Protein AF-A0AAN8A3N4-F1 (afdb_monomer)

Sequence (443 aa):
MPTTPSQTLNTAVANLQECGPILSVIRLQLDDNWSGSNAALARCENKIDDVRVFVSQACDRLRRLGPELKENEDHLVRRGDAYKLDCSTLQDEVKQLTGNLSQAARRGDDLQQRLEHKQDDLRHARIRITEGEQTIDELKAQLRTANNQIEQLTNAAARQAPPPSPTRLDPSSAGDRPSTDSGFDDGSSAIPADRTRQAIALGLLDTANTEFRRGHYLKADAAFVEVHKMVRQLPSSLQQAFDTSDIAYHRAVCRAEAGTNAEAESKLESFLQSHDKSTRRQRAQITHLLARTHVKLGRLDVALEYSCSAVGQWHEIDPSCDQHFDAVALLVRILHLQVKPLKALAVIDKCPENRKDYVRSKYSNLLSTVAIQATGGRMPPTQPDAPQPGVSDGRPPRLQVPSTARPRPGAGSIVSGTTNTSTASKRAERYKQLPLLFRMALT

Foldseek 3Di:
DDQDLVRLLVLLVVLQVVLVVLVVVLVVLCVVPVVDDPVSVVVSVVSVVSNVVSNVSSVVSVVVSVVVVVVVVVVVVVVVVVLVVLVVVVVVVVVVVVVVVVVVVVVVVVVVVVVVVVVVVVVVVVVVVVVVVVVVVVVVVVVVVVVVVVVVVVVVVVVPDDDDDDDDDDDDDDDDDDDDDDDDDPPCDFDVVLVVLLVVLVVLLVVLVVCLVVVVLVSSLVSLVVSVVSLVVHPPVSNVVDDPLVSLLSNLVSCLSPNDLVSNLVSLVVSLVPCPVDDLVSVLVSLLSNLLSCQQQVVLVVSLLSLLLSLLSVVVVPCPDPSNLVSLLSNLVSCVVVVNNQLSVLSLVLDDPVSSVVSPPVCPVRHHNVVCSVPPDDDDDDDDDDDDDDDDDDDDDDDDDDDDDDDDDDDDDDDDDDDPDPPVNVVLVSNVSHDPSSNVSND

InterPro domains:
  IPR011990 Tetratricopeptide-like helical domain superfamily [G3DSA:1.25.40.10] (181-364)
  IPR011990 Tetratricopeptide-like helical domain superfamily [SSF48452] (200-312)

Mean predicted aligned error: 19.17 Å

pLDDT: mean 81.98, std 21.41, range [28.77, 98.0]

Solvent-accessible surface area (backbone atoms only — not comparable to full-atom values): 25645 Å² total; per-residue (Å²): 130,86,77,49,70,67,54,52,49,52,51,28,52,50,40,55,56,57,35,56,62,53,53,51,51,42,49,53,52,52,71,74,42,75,86,71,52,66,72,56,52,55,54,39,50,54,51,50,50,52,41,48,50,33,49,51,53,24,50,54,46,54,62,59,43,52,60,54,51,50,53,51,50,56,49,51,50,53,53,51,52,52,52,51,51,51,52,51,52,53,52,52,51,50,52,50,52,52,52,52,50,54,53,51,50,55,52,51,53,52,54,48,54,54,49,51,53,52,52,51,53,50,52,55,51,50,52,52,49,53,53,51,52,52,54,52,54,52,52,52,54,52,49,53,52,53,51,53,50,52,50,52,53,51,54,56,56,58,72,73,58,86,89,81,84,90,85,88,86,85,90,85,77,89,79,82,86,78,90,80,85,72,89,75,77,89,70,85,71,78,51,74,68,52,57,51,51,48,53,52,34,51,56,39,45,53,50,19,52,52,31,43,77,71,66,40,27,67,61,14,34,56,34,48,51,51,30,54,56,51,48,72,72,43,59,75,85,66,37,72,82,52,64,65,62,58,55,52,47,53,41,28,51,19,32,57,74,63,47,55,63,68,58,16,44,55,41,37,51,51,44,70,74,71,43,80,87,54,52,72,67,58,52,25,50,46,34,35,51,43,14,54,37,27,30,41,72,47,41,54,74,60,14,48,47,32,19,31,45,17,31,22,48,25,45,74,73,39,71,83,41,69,67,23,49,51,28,46,12,49,41,34,41,49,30,44,77,68,75,34,56,71,48,24,49,42,47,44,70,71,43,60,78,95,44,36,64,55,34,63,52,76,40,65,84,68,60,30,53,71,56,50,76,77,69,71,83,77,83,81,86,89,79,82,91,85,84,86,81,89,82,90,85,89,83,85,88,83,92,81,83,85,81,88,83,83,87,80,85,80,91,77,93,73,95,71,89,77,75,87,69,50,74,67,55,58,52,58,56,47,43,66,47,32,53,68,78,52,34,70,40,69,110

Structure (mmCIF, N/CA/C/O backbone):
data_AF-A0AAN8A3N4-F1
#
_entry.id   AF-A0AAN8A3N4-F1
#
loop_
_atom_site.group_PDB
_atom_site.id
_atom_site.type_symbol
_atom_site.label_atom_id
_atom_site.label_alt_id
_atom_site.label_comp_id
_atom_site.label_asym_id
_atom_site.label_entity_id
_atom_site.label_seq_id
_atom_site.pdbx_PDB_ins_code
_atom_site.Cartn_x
_atom_site.Cartn_y
_atom_site.Cartn_z
_atom_site.occupancy
_atom_site.B_iso_or_equiv
_atom_site.auth_seq_id
_atom_site.auth_comp_id
_atom_site.auth_asym_id
_atom_site.auth_atom_id
_atom_site.pdbx_PDB_model_num
ATOM 1 N N . MET A 1 1 ? -22.600 -22.543 27.083 1.00 40.09 1 MET A N 1
ATOM 2 C CA . MET A 1 1 ? -21.630 -21.428 27.037 1.00 40.09 1 MET A CA 1
ATOM 3 C C . MET A 1 1 ? -21.036 -21.296 28.430 1.00 40.09 1 MET A C 1
ATOM 5 O O . MET A 1 1 ? -21.831 -21.144 29.350 1.00 40.09 1 MET A O 1
ATOM 9 N N . PRO A 1 2 ? -19.716 -21.450 28.622 1.00 50.97 2 PRO A N 1
ATOM 10 C CA . PRO A 1 2 ? -19.104 -21.243 29.933 1.00 50.97 2 PRO A CA 1
ATOM 11 C C . PRO A 1 2 ? -19.296 -19.778 30.349 1.00 50.97 2 PRO A C 1
ATOM 13 O O . PRO A 1 2 ? -19.008 -18.867 29.573 1.00 50.97 2 PRO A O 1
ATOM 16 N N . THR A 1 3 ? -19.856 -19.558 31.537 1.00 63.25 3 THR A N 1
ATOM 17 C CA . THR A 1 3 ? -19.999 -18.227 32.139 1.00 63.25 3 THR A CA 1
ATOM 18 C C . THR A 1 3 ? -18.617 -17.651 32.400 1.00 63.25 3 THR A C 1
ATOM 20 O O . THR A 1 3 ? -17.772 -18.327 32.980 1.00 63.25 3 THR A O 1
ATOM 23 N N . THR A 1 4 ? -18.362 -16.418 31.967 1.00 82.44 4 THR A N 1
ATOM 24 C CA . THR A 1 4 ? -17.063 -15.784 32.223 1.00 82.44 4 THR A CA 1
ATOM 25 C C . THR A 1 4 ? -16.915 -15.464 33.716 1.00 82.44 4 THR A C 1
ATOM 27 O O . THR A 1 4 ? -17.920 -15.190 34.379 1.00 82.44 4 THR A O 1
ATOM 30 N N . PRO A 1 5 ? -15.689 -15.426 34.273 1.00 82.06 5 PRO A N 1
ATOM 31 C CA . PRO A 1 5 ? -15.485 -15.103 35.687 1.00 82.06 5 PRO A CA 1
ATOM 32 C C . PRO A 1 5 ? -16.107 -13.748 36.075 1.00 82.06 5 PRO A C 1
ATOM 34 O O . PRO A 1 5 ? -16.672 -13.595 37.156 1.00 82.06 5 PRO A O 1
ATOM 37 N N . SER A 1 6 ? -16.128 -12.780 35.153 1.00 83.75 6 SER A N 1
ATOM 38 C CA . SER A 1 6 ? -16.842 -11.510 35.337 1.00 83.75 6 SER A CA 1
ATOM 39 C C . SER A 1 6 ? -18.362 -11.680 35.459 1.00 83.75 6 SER A C 1
ATOM 41 O O . SER A 1 6 ? -18.984 -11.011 36.278 1.00 83.75 6 SER A O 1
ATOM 43 N N . GLN A 1 7 ? -18.980 -12.579 34.687 1.00 86.38 7 GLN A N 1
ATOM 44 C CA . GLN A 1 7 ? -20.413 -12.869 34.806 1.00 86.38 7 GLN A CA 1
ATOM 45 C C . GLN A 1 7 ? -20.739 -13.554 36.139 1.00 86.38 7 GLN A C 1
ATOM 47 O O . GLN A 1 7 ? -21.722 -13.191 36.791 1.00 86.38 7 GLN A O 1
ATOM 52 N N . THR A 1 8 ? -19.909 -14.501 36.580 1.00 87.50 8 THR A N 1
ATOM 53 C CA . THR A 1 8 ? -20.101 -15.193 37.863 1.00 87.50 8 THR A CA 1
ATOM 54 C C . THR A 1 8 ? -19.972 -14.224 39.044 1.00 87.50 8 THR A C 1
ATOM 56 O O . THR A 1 8 ? -20.791 -14.285 39.964 1.00 87.50 8 THR A O 1
ATOM 59 N N . LEU A 1 9 ? -19.020 -13.282 38.987 1.00 90.00 9 LEU A N 1
ATOM 60 C CA . LEU A 1 9 ? -18.854 -12.224 39.989 1.00 90.00 9 LEU A CA 1
ATOM 61 C C . LEU A 1 9 ? -20.072 -11.292 40.016 1.00 90.00 9 LEU A C 1
ATOM 63 O O . LEU A 1 9 ? -20.653 -11.075 41.076 1.00 90.00 9 LEU A O 1
ATOM 67 N N . ASN A 1 10 ? -20.503 -10.798 38.853 1.00 90.50 10 ASN A N 1
ATOM 68 C CA . ASN A 1 10 ? -21.664 -9.910 38.747 1.00 90.50 10 ASN A CA 1
ATOM 69 C C . ASN A 1 10 ? -22.939 -10.566 39.290 1.00 90.50 10 ASN A C 1
ATOM 71 O O . ASN A 1 10 ? -23.742 -9.910 39.944 1.00 90.50 10 ASN A O 1
ATOM 75 N N . THR A 1 11 ? -23.101 -11.873 39.076 1.00 89.44 11 THR A N 1
ATOM 76 C CA . THR A 1 11 ? -24.248 -12.614 39.618 1.00 89.44 11 THR A CA 1
ATOM 77 C C . THR A 1 11 ? -24.173 -12.749 41.142 1.00 89.44 11 THR A C 1
ATOM 79 O O . THR A 1 11 ? -25.190 -12.633 41.818 1.00 89.44 11 THR A O 1
ATOM 82 N N . ALA A 1 12 ? -22.981 -12.966 41.711 1.00 88.69 12 ALA A N 1
ATOM 83 C CA . ALA A 1 12 ? -22.808 -12.991 43.166 1.00 88.69 12 ALA A CA 1
ATOM 84 C C . ALA A 1 12 ? -23.090 -11.615 43.797 1.00 88.69 12 ALA A C 1
ATOM 86 O O . ALA A 1 12 ? -23.735 -11.542 44.840 1.00 88.69 12 ALA A O 1
ATOM 87 N N . VAL A 1 13 ? -22.666 -10.531 43.139 1.00 91.44 13 VAL A N 1
ATOM 88 C CA . VAL A 1 13 ? -22.968 -9.154 43.557 1.00 91.44 13 VAL A CA 1
ATOM 89 C C . VAL A 1 13 ? -24.472 -8.881 43.511 1.00 91.44 13 VAL A C 1
ATOM 91 O O . VAL A 1 13 ? -25.005 -8.348 44.479 1.00 91.44 13 VAL A O 1
ATOM 94 N N . ALA A 1 14 ? -25.165 -9.297 42.447 1.00 91.12 14 ALA A N 1
ATOM 95 C CA . ALA A 1 14 ? -26.617 -9.149 42.339 1.00 91.12 14 ALA A CA 1
ATOM 96 C C . ALA A 1 14 ? -27.354 -9.875 43.481 1.00 91.12 14 ALA A C 1
ATOM 98 O O . ALA A 1 14 ? -28.184 -9.272 44.153 1.00 91.12 14 ALA A O 1
ATOM 99 N N . ASN A 1 15 ? -26.981 -11.125 43.787 1.00 89.19 15 ASN A N 1
ATOM 100 C CA . ASN A 1 15 ? -27.562 -11.874 44.910 1.00 89.19 15 ASN A CA 1
ATOM 101 C C . ASN A 1 15 ? -27.375 -11.161 46.265 1.00 89.19 15 ASN A C 1
ATOM 103 O O . ASN A 1 15 ? -28.261 -11.191 47.116 1.00 89.19 15 ASN A O 1
ATOM 107 N N . LEU A 1 16 ? -26.227 -10.512 46.479 1.00 89.88 16 LEU A N 1
ATOM 108 C CA . LEU A 1 16 ? -25.971 -9.745 47.702 1.00 89.88 16 LEU A CA 1
ATOM 109 C C . LEU A 1 16 ? -26.743 -8.419 47.735 1.00 89.88 16 LEU A C 1
ATOM 111 O O . LEU A 1 16 ? -27.155 -7.985 48.809 1.00 89.88 16 LEU A O 1
ATOM 115 N N . GLN A 1 17 ? -26.970 -7.786 46.581 1.00 92.81 17 GLN A N 1
ATOM 116 C CA . GLN A 1 17 ? -27.775 -6.565 46.482 1.00 92.81 17 GLN A CA 1
ATOM 117 C C . GLN A 1 17 ? -29.243 -6.813 46.856 1.00 92.81 17 GLN A C 1
ATOM 119 O O . GLN A 1 17 ? -29.830 -5.978 47.544 1.00 92.81 17 GLN A O 1
ATOM 124 N N . GLU A 1 18 ? -29.800 -7.978 46.511 1.00 90.81 18 GLU A N 1
ATOM 125 C CA . GLU A 1 18 ? -31.169 -8.377 46.888 1.00 90.81 18 GLU A CA 1
ATOM 126 C C . GLU A 1 18 ? -31.356 -8.547 48.407 1.00 90.81 18 GLU A C 1
ATOM 128 O O . GLU A 1 18 ? -32.455 -8.373 48.935 1.00 90.81 18 GLU A O 1
ATOM 133 N N . CYS A 1 19 ? -30.281 -8.803 49.161 1.00 91.44 19 CYS A N 1
ATOM 134 C CA . CYS A 1 19 ? -30.364 -8.926 50.618 1.00 91.44 19 CYS A CA 1
ATOM 135 C C . CYS A 1 19 ? -30.708 -7.587 51.304 1.00 91.44 19 CYS A C 1
ATOM 137 O O . CYS A 1 19 ? -31.376 -7.578 52.338 1.00 91.44 19 CYS A O 1
ATOM 139 N N . GLY A 1 20 ? -30.281 -6.448 50.744 1.00 89.75 20 GLY A N 1
ATOM 140 C CA . GLY A 1 20 ? -30.456 -5.119 51.350 1.00 89.75 20 GLY A CA 1
ATOM 141 C C . GLY A 1 20 ? -31.924 -4.690 51.520 1.00 89.75 20 GLY A C 1
ATOM 142 O O . GLY A 1 20 ? -32.327 -4.322 52.631 1.00 89.75 20 GLY A O 1
ATOM 143 N N . PRO A 1 21 ? -32.754 -4.759 50.462 1.00 93.44 21 PRO A N 1
ATOM 144 C CA . PRO A 1 21 ? -34.190 -4.517 50.562 1.00 93.44 21 PRO A CA 1
ATOM 145 C C . PRO A 1 21 ? -34.887 -5.492 51.517 1.00 93.44 21 PRO A C 1
ATOM 147 O O . PRO A 1 21 ? -35.674 -5.056 52.355 1.00 93.44 21 PRO A O 1
ATOM 150 N N . ILE A 1 22 ? -34.564 -6.791 51.461 1.00 89.44 22 ILE A N 1
ATOM 151 C CA . ILE A 1 22 ? -35.200 -7.814 52.310 1.00 89.44 22 ILE A CA 1
ATOM 152 C C . ILE A 1 22 ? -34.938 -7.540 53.798 1.00 89.44 22 ILE A C 1
ATOM 154 O O . ILE A 1 22 ? -35.880 -7.518 54.594 1.00 89.44 22 ILE A O 1
ATOM 158 N N . LEU A 1 23 ? -33.686 -7.251 54.168 1.00 89.81 23 LEU A N 1
ATOM 159 C CA . LEU A 1 23 ? -33.302 -6.893 55.539 1.00 89.81 23 LEU A CA 1
ATOM 160 C C . LEU A 1 23 ? -33.987 -5.609 56.019 1.00 89.81 23 LEU A C 1
ATOM 162 O O . LEU A 1 23 ? -34.391 -5.516 57.178 1.00 89.81 23 LEU A O 1
ATOM 166 N N . SER A 1 24 ? -34.165 -4.638 55.121 1.00 90.88 24 SER A N 1
ATOM 167 C CA . SER A 1 24 ? -34.871 -3.389 55.424 1.00 90.88 24 SER A CA 1
ATOM 168 C C . SER A 1 24 ? -36.348 -3.647 55.738 1.00 90.88 24 SER A C 1
ATOM 170 O O . SER A 1 24 ? -36.873 -3.096 56.703 1.00 90.88 24 SER A O 1
ATOM 172 N N . VAL A 1 25 ? -37.008 -4.535 54.982 1.00 89.38 25 VAL A N 1
ATOM 173 C CA . VAL A 1 25 ? -38.399 -4.924 55.265 1.00 89.38 25 VAL A CA 1
ATOM 174 C C . VAL A 1 25 ? -38.505 -5.730 56.561 1.00 89.38 25 VAL A C 1
ATOM 176 O O . VAL A 1 25 ? -39.451 -5.513 57.311 1.00 89.38 25 VAL A O 1
ATOM 179 N N . ILE A 1 26 ? -37.557 -6.631 56.852 1.00 88.31 26 ILE A N 1
ATOM 180 C CA . ILE A 1 26 ? -37.516 -7.352 58.138 1.00 88.31 26 ILE A CA 1
ATOM 181 C C . ILE A 1 26 ? -37.446 -6.354 59.300 1.00 88.31 26 ILE A C 1
ATOM 183 O O . ILE A 1 26 ? -38.223 -6.464 60.244 1.00 88.31 26 ILE A O 1
ATOM 187 N N . ARG A 1 27 ? -36.558 -5.356 59.214 1.00 88.19 27 ARG A N 1
ATOM 188 C CA . ARG A 1 27 ? -36.404 -4.323 60.245 1.00 88.19 27 ARG A CA 1
ATOM 189 C C . ARG A 1 27 ? -37.698 -3.540 60.477 1.00 88.19 27 ARG A C 1
ATOM 191 O O . ARG A 1 27 ? -38.160 -3.489 61.608 1.00 88.19 27 ARG A O 1
ATOM 198 N N . LEU A 1 28 ? -38.306 -3.006 59.414 1.00 86.81 28 LEU A N 1
ATOM 199 C CA . LEU A 1 28 ? -39.596 -2.302 59.491 1.00 86.81 28 LEU A CA 1
ATOM 200 C C . LEU A 1 28 ? -40.686 -3.178 60.125 1.00 86.81 28 LEU A C 1
ATOM 202 O O . LEU A 1 28 ? -41.409 -2.736 61.008 1.00 86.81 28 LEU A O 1
ATOM 206 N N . GLN A 1 29 ? -40.769 -4.450 59.727 1.00 84.38 29 GLN A N 1
ATOM 207 C CA . GLN A 1 29 ? -41.764 -5.375 60.273 1.00 84.38 29 GLN A CA 1
ATOM 208 C C . GLN A 1 29 ? -41.543 -5.703 61.753 1.00 84.38 29 GLN A C 1
ATOM 210 O O . GLN A 1 29 ? -42.525 -5.973 62.445 1.00 84.38 29 GLN A O 1
ATOM 215 N N . LEU A 1 30 ? -40.298 -5.698 62.234 1.00 83.00 30 LEU A N 1
ATOM 216 C CA . LEU A 1 30 ? -39.973 -5.879 63.650 1.00 83.00 30 LEU A CA 1
ATOM 217 C C . LEU A 1 30 ? -40.254 -4.611 64.468 1.00 83.00 30 LEU A C 1
ATOM 219 O O . LEU A 1 30 ? -40.792 -4.728 65.568 1.00 83.00 30 LEU A O 1
ATOM 223 N N . ASP A 1 31 ? -39.960 -3.430 63.918 1.00 82.19 31 ASP A N 1
ATOM 224 C CA . ASP A 1 31 ? -40.243 -2.135 64.553 1.00 82.19 31 ASP A CA 1
ATOM 225 C C . ASP A 1 31 ? -41.767 -1.907 64.700 1.00 82.19 31 ASP A C 1
ATOM 227 O O . ASP A 1 31 ? -42.230 -1.474 65.756 1.00 82.19 31 ASP A O 1
ATOM 231 N N . ASP A 1 32 ? -42.564 -2.290 63.692 1.00 76.50 32 ASP A N 1
ATOM 232 C CA . ASP A 1 32 ? -44.026 -2.106 63.684 1.00 76.50 32 ASP A CA 1
ATOM 233 C C . ASP A 1 32 ? -44.799 -3.149 64.523 1.00 76.50 32 ASP A C 1
ATOM 235 O O . ASP A 1 32 ? -45.906 -2.877 64.990 1.00 76.50 32 ASP A O 1
ATOM 239 N N . ASN A 1 33 ? -44.257 -4.361 64.715 1.00 67.25 33 ASN A N 1
ATOM 240 C CA . ASN A 1 33 ? -44.965 -5.487 65.357 1.00 67.25 33 ASN A CA 1
ATOM 241 C C . ASN A 1 33 ? -44.437 -5.854 66.751 1.00 67.25 33 ASN A C 1
ATOM 243 O O . ASN A 1 33 ? -44.617 -6.991 67.199 1.00 67.25 33 ASN A O 1
ATOM 247 N N . TRP A 1 34 ? -43.863 -4.895 67.481 1.00 61.09 34 TRP A N 1
ATOM 248 C CA . TRP A 1 34 ? -43.417 -5.082 68.873 1.00 61.09 34 TRP A CA 1
ATOM 249 C C . TRP A 1 34 ? -44.533 -5.571 69.833 1.00 61.09 34 TRP A C 1
ATOM 251 O O . TRP A 1 34 ? -44.271 -5.949 70.971 1.00 61.09 34 TRP A O 1
ATOM 261 N N . SER A 1 35 ? -45.790 -5.624 69.378 1.00 58.00 35 SER A N 1
ATOM 262 C CA . SER A 1 35 ? -46.956 -6.151 70.097 1.00 58.00 35 SER A CA 1
ATOM 263 C C . SER A 1 35 ? -47.092 -7.688 70.129 1.00 58.00 35 SER A C 1
ATOM 265 O O . SER A 1 35 ? -48.073 -8.185 70.679 1.00 58.00 35 SER A O 1
ATOM 267 N N . GLY A 1 36 ? -46.136 -8.462 69.595 1.00 62.16 36 GLY A N 1
ATOM 268 C CA . GLY A 1 36 ? -46.084 -9.925 69.793 1.00 62.16 36 GLY A CA 1
ATOM 269 C C . GLY A 1 36 ? -46.900 -10.768 68.801 1.00 62.16 36 GLY A C 1
ATOM 270 O O . GLY A 1 36 ? -47.342 -11.869 69.129 1.00 62.16 36 GLY A O 1
ATOM 271 N N . SER A 1 37 ? -47.115 -10.284 67.573 1.00 79.44 37 SER A N 1
ATOM 272 C CA . SER A 1 37 ? -47.837 -11.041 66.538 1.00 79.44 37 SER A CA 1
ATOM 273 C C . SER A 1 37 ? -46.984 -12.169 65.934 1.00 79.44 37 SER A C 1
ATOM 275 O O . SER A 1 37 ? -46.100 -11.923 65.109 1.00 79.44 37 SER A O 1
ATOM 277 N N . ASN A 1 38 ? -47.297 -13.427 66.270 1.00 80.12 38 ASN A N 1
ATOM 278 C CA . ASN A 1 38 ? -46.624 -14.626 65.734 1.00 80.12 38 ASN A CA 1
ATOM 279 C C . ASN A 1 38 ? -46.588 -14.682 64.193 1.00 80.12 38 ASN A C 1
ATOM 281 O O . ASN A 1 38 ? -45.632 -15.183 63.607 1.00 80.12 38 ASN A O 1
ATOM 285 N N . ALA A 1 39 ? -47.600 -14.132 63.513 1.00 81.81 39 ALA A N 1
ATOM 286 C CA . ALA A 1 39 ? -47.647 -14.114 62.050 1.00 81.81 39 ALA A CA 1
ATOM 287 C C . ALA A 1 39 ? -46.614 -13.158 61.423 1.00 81.81 39 ALA A C 1
ATOM 289 O O . ALA A 1 39 ? -46.171 -13.384 60.298 1.00 81.81 39 ALA A O 1
ATOM 290 N N . ALA A 1 40 ? -46.240 -12.077 62.116 1.00 79.38 40 ALA A N 1
ATOM 291 C CA . ALA A 1 40 ? -45.185 -11.174 61.658 1.00 79.38 40 ALA A CA 1
ATOM 292 C C . ALA A 1 40 ? -43.802 -11.817 61.819 1.00 79.38 40 ALA A C 1
ATOM 294 O O . ALA A 1 40 ? -42.996 -11.759 60.893 1.00 79.38 40 ALA A O 1
ATOM 295 N N . LEU A 1 41 ? -43.587 -12.508 62.940 1.00 83.12 41 LEU A N 1
ATOM 296 C CA . LEU A 1 41 ? -42.383 -13.293 63.217 1.00 83.12 41 LEU A CA 1
ATOM 297 C C . LEU A 1 41 ? -42.143 -14.366 62.146 1.00 83.12 41 LEU A C 1
ATOM 299 O O . LEU A 1 41 ? -41.081 -14.370 61.531 1.00 83.12 41 LEU A O 1
ATOM 303 N N . ALA A 1 42 ? -43.164 -15.162 61.810 1.00 86.31 42 ALA A N 1
ATOM 304 C CA . ALA A 1 42 ? -43.066 -16.175 60.755 1.00 86.31 42 ALA A CA 1
ATOM 305 C C . ALA A 1 42 ? -42.724 -15.582 59.369 1.00 86.31 42 ALA A C 1
ATOM 307 O O . ALA A 1 42 ? -42.027 -16.198 58.564 1.00 86.31 42 ALA A O 1
ATOM 308 N N . ARG A 1 43 ? -43.191 -14.365 59.052 1.00 86.00 43 ARG A N 1
ATOM 309 C CA . ARG A 1 43 ? -42.812 -13.676 57.801 1.00 86.00 43 ARG A CA 1
ATOM 310 C C . ARG A 1 43 ? -41.365 -13.187 57.822 1.00 86.00 43 ARG A C 1
ATOM 312 O O . ARG A 1 43 ? -40.709 -13.235 56.784 1.00 86.00 43 ARG A O 1
ATOM 319 N N . CYS A 1 44 ? -40.881 -12.714 58.968 1.00 87.56 44 CYS A N 1
ATOM 320 C CA . CYS A 1 44 ? -39.481 -12.335 59.136 1.00 87.56 44 CYS A CA 1
ATOM 321 C C . CYS A 1 44 ? -38.556 -13.554 59.036 1.00 87.56 44 CYS A C 1
ATOM 323 O O . CYS A 1 44 ? -37.535 -13.460 58.365 1.00 87.56 44 CYS A O 1
ATOM 325 N N . GLU A 1 45 ? -38.931 -14.698 59.614 1.00 90.31 45 GLU A N 1
ATOM 326 C CA . GLU A 1 45 ? -38.177 -15.956 59.508 1.00 90.31 45 GLU A CA 1
ATOM 327 C C . GLU A 1 45 ? -38.019 -16.411 58.054 1.00 90.31 45 GLU A C 1
ATOM 329 O O . GLU A 1 45 ? -36.893 -16.601 57.601 1.00 90.31 45 GLU A O 1
ATOM 334 N N . ASN A 1 46 ? -39.111 -16.458 57.281 1.00 91.19 46 ASN A N 1
ATOM 335 C CA . ASN A 1 46 ? -39.042 -16.817 55.857 1.00 91.19 46 ASN A CA 1
ATOM 336 C C . ASN A 1 46 ? -38.100 -15.889 55.064 1.00 91.19 46 ASN A C 1
ATOM 338 O O . ASN A 1 46 ? -37.312 -16.342 54.242 1.00 91.19 46 ASN A O 1
ATOM 342 N N . LYS A 1 47 ? -38.127 -14.582 55.345 1.00 91.50 47 LYS A N 1
ATOM 343 C CA . LYS A 1 47 ? -37.226 -13.616 54.696 1.00 91.50 47 LYS A CA 1
ATOM 344 C C . LYS A 1 47 ? -35.770 -13.763 55.135 1.00 91.50 47 LYS A C 1
ATOM 346 O O . LYS A 1 47 ? -34.863 -13.484 54.354 1.00 91.50 47 LYS A O 1
ATOM 351 N N . ILE A 1 48 ? -35.530 -14.164 56.383 1.00 93.06 48 ILE A N 1
ATOM 352 C CA . ILE A 1 48 ? -34.187 -14.497 56.868 1.00 93.06 48 ILE A CA 1
ATOM 353 C C . ILE A 1 48 ? -33.666 -15.733 56.129 1.00 93.06 48 ILE A C 1
ATOM 355 O O . ILE A 1 48 ? -32.500 -15.745 55.734 1.00 93.06 48 ILE A O 1
ATOM 359 N N . ASP A 1 49 ? -34.517 -16.731 55.889 1.00 94.31 49 ASP A N 1
ATOM 360 C CA . ASP A 1 49 ? -34.159 -17.901 55.086 1.00 94.31 49 ASP A CA 1
ATOM 361 C C . ASP A 1 49 ? -33.840 -17.520 53.633 1.00 94.31 49 ASP A C 1
ATOM 363 O O . ASP A 1 49 ? -32.825 -17.978 53.104 1.00 94.31 49 ASP A O 1
ATOM 367 N N . ASP A 1 50 ? -34.601 -16.607 53.020 1.00 91.88 50 ASP A N 1
ATOM 368 C CA . ASP A 1 50 ? -34.287 -16.075 51.685 1.00 91.88 50 ASP A CA 1
ATOM 369 C C . ASP A 1 50 ? -32.898 -15.412 51.653 1.00 91.88 50 ASP A C 1
ATOM 371 O O . ASP A 1 50 ? -32.060 -15.736 50.805 1.00 91.88 50 ASP A O 1
ATOM 375 N N . VAL A 1 51 ? -32.603 -14.528 52.617 1.00 94.19 51 VAL A N 1
ATOM 376 C CA . VAL A 1 51 ? -31.279 -13.887 52.749 1.00 94.19 51 VAL A CA 1
ATOM 377 C C . VAL A 1 51 ? -30.185 -14.936 52.935 1.00 94.19 51 VAL A C 1
ATOM 379 O O . VAL A 1 51 ? -29.126 -14.850 52.310 1.00 94.19 51 VAL A O 1
ATOM 382 N N . ARG A 1 52 ? -30.430 -15.957 53.760 1.00 95.19 52 ARG A N 1
ATOM 383 C CA . ARG A 1 52 ? -29.480 -17.048 53.991 1.00 95.19 52 ARG A CA 1
ATOM 384 C C . ARG A 1 52 ? -29.169 -17.791 52.697 1.00 95.19 52 ARG A C 1
ATOM 386 O O . ARG A 1 52 ? -27.996 -18.018 52.404 1.00 95.19 52 ARG A O 1
ATOM 393 N N . VAL A 1 53 ? -30.190 -18.116 51.905 1.00 94.75 53 VAL A N 1
ATOM 394 C CA . VAL A 1 53 ? -30.031 -18.774 50.603 1.00 94.75 53 VAL A CA 1
ATOM 395 C C . VAL A 1 53 ? -29.224 -17.896 49.647 1.00 94.75 53 VAL A C 1
ATOM 397 O O . VAL A 1 53 ? -28.266 -18.388 49.045 1.00 94.75 53 VAL A O 1
ATOM 400 N N . PHE A 1 54 ? -29.538 -16.602 49.532 1.00 92.25 54 PHE A N 1
ATOM 401 C CA . PHE A 1 54 ? -28.791 -15.689 48.660 1.00 92.25 54 PHE A CA 1
ATOM 402 C C . PHE A 1 54 ? -27.318 -15.562 49.060 1.00 92.25 54 PHE A C 1
ATOM 404 O O . PHE A 1 54 ? -26.440 -15.646 48.194 1.00 92.25 54 PHE A O 1
ATOM 411 N N . VAL A 1 55 ? -27.031 -15.433 50.359 1.00 93.00 55 VAL A N 1
ATOM 412 C CA . VAL A 1 55 ? -25.660 -15.370 50.886 1.00 93.00 55 VAL A CA 1
ATOM 413 C C . VAL A 1 55 ? -24.915 -16.680 50.635 1.00 93.00 55 VAL A C 1
ATOM 415 O O . VAL A 1 55 ? -23.796 -16.648 50.123 1.00 93.00 55 VAL A O 1
ATOM 418 N N . SER A 1 56 ? -25.524 -17.838 50.911 1.00 94.88 56 SER A N 1
ATOM 419 C CA . SER A 1 56 ? -24.907 -19.143 50.635 1.00 94.88 56 SER A CA 1
ATOM 420 C C . SER A 1 56 ? -24.587 -19.320 49.149 1.00 94.88 56 SER A C 1
ATOM 422 O O . SER A 1 56 ? -23.471 -19.707 48.801 1.00 94.88 56 SER A O 1
ATOM 424 N N . GLN A 1 57 ? -25.515 -18.952 48.260 1.00 93.62 57 GLN A N 1
ATOM 425 C CA . GLN A 1 57 ? -25.285 -18.994 46.816 1.00 93.62 57 GLN A CA 1
ATOM 426 C C . GLN A 1 57 ? -24.160 -18.049 46.374 1.00 93.62 57 GLN A C 1
ATOM 428 O O . GLN A 1 57 ? -23.360 -18.413 45.508 1.00 93.62 57 GLN A O 1
ATOM 433 N N . ALA A 1 58 ? -24.078 -16.844 46.944 1.00 91.31 58 ALA A N 1
ATOM 434 C CA . ALA A 1 58 ? -22.995 -15.906 46.658 1.00 91.31 58 ALA A CA 1
ATOM 435 C C . ALA A 1 58 ? -21.637 -16.460 47.129 1.00 91.31 58 ALA A C 1
ATOM 437 O O . ALA A 1 58 ? -20.670 -16.441 46.365 1.00 91.31 58 ALA A O 1
ATOM 438 N N . CYS A 1 59 ? -21.570 -17.032 48.336 1.00 93.38 59 CYS A N 1
ATOM 439 C CA . CYS A 1 59 ? -20.363 -17.667 48.866 1.00 93.38 59 CYS A CA 1
ATOM 440 C C . CYS A 1 59 ? -19.890 -18.846 48.005 1.00 93.38 59 CYS A C 1
ATOM 442 O O . CYS A 1 59 ? -18.698 -18.947 47.713 1.00 93.38 59 CYS A O 1
ATOM 444 N N . ASP A 1 60 ? -20.796 -19.717 47.558 1.00 92.75 60 ASP A N 1
ATOM 445 C CA . ASP A 1 60 ? -20.436 -20.860 46.714 1.00 92.75 60 ASP A CA 1
ATOM 446 C C . ASP A 1 60 ? -19.931 -20.424 45.334 1.00 92.75 60 ASP A C 1
ATOM 448 O O . ASP A 1 60 ? -18.971 -20.998 44.815 1.00 92.75 60 ASP A O 1
ATOM 452 N N . ARG A 1 61 ? -20.522 -19.373 44.754 1.00 91.56 61 ARG A N 1
ATOM 453 C CA . ARG A 1 61 ? -20.042 -18.776 43.497 1.00 91.56 61 ARG A CA 1
ATOM 454 C C . ARG A 1 61 ? -18.649 -18.171 43.657 1.00 91.56 61 ARG A C 1
ATOM 456 O O . ARG A 1 61 ? -17.783 -18.436 42.829 1.00 91.56 61 ARG A O 1
ATOM 463 N N . LEU A 1 62 ? -18.408 -17.420 44.733 1.00 90.50 62 LEU A N 1
ATOM 464 C CA . LEU A 1 62 ? -17.085 -16.862 45.037 1.00 90.50 62 LEU A CA 1
ATOM 465 C C . LEU A 1 62 ? -16.040 -17.962 45.270 1.00 90.50 62 LEU A C 1
ATOM 467 O O . LEU A 1 62 ? -14.912 -17.849 44.795 1.00 90.50 62 LEU A O 1
ATOM 471 N N . ARG A 1 63 ? -16.418 -19.066 45.929 1.00 94.81 63 ARG A N 1
ATOM 472 C CA . ARG A 1 63 ? -15.529 -20.219 46.130 1.00 94.81 63 ARG A CA 1
ATOM 473 C C . ARG A 1 63 ? -15.142 -20.885 44.806 1.00 94.81 63 ARG A C 1
ATOM 475 O O . ARG A 1 63 ? -13.994 -21.290 44.657 1.00 94.81 63 ARG A O 1
ATOM 482 N N . ARG A 1 64 ? -16.070 -20.981 43.846 1.00 90.69 64 ARG A N 1
ATOM 483 C CA . ARG A 1 64 ? -15.805 -21.529 42.499 1.00 90.69 64 ARG A CA 1
ATOM 484 C C . ARG A 1 64 ? -14.963 -20.594 41.629 1.00 90.69 64 ARG A C 1
ATOM 486 O O . ARG A 1 64 ? -14.147 -21.071 40.853 1.00 90.69 64 ARG A O 1
ATOM 493 N N . LEU A 1 65 ? -15.110 -19.282 41.806 1.00 91.94 65 LEU A N 1
ATOM 494 C CA . LEU A 1 65 ? -14.331 -18.274 41.083 1.00 91.94 65 LEU A CA 1
ATOM 495 C C . LEU A 1 65 ? -12.835 -18.288 41.412 1.00 91.94 65 LEU A C 1
ATOM 497 O O . LEU A 1 65 ? -12.025 -17.979 40.545 1.00 91.94 65 LEU A O 1
ATOM 501 N N . GLY A 1 66 ? -12.454 -18.630 42.647 1.00 92.00 66 GLY A N 1
ATOM 502 C CA . GLY A 1 66 ? -11.048 -18.633 43.071 1.00 92.00 66 GLY A CA 1
ATOM 503 C C . GLY A 1 66 ? -10.140 -19.511 42.191 1.00 92.00 66 GLY A C 1
ATOM 504 O O . GLY A 1 66 ? -9.162 -19.000 41.645 1.00 92.00 66 GLY A O 1
ATOM 505 N N . PRO A 1 67 ? -10.457 -20.807 42.010 1.00 93.00 67 PRO A N 1
ATOM 506 C CA . PRO A 1 67 ? -9.717 -21.693 41.112 1.00 93.00 67 PRO A CA 1
ATOM 507 C C . PRO A 1 67 ? -9.697 -21.224 39.651 1.00 93.00 67 PRO A C 1
ATOM 509 O O . PRO A 1 67 ? -8.640 -21.265 39.030 1.00 93.00 67 PRO A O 1
ATOM 512 N N . GLU A 1 68 ? -10.824 -20.736 39.120 1.00 91.00 68 GLU A N 1
ATOM 513 C CA . GLU A 1 68 ? -10.913 -20.246 37.733 1.00 91.00 68 GLU A CA 1
ATOM 514 C C . GLU A 1 68 ? -10.012 -19.026 37.496 1.00 91.00 68 GLU A C 1
ATOM 516 O O . GLU A 1 68 ? -9.335 -18.925 36.473 1.00 91.00 68 GLU A O 1
ATOM 521 N N . LEU A 1 69 ? -9.972 -18.093 38.454 1.00 90.56 69 LEU A N 1
ATOM 522 C CA . LEU A 1 69 ? -9.085 -16.933 38.387 1.00 90.56 69 LEU A CA 1
ATOM 523 C C . LEU A 1 69 ? -7.617 -17.346 38.456 1.00 90.56 69 LEU A C 1
ATOM 525 O O . LEU A 1 69 ? -6.817 -16.819 37.687 1.00 90.56 69 LEU A O 1
ATOM 529 N N . LYS A 1 70 ? -7.282 -18.310 39.320 1.00 93.88 70 LYS A N 1
ATOM 530 C CA . LYS A 1 70 ? -5.922 -18.843 39.428 1.00 93.88 70 LYS A CA 1
ATOM 531 C C . LYS A 1 70 ? -5.476 -19.534 38.137 1.00 93.88 70 LYS A C 1
ATOM 533 O O . LYS A 1 70 ? -4.376 -19.285 37.662 1.00 93.88 70 LYS A O 1
ATOM 538 N N . GLU A 1 71 ? -6.338 -20.341 37.523 1.00 93.56 71 GLU A N 1
ATOM 539 C CA . GLU A 1 71 ? -6.033 -20.981 36.239 1.00 93.56 71 GLU A CA 1
ATOM 540 C C . GLU A 1 71 ? -5.832 -19.945 35.121 1.00 93.56 71 GLU A C 1
ATOM 542 O O . GLU A 1 71 ? -4.914 -20.070 34.305 1.00 93.56 71 GLU A O 1
ATOM 547 N N . ASN A 1 72 ? -6.658 -18.894 35.097 1.00 89.69 72 ASN A N 1
ATOM 548 C CA . ASN A 1 72 ? -6.515 -17.805 34.135 1.00 89.69 72 ASN A CA 1
ATOM 549 C C . ASN A 1 72 ? -5.219 -17.002 34.359 1.00 89.69 72 ASN A C 1
ATOM 551 O O . ASN A 1 72 ? -4.543 -16.651 33.392 1.00 89.69 72 ASN A O 1
ATOM 555 N N . GLU A 1 73 ? -4.843 -16.746 35.613 1.00 94.81 73 GLU A N 1
ATOM 556 C CA . GLU A 1 73 ? -3.558 -16.140 35.976 1.00 94.81 73 GLU A CA 1
ATOM 557 C C . GLU A 1 73 ? -2.387 -17.006 35.491 1.00 94.81 73 GLU A C 1
ATOM 559 O O . GLU A 1 73 ? -1.541 -16.522 34.738 1.00 94.81 73 GLU A O 1
ATOM 564 N N . ASP A 1 74 ? -2.392 -18.305 35.800 1.00 96.12 74 ASP A N 1
ATOM 565 C CA . ASP A 1 74 ? -1.361 -19.257 35.369 1.00 96.12 74 ASP A CA 1
ATOM 566 C C . ASP A 1 74 ? -1.261 -19.352 33.836 1.00 96.12 74 ASP A C 1
ATOM 568 O O . ASP A 1 74 ? -0.177 -19.531 33.272 1.00 96.12 74 ASP A O 1
ATOM 572 N N . HIS A 1 75 ? -2.391 -19.257 33.130 1.00 94.44 75 HIS A N 1
ATOM 573 C CA . HIS A 1 75 ? -2.421 -19.213 31.670 1.00 94.44 75 HIS A CA 1
ATOM 574 C C . HIS A 1 75 ? -1.797 -17.917 31.128 1.00 94.44 75 HIS A C 1
ATOM 576 O O . HIS A 1 75 ? -1.003 -17.962 30.184 1.00 94.44 75 HIS A O 1
ATOM 582 N N . LEU A 1 76 ? -2.110 -16.763 31.725 1.00 93.44 76 LEU A N 1
ATOM 583 C CA . LEU A 1 76 ? -1.519 -15.481 31.338 1.00 93.44 76 LEU A CA 1
ATOM 584 C C . LEU A 1 76 ? -0.011 -15.441 31.605 1.00 93.44 76 LEU A C 1
ATOM 586 O O . LEU A 1 76 ? 0.726 -14.948 30.749 1.00 93.44 76 LEU A O 1
ATOM 590 N N . VAL A 1 77 ? 0.450 -16.002 32.726 1.00 96.75 77 VAL A N 1
ATOM 591 C CA . VAL A 1 77 ? 1.879 -16.146 33.050 1.00 96.75 77 VAL A CA 1
ATOM 592 C C . VAL A 1 77 ? 2.584 -16.998 31.993 1.00 96.75 77 VAL A C 1
ATOM 594 O O . VAL A 1 77 ? 3.535 -16.524 31.371 1.00 96.75 77 VAL A O 1
ATOM 597 N N . ARG A 1 78 ? 2.060 -18.195 31.685 1.00 97.56 78 ARG A N 1
ATOM 598 C CA . ARG A 1 78 ? 2.608 -19.075 30.632 1.00 97.56 78 ARG A CA 1
ATOM 599 C C . ARG A 1 78 ? 2.688 -18.383 29.274 1.00 97.56 78 ARG A C 1
ATOM 601 O O . ARG A 1 78 ? 3.690 -18.503 28.571 1.00 97.56 78 ARG A O 1
ATOM 608 N N . ARG A 1 79 ? 1.648 -17.634 28.902 1.00 94.81 79 ARG A N 1
ATOM 609 C CA . ARG A 1 79 ? 1.627 -16.881 27.642 1.00 94.81 79 ARG A CA 1
ATOM 610 C C . ARG A 1 79 ? 2.656 -15.747 27.644 1.00 94.81 79 ARG A C 1
ATOM 612 O O . ARG A 1 79 ? 3.293 -15.502 26.626 1.00 94.81 79 ARG A O 1
ATOM 619 N N . GLY A 1 80 ? 2.840 -15.078 28.782 1.00 94.88 80 GLY A N 1
ATOM 620 C CA . GLY A 1 80 ? 3.881 -14.070 28.973 1.00 94.88 80 GLY A CA 1
ATOM 621 C C . GLY A 1 80 ? 5.289 -14.638 28.800 1.00 94.88 80 GLY A C 1
ATOM 622 O O . GLY A 1 80 ? 6.110 -14.028 28.119 1.00 94.88 80 GLY A O 1
ATOM 623 N N . ASP A 1 81 ? 5.561 -15.816 29.358 1.00 96.44 81 ASP A N 1
ATOM 624 C CA . ASP A 1 81 ? 6.867 -16.467 29.226 1.00 96.44 81 ASP A CA 1
ATOM 625 C C . ASP A 1 81 ? 7.131 -16.969 27.801 1.00 96.44 81 ASP A C 1
ATOM 627 O O . ASP A 1 81 ? 8.243 -16.802 27.298 1.00 96.44 81 ASP A O 1
ATOM 631 N N . ALA A 1 82 ? 6.104 -17.466 27.103 1.00 93.31 82 ALA A N 1
ATOM 632 C CA . ALA A 1 82 ? 6.200 -17.779 25.676 1.00 93.31 82 ALA A CA 1
ATOM 633 C C . ALA A 1 82 ? 6.583 -16.538 24.847 1.00 93.31 82 ALA A C 1
ATOM 635 O O . ALA A 1 82 ? 7.522 -16.589 24.057 1.00 93.31 82 ALA A O 1
ATOM 636 N N . TYR A 1 83 ? 5.943 -15.388 25.093 1.00 93.69 83 TYR A N 1
ATOM 637 C CA . TYR A 1 83 ? 6.301 -14.146 24.400 1.00 93.69 83 TYR A CA 1
ATOM 638 C C . TYR A 1 83 ? 7.718 -13.659 24.713 1.00 93.69 83 TYR A C 1
ATOM 640 O O . TYR A 1 83 ? 8.370 -13.096 23.834 1.00 93.69 83 TYR A O 1
ATOM 648 N N . LYS A 1 84 ? 8.220 -13.859 25.940 1.00 96.31 84 LYS A N 1
ATOM 649 C CA . LYS A 1 84 ? 9.617 -13.530 26.273 1.00 96.31 84 LYS A CA 1
ATOM 650 C C . LYS A 1 84 ? 10.592 -14.398 25.481 1.00 96.31 84 LYS A C 1
ATOM 652 O O . LYS A 1 84 ? 11.595 -13.874 24.997 1.00 96.31 84 LYS A O 1
ATOM 657 N N . LEU A 1 85 ? 10.296 -15.691 25.343 1.00 96.62 85 LEU A N 1
ATOM 658 C CA . LEU A 1 85 ? 11.113 -16.616 24.561 1.00 96.62 85 LEU A CA 1
ATOM 659 C C . LEU A 1 85 ? 11.146 -16.203 23.085 1.00 96.62 85 LEU A C 1
ATOM 661 O O . LEU A 1 85 ? 12.232 -16.015 22.543 1.00 96.62 85 LEU A O 1
ATOM 665 N N . ASP A 1 86 ? 9.982 -15.951 22.482 1.00 93.38 86 ASP A N 1
ATOM 666 C CA . ASP A 1 86 ? 9.878 -15.504 21.086 1.00 93.38 86 ASP A CA 1
ATOM 667 C C . ASP A 1 86 ? 10.642 -14.193 20.848 1.00 93.38 86 ASP A C 1
ATOM 669 O O . ASP A 1 86 ? 11.377 -14.060 19.868 1.00 93.38 86 ASP A O 1
ATOM 673 N N . CYS A 1 87 ? 10.530 -13.228 21.771 1.00 91.56 87 CYS A N 1
ATOM 674 C CA . CYS A 1 87 ? 11.302 -11.985 21.707 1.00 91.56 87 CYS A CA 1
ATOM 675 C C . CYS A 1 87 ? 12.814 -12.247 21.720 1.00 91.56 87 CYS A C 1
ATOM 677 O O . CYS A 1 87 ? 13.546 -11.613 20.959 1.00 91.56 87 CYS A O 1
ATOM 679 N N . SER A 1 88 ? 13.284 -13.170 22.564 1.00 96.62 88 SER A N 1
ATOM 680 C CA . SER A 1 88 ? 14.701 -13.542 22.627 1.00 96.62 88 SER A CA 1
ATOM 681 C C . SER A 1 88 ? 15.169 -14.181 21.320 1.00 96.62 88 SER A C 1
ATOM 683 O O . SER A 1 88 ? 16.216 -13.803 20.797 1.00 96.62 88 SER A O 1
ATOM 685 N N . THR A 1 89 ? 14.385 -15.103 20.756 1.00 96.81 89 THR A N 1
ATOM 686 C CA . THR A 1 89 ? 14.700 -15.760 19.481 1.00 96.81 89 THR A CA 1
ATOM 687 C C . THR A 1 89 ? 14.771 -14.752 18.337 1.00 96.81 89 THR A C 1
ATOM 689 O O . THR A 1 89 ? 15.766 -14.713 17.613 1.00 96.81 89 THR A O 1
ATOM 692 N N . LEU A 1 90 ? 13.775 -13.869 18.219 1.00 92.94 90 LEU A N 1
ATOM 693 C CA . LEU A 1 90 ? 13.771 -12.809 17.207 1.00 92.94 90 LEU A CA 1
ATOM 694 C C . LEU A 1 90 ? 14.957 -11.851 17.375 1.00 92.94 90 LEU A C 1
ATOM 696 O O . LEU A 1 90 ? 15.538 -11.397 16.389 1.00 92.94 90 LEU A O 1
ATOM 700 N N . GLN A 1 91 ? 15.352 -11.547 18.612 1.00 96.88 91 GLN A N 1
ATOM 701 C CA . GLN A 1 91 ? 16.520 -10.712 18.873 1.00 96.88 91 GLN A CA 1
ATOM 702 C C . GLN A 1 91 ? 17.814 -11.370 18.372 1.00 96.88 91 GLN A C 1
ATOM 704 O O . GLN A 1 91 ? 18.674 -10.680 17.815 1.00 96.88 91 GLN A O 1
ATOM 709 N N . ASP A 1 92 ? 17.961 -12.683 18.535 1.00 97.31 92 ASP A N 1
ATOM 710 C CA . ASP A 1 92 ? 19.130 -13.418 18.051 1.00 97.31 92 ASP A CA 1
ATOM 711 C C . ASP A 1 92 ? 19.139 -13.560 16.522 1.00 97.31 92 ASP A C 1
ATOM 713 O O . ASP A 1 92 ? 20.187 -13.360 15.900 1.00 97.31 92 ASP A O 1
ATOM 717 N N . GLU A 1 93 ? 17.980 -13.762 15.890 1.00 97.12 93 GLU A N 1
ATOM 718 C CA . GLU A 1 93 ? 17.846 -13.717 14.427 1.00 97.12 93 GLU A CA 1
ATOM 719 C C . GLU A 1 93 ? 18.245 -12.347 13.860 1.00 97.12 93 GLU A C 1
ATOM 721 O O . GLU A 1 93 ? 19.000 -12.261 12.887 1.00 97.12 93 GLU A O 1
ATOM 726 N N . VAL A 1 94 ? 17.809 -11.252 14.492 1.00 96.38 94 VAL A N 1
ATOM 727 C CA . VAL A 1 94 ? 18.194 -9.890 14.087 1.00 96.38 94 VAL A CA 1
ATOM 728 C C . VAL A 1 94 ? 19.705 -9.686 14.209 1.00 96.38 94 VAL A C 1
ATOM 730 O O . VAL A 1 94 ? 20.316 -9.116 13.297 1.00 96.38 94 VAL A O 1
ATOM 733 N N . LYS A 1 95 ? 20.342 -10.169 15.286 1.00 96.88 95 LYS A N 1
ATOM 734 C CA . LYS A 1 95 ? 21.810 -10.118 15.423 1.00 96.88 95 LYS A CA 1
ATOM 735 C C . LYS A 1 95 ? 22.492 -10.897 14.299 1.00 96.88 95 LYS A C 1
ATOM 737 O O . LYS A 1 95 ? 23.438 -10.387 13.696 1.00 96.88 95 LYS A O 1
ATOM 742 N N . GLN A 1 96 ? 21.995 -12.091 13.979 1.00 97.81 96 GLN A N 1
ATOM 743 C CA . GLN A 1 96 ? 22.540 -12.925 12.910 1.00 97.81 96 GLN A CA 1
ATOM 744 C C . GLN A 1 96 ? 22.414 -12.244 11.539 1.00 97.81 96 GLN A C 1
ATOM 746 O O . GLN A 1 96 ? 23.396 -12.152 10.798 1.00 97.81 96 GLN A O 1
ATOM 751 N N . LEU A 1 97 ? 21.238 -11.701 11.214 1.00 95.81 97 LEU A N 1
ATOM 752 C CA . LEU A 1 97 ? 21.002 -10.973 9.965 1.00 95.81 97 LEU A CA 1
ATOM 753 C C . LEU A 1 97 ? 21.871 -9.715 9.862 1.00 95.81 97 LEU A C 1
ATOM 755 O O . LEU A 1 97 ? 22.426 -9.440 8.799 1.00 95.81 97 LEU A O 1
ATOM 759 N N . THR A 1 98 ? 22.053 -8.989 10.965 1.00 95.88 98 THR A N 1
ATOM 760 C CA . THR A 1 98 ? 22.934 -7.811 11.025 1.00 95.88 98 THR A CA 1
ATOM 761 C C . THR A 1 98 ? 24.397 -8.191 10.766 1.00 95.88 98 THR A C 1
ATOM 763 O O . THR A 1 98 ? 25.103 -7.499 10.024 1.00 95.88 98 THR A O 1
ATOM 766 N N . GLY A 1 99 ? 24.850 -9.321 11.319 1.00 96.94 99 GLY A N 1
ATOM 767 C CA . GLY A 1 99 ? 26.176 -9.880 11.049 1.00 96.94 99 GLY A CA 1
ATOM 768 C C . GLY A 1 99 ? 26.364 -10.256 9.577 1.00 96.94 99 GLY A C 1
ATOM 769 O O . GLY A 1 99 ? 27.340 -9.840 8.949 1.00 96.94 99 GLY A O 1
ATOM 770 N N . ASN A 1 100 ? 25.391 -10.959 8.992 1.00 96.50 100 ASN A N 1
ATOM 771 C CA . ASN A 1 100 ? 25.411 -11.342 7.578 1.00 96.50 100 ASN A CA 1
ATOM 772 C C . ASN A 1 100 ? 25.411 -10.120 6.648 1.00 96.50 100 ASN A C 1
ATOM 774 O O . ASN A 1 100 ? 26.164 -10.084 5.674 1.00 96.50 100 ASN A O 1
ATOM 778 N N . LEU A 1 101 ? 24.611 -9.096 6.962 1.00 96.06 101 LEU A N 1
ATOM 779 C CA . LEU A 1 101 ? 24.572 -7.849 6.200 1.00 96.06 101 LEU A CA 1
ATOM 780 C C . LEU A 1 101 ? 25.918 -7.118 6.256 1.00 96.06 101 LEU A C 1
ATOM 782 O O . LEU A 1 101 ? 26.411 -6.662 5.227 1.00 96.06 101 LEU A O 1
ATOM 786 N N . SER A 1 102 ? 26.549 -7.069 7.431 1.00 95.81 102 SER A N 1
ATOM 787 C CA . SER A 1 102 ? 27.885 -6.486 7.603 1.00 95.81 102 SER A CA 1
ATOM 788 C C . SER A 1 102 ? 28.942 -7.235 6.784 1.00 95.81 102 SER A C 1
ATOM 790 O O . SER A 1 102 ? 29.817 -6.619 6.177 1.00 95.81 102 SER A O 1
ATOM 792 N N . GLN A 1 103 ? 28.851 -8.566 6.714 1.00 96.81 103 GLN A N 1
ATOM 793 C CA . GLN A 1 103 ? 29.733 -9.375 5.873 1.00 96.81 103 GLN A CA 1
ATOM 794 C C . GLN A 1 103 ? 29.486 -9.128 4.377 1.00 96.81 103 GLN A C 1
ATOM 796 O O . GLN A 1 103 ? 30.442 -9.028 3.607 1.00 96.81 103 GLN A O 1
ATOM 801 N N . ALA A 1 104 ? 28.224 -9.020 3.959 1.00 93.50 104 ALA A N 1
ATOM 802 C CA . ALA A 1 104 ? 27.866 -8.714 2.579 1.00 93.50 104 ALA A CA 1
ATOM 803 C C . ALA A 1 104 ? 28.358 -7.321 2.159 1.00 93.50 104 ALA A C 1
ATOM 805 O O . ALA A 1 104 ? 28.895 -7.186 1.062 1.00 93.50 104 ALA A O 1
ATOM 806 N N . ALA A 1 105 ? 28.254 -6.322 3.042 1.00 93.81 105 ALA A N 1
ATOM 807 C CA . ALA A 1 105 ? 28.781 -4.979 2.810 1.00 93.81 105 ALA A CA 1
ATOM 808 C C . ALA A 1 105 ? 30.297 -5.007 2.556 1.00 93.81 105 ALA A C 1
ATOM 810 O O . ALA A 1 105 ? 30.740 -4.546 1.510 1.00 93.81 105 ALA A O 1
ATOM 811 N N . ARG A 1 106 ? 31.071 -5.684 3.420 1.00 96.44 106 ARG A N 1
ATOM 812 C CA . ARG A 1 106 ? 32.527 -5.848 3.228 1.00 96.44 106 ARG A CA 1
ATOM 813 C C . ARG A 1 106 ? 32.885 -6.527 1.903 1.00 96.44 106 ARG A C 1
ATOM 815 O O . ARG A 1 106 ? 33.863 -6.156 1.267 1.00 96.44 106 ARG A O 1
ATOM 822 N N . ARG A 1 107 ? 32.108 -7.532 1.477 1.00 96.69 107 ARG A N 1
ATOM 823 C CA . ARG A 1 107 ? 32.300 -8.175 0.162 1.00 96.69 107 ARG A CA 1
ATOM 824 C C . ARG A 1 107 ? 31.989 -7.221 -0.990 1.00 96.69 107 ARG A C 1
ATOM 826 O O . ARG A 1 107 ? 32.652 -7.289 -2.018 1.00 96.69 107 ARG A O 1
ATOM 833 N N . GLY A 1 108 ? 30.983 -6.364 -0.832 1.00 96.75 108 GLY A N 1
ATOM 834 C CA . GLY A 1 108 ? 30.677 -5.300 -1.785 1.00 96.75 108 GLY A CA 1
ATOM 835 C C . GLY A 1 108 ? 31.846 -4.329 -1.946 1.00 96.75 108 GLY A C 1
ATOM 836 O O . GLY A 1 108 ? 32.245 -4.061 -3.076 1.00 96.75 108 GLY A O 1
ATOM 837 N N . ASP A 1 109 ? 32.434 -3.890 -0.831 1.00 96.50 109 ASP A N 1
ATOM 838 C CA . ASP A 1 109 ? 33.588 -2.983 -0.822 1.00 96.50 109 ASP A CA 1
ATOM 839 C C . ASP A 1 109 ? 34.816 -3.613 -1.510 1.00 96.50 109 ASP A C 1
ATOM 841 O O . ASP A 1 109 ? 35.438 -2.979 -2.362 1.00 96.50 109 ASP A O 1
ATOM 845 N N . ASP A 1 110 ? 35.120 -4.888 -1.228 1.00 97.25 110 ASP A N 1
ATOM 846 C CA . ASP A 1 110 ? 36.208 -5.629 -1.896 1.00 97.25 110 ASP A CA 1
ATOM 847 C C . ASP A 1 110 ? 35.991 -5.734 -3.416 1.00 97.25 110 ASP A C 1
ATOM 849 O O . ASP A 1 110 ? 36.896 -5.484 -4.217 1.00 97.25 110 ASP A O 1
ATOM 853 N N . LEU A 1 111 ? 34.765 -6.055 -3.842 1.00 96.56 111 LEU A N 1
ATOM 854 C CA . LEU A 1 111 ? 34.426 -6.118 -5.264 1.00 96.56 111 LEU A CA 1
ATOM 855 C C . LEU A 1 111 ? 34.546 -4.752 -5.943 1.00 96.56 111 LEU A C 1
ATOM 857 O O . LEU A 1 111 ? 35.009 -4.688 -7.084 1.00 96.56 111 LEU A O 1
ATOM 861 N N . GLN A 1 112 ? 34.158 -3.674 -5.260 1.00 96.31 112 GLN A N 1
ATOM 862 C CA . GLN A 1 112 ? 34.312 -2.319 -5.777 1.00 96.31 112 GLN A CA 1
ATOM 863 C C . GLN A 1 112 ? 35.792 -1.966 -5.960 1.00 96.31 112 GLN A C 1
ATOM 865 O O . GLN A 1 112 ? 36.177 -1.536 -7.046 1.00 96.31 112 GLN A O 1
ATOM 870 N N . GLN A 1 113 ? 36.632 -2.236 -4.959 1.00 97.19 113 GLN A N 1
ATOM 871 C CA . GLN A 1 113 ? 38.070 -1.979 -5.038 1.00 97.19 113 GLN A CA 1
ATOM 872 C C . GLN A 1 113 ? 38.730 -2.757 -6.189 1.00 97.19 113 GLN A C 1
ATOM 874 O O . GLN A 1 113 ? 39.554 -2.226 -6.936 1.00 97.19 113 GLN A O 1
ATOM 879 N N . ARG A 1 114 ? 38.335 -4.020 -6.394 1.00 96.94 114 ARG A N 1
ATOM 880 C CA . ARG A 1 114 ? 38.819 -4.831 -7.523 1.00 96.94 114 ARG A CA 1
ATOM 881 C C . ARG A 1 114 ? 38.378 -4.277 -8.875 1.00 96.94 114 ARG A C 1
ATOM 883 O O . ARG A 1 114 ? 39.132 -4.373 -9.844 1.00 96.94 114 ARG A O 1
ATOM 890 N N . LEU A 1 115 ? 37.166 -3.733 -8.959 1.00 96.62 115 LEU A N 1
ATOM 891 C CA . LEU A 1 115 ? 36.644 -3.128 -10.180 1.00 96.62 115 LEU A CA 1
ATOM 892 C C . LEU A 1 115 ? 37.384 -1.829 -10.514 1.00 96.62 115 LEU A C 1
ATOM 894 O O . LEU A 1 115 ? 37.749 -1.639 -11.672 1.00 96.62 115 LEU A O 1
ATOM 898 N N . GLU A 1 116 ? 37.664 -0.991 -9.516 1.00 96.69 116 GLU A N 1
ATOM 899 C CA . GLU A 1 116 ? 38.485 0.219 -9.662 1.00 96.69 116 GLU A CA 1
ATOM 900 C C . GLU A 1 116 ? 39.886 -0.132 -10.181 1.00 96.69 116 GLU A C 1
ATOM 902 O O . GLU A 1 116 ? 40.314 0.394 -11.208 1.00 96.69 116 GLU A O 1
ATOM 907 N N . HIS A 1 117 ? 40.542 -1.130 -9.582 1.00 97.12 117 HIS A N 1
ATOM 908 C CA . HIS A 1 117 ? 41.848 -1.592 -10.054 1.00 97.12 117 HIS A CA 1
ATOM 909 C C . HIS A 1 117 ? 41.813 -2.072 -11.517 1.00 97.12 117 HIS A C 1
ATOM 911 O O . HIS A 1 117 ? 42.691 -1.743 -12.313 1.00 97.12 117 HIS A O 1
ATOM 917 N N . LYS A 1 118 ? 40.761 -2.802 -11.917 1.00 96.38 118 LYS A N 1
ATOM 918 C CA . LYS A 1 118 ? 40.590 -3.247 -13.311 1.00 96.38 118 LYS A CA 1
ATOM 919 C C . LYS A 1 118 ? 40.288 -2.103 -14.277 1.00 96.38 118 LYS A C 1
ATOM 921 O O . LYS A 1 118 ? 40.689 -2.174 -15.438 1.00 96.38 118 LYS A O 1
ATOM 926 N N . GLN A 1 119 ? 39.588 -1.061 -13.837 1.00 96.94 119 GLN A N 1
ATOM 927 C CA . GLN A 1 119 ? 39.385 0.140 -14.648 1.00 96.94 119 GLN A CA 1
ATOM 928 C C . GLN A 1 119 ? 40.704 0.870 -14.896 1.00 96.94 119 GLN A C 1
ATOM 930 O O . GLN A 1 119 ? 40.949 1.303 -16.023 1.00 96.94 119 GLN A O 1
ATOM 935 N N . ASP A 1 120 ? 41.565 0.956 -13.886 1.00 96.69 120 ASP A N 1
ATOM 936 C CA . ASP A 1 120 ? 42.894 1.539 -14.044 1.00 96.69 120 ASP A CA 1
ATOM 937 C C . ASP A 1 120 ? 43.773 0.690 -14.968 1.00 96.69 120 ASP A C 1
ATOM 939 O O . ASP A 1 120 ? 44.386 1.246 -15.881 1.00 96.69 120 ASP A O 1
ATOM 943 N N . ASP A 1 121 ? 43.766 -0.642 -14.840 1.00 97.38 121 ASP A N 1
ATOM 944 C CA . ASP A 1 121 ? 44.448 -1.547 -15.783 1.00 97.38 121 ASP A CA 1
ATOM 945 C C . ASP A 1 121 ? 44.019 -1.276 -17.237 1.00 97.38 121 ASP A C 1
ATOM 947 O O . ASP A 1 121 ? 44.853 -1.187 -18.144 1.00 97.38 121 ASP A O 1
ATOM 951 N N . LEU A 1 122 ? 42.711 -1.110 -17.471 1.00 9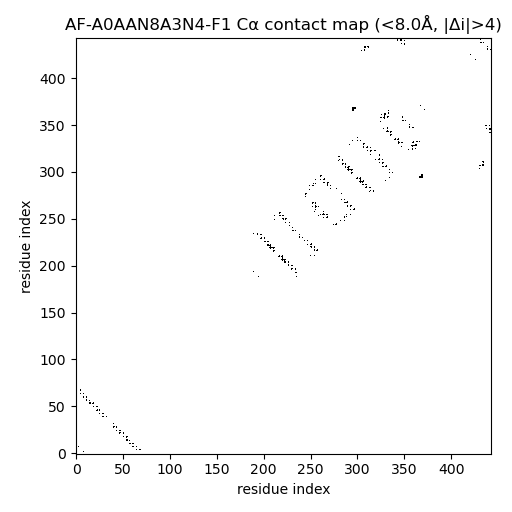6.69 122 LEU A N 1
ATOM 952 C CA . LEU A 1 122 ? 42.163 -0.817 -18.798 1.00 96.69 122 LEU A CA 1
ATOM 953 C C . LEU A 1 122 ? 42.573 0.566 -19.309 1.00 96.69 122 LEU A C 1
ATOM 955 O O . LEU A 1 122 ? 42.856 0.709 -20.500 1.00 96.69 122 LEU A O 1
ATOM 959 N N . ARG A 1 123 ? 42.642 1.582 -18.441 1.00 97.06 123 ARG A N 1
ATOM 960 C CA . ARG A 1 123 ? 43.161 2.908 -18.813 1.00 97.06 123 ARG A CA 1
ATOM 961 C C . ARG A 1 123 ? 44.619 2.821 -19.252 1.00 97.06 123 ARG A C 1
ATOM 963 O O . ARG A 1 123 ? 44.950 3.339 -20.315 1.00 97.06 123 ARG A O 1
ATOM 970 N N . HIS A 1 124 ? 45.459 2.108 -18.502 1.00 96.75 124 HIS A N 1
ATOM 971 C CA . HIS A 1 124 ? 46.860 1.890 -18.871 1.00 96.75 124 HIS A CA 1
ATOM 972 C C . HIS A 1 124 ? 46.993 1.111 -20.184 1.00 96.75 124 HIS A C 1
ATOM 974 O O . HIS A 1 124 ? 47.811 1.456 -21.035 1.00 96.75 124 HIS A O 1
ATOM 980 N N . ALA A 1 125 ? 46.177 0.072 -20.389 1.00 96.25 125 ALA A N 1
ATOM 981 C CA . ALA A 1 125 ? 46.159 -0.669 -21.647 1.00 96.25 125 ALA A CA 1
ATOM 982 C C . ALA A 1 125 ? 45.761 0.224 -22.831 1.00 96.25 125 ALA A C 1
ATOM 984 O O . ALA A 1 125 ? 46.394 0.160 -23.882 1.00 96.25 125 ALA A O 1
ATOM 985 N N . ARG A 1 126 ? 44.763 1.097 -22.651 1.00 97.31 126 ARG A N 1
ATOM 986 C CA . ARG A 1 126 ? 44.333 2.049 -23.679 1.00 97.31 126 ARG A CA 1
ATOM 987 C C . ARG A 1 126 ? 45.437 3.038 -24.049 1.00 97.31 126 ARG A C 1
ATOM 989 O O . ARG A 1 126 ? 45.644 3.253 -25.236 1.00 97.31 126 ARG A O 1
ATOM 996 N N . ILE A 1 127 ? 46.148 3.589 -23.063 1.00 96.44 127 ILE A N 1
ATOM 997 C CA . ILE A 1 127 ? 47.291 4.488 -23.304 1.00 96.44 127 ILE A CA 1
ATOM 998 C C . ILE A 1 127 ? 48.362 3.771 -24.139 1.00 96.44 127 ILE A C 1
ATOM 1000 O O . ILE A 1 127 ? 48.784 4.288 -25.170 1.00 96.44 127 ILE A O 1
ATOM 1004 N N . ARG A 1 128 ? 48.716 2.531 -23.778 1.00 96.00 128 ARG A N 1
ATOM 1005 C CA . ARG A 1 128 ? 49.685 1.737 -24.552 1.00 96.00 128 ARG A CA 1
ATOM 1006 C C . ARG A 1 128 ? 49.237 1.460 -25.986 1.00 96.00 128 ARG A C 1
ATOM 1008 O O . ARG A 1 128 ? 50.066 1.463 -26.888 1.00 96.00 128 ARG A O 1
ATOM 1015 N N . ILE A 1 129 ? 47.943 1.222 -26.213 1.00 96.44 129 ILE A N 1
ATOM 1016 C CA . ILE A 1 129 ? 47.405 1.063 -27.573 1.00 96.44 129 ILE A CA 1
ATOM 1017 C C . ILE A 1 129 ? 47.580 2.362 -28.360 1.00 96.44 129 ILE A C 1
ATOM 1019 O O . ILE A 1 129 ? 48.081 2.310 -29.476 1.00 96.44 129 ILE A O 1
ATOM 1023 N N . THR A 1 130 ? 47.239 3.515 -27.776 1.00 96.44 130 THR A N 1
ATOM 1024 C CA . THR A 1 130 ? 47.384 4.808 -28.464 1.00 96.44 130 THR A CA 1
ATOM 1025 C C . THR A 1 130 ? 48.840 5.159 -28.767 1.00 96.44 130 THR A C 1
ATOM 1027 O O . THR A 1 130 ? 49.129 5.673 -29.843 1.00 96.44 130 THR A O 1
ATOM 1030 N N . GLU A 1 131 ? 49.772 4.837 -27.867 1.00 95.94 131 GLU A N 1
ATOM 1031 C CA . GLU A 1 131 ? 51.212 4.972 -28.125 1.00 95.94 131 GLU A CA 1
ATOM 1032 C C . GLU A 1 131 ? 51.644 4.048 -29.275 1.00 95.94 131 GLU A C 1
ATOM 1034 O O . GLU A 1 131 ? 52.335 4.474 -30.199 1.00 95.94 131 GLU A O 1
ATOM 1039 N N . GLY A 1 132 ? 51.172 2.797 -29.278 1.00 95.75 132 GLY A N 1
ATOM 1040 C CA . GLY A 1 132 ? 51.396 1.859 -30.378 1.00 95.75 132 GLY A CA 1
ATOM 1041 C C . GLY A 1 132 ? 50.867 2.379 -31.720 1.00 95.75 132 GLY A C 1
ATOM 1042 O O . GLY A 1 132 ? 51.584 2.338 -32.718 1.00 95.75 132 GLY A O 1
ATOM 1043 N N . GLU A 1 133 ? 49.651 2.924 -31.756 1.00 96.00 133 GLU A N 1
ATOM 1044 C CA . GLU A 1 133 ? 49.061 3.539 -32.953 1.00 96.00 133 GLU A CA 1
ATOM 1045 C C . GLU A 1 133 ? 49.919 4.701 -33.479 1.00 96.00 133 GLU A C 1
ATOM 1047 O O . GLU A 1 133 ? 50.208 4.749 -34.676 1.00 96.00 133 GLU A O 1
ATOM 1052 N N . GLN A 1 134 ? 50.409 5.574 -32.592 1.00 95.31 134 GLN A N 1
ATOM 1053 C CA . GLN A 1 134 ? 51.314 6.668 -32.961 1.00 95.31 134 GLN A CA 1
ATOM 1054 C C . GLN A 1 134 ? 52.617 6.150 -33.582 1.00 95.31 134 GLN A C 1
ATOM 1056 O O . GLN A 1 134 ? 53.008 6.614 -34.653 1.00 95.31 134 GLN A O 1
ATOM 1061 N N . THR A 1 135 ? 53.251 5.137 -32.978 1.00 96.88 135 THR A N 1
ATOM 1062 C CA . THR A 1 135 ? 54.481 4.547 -33.543 1.00 96.88 135 THR A CA 1
ATOM 1063 C C . THR A 1 135 ? 54.253 3.919 -34.922 1.00 96.88 135 THR A C 1
ATOM 1065 O O . THR A 1 135 ? 55.103 4.028 -35.806 1.00 96.88 135 THR A O 1
ATOM 1068 N N . ILE A 1 136 ? 53.091 3.296 -35.153 1.00 96.19 136 ILE A N 1
ATOM 1069 C CA . ILE A 1 136 ? 52.730 2.737 -36.462 1.00 96.19 136 ILE A CA 1
ATOM 1070 C C . ILE A 1 136 ? 52.600 3.848 -37.507 1.00 96.19 136 ILE A C 1
ATOM 1072 O O . ILE A 1 136 ? 53.060 3.685 -38.641 1.00 96.19 136 ILE A O 1
ATOM 1076 N N . ASP A 1 137 ? 51.971 4.967 -37.158 1.00 96.38 137 ASP A N 1
ATOM 1077 C CA . ASP A 1 137 ? 51.792 6.078 -38.089 1.00 96.38 137 ASP A CA 1
ATOM 1078 C C . ASP A 1 137 ? 53.115 6.790 -38.410 1.00 96.38 137 ASP A C 1
ATOM 1080 O O . ASP A 1 137 ? 53.353 7.130 -39.575 1.00 96.38 137 ASP A O 1
ATOM 1084 N N . GLU A 1 138 ? 54.026 6.909 -37.440 1.00 96.06 138 GLU A N 1
ATOM 1085 C CA . GLU A 1 138 ? 55.405 7.356 -37.675 1.00 96.06 138 GLU A CA 1
ATOM 1086 C C . GLU A 1 138 ? 56.152 6.422 -38.638 1.00 96.06 138 GLU A C 1
ATOM 1088 O O . GLU A 1 138 ? 56.736 6.882 -39.624 1.00 96.06 138 GLU A O 1
ATOM 1093 N N . LEU A 1 139 ? 56.078 5.103 -38.422 1.00 96.06 139 LEU A N 1
ATOM 1094 C CA . LEU A 1 139 ? 56.699 4.111 -39.307 1.00 96.06 139 LEU A CA 1
ATOM 1095 C C . LEU A 1 139 ? 56.130 4.169 -40.733 1.00 96.06 139 LEU A C 1
ATOM 1097 O O . LEU A 1 139 ? 56.885 4.097 -41.705 1.00 96.06 139 LEU A O 1
ATOM 1101 N N . LYS A 1 140 ? 54.814 4.359 -40.899 1.00 96.19 140 LYS A N 1
ATOM 1102 C CA . LYS A 1 140 ? 54.203 4.561 -42.227 1.00 96.19 140 LYS A CA 1
ATOM 1103 C C . LYS A 1 140 ? 54.727 5.826 -42.908 1.00 96.19 140 LYS A C 1
ATOM 1105 O O . LYS A 1 140 ? 54.948 5.811 -44.120 1.00 96.19 140 LYS A O 1
ATOM 1110 N N . ALA A 1 141 ? 54.908 6.922 -42.170 1.00 95.12 141 ALA A N 1
ATOM 1111 C CA . ALA A 1 141 ? 55.451 8.165 -42.716 1.00 95.12 141 ALA A CA 1
ATOM 1112 C C . ALA A 1 141 ? 56.915 7.997 -43.163 1.00 95.12 141 ALA A C 1
ATOM 1114 O O . ALA A 1 141 ? 57.280 8.432 -44.262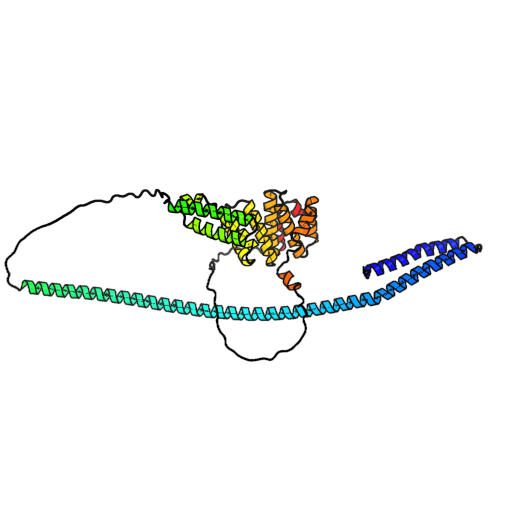 1.00 95.12 141 ALA A O 1
ATOM 1115 N N . GLN A 1 142 ? 57.728 7.299 -42.365 1.00 95.81 142 GLN A N 1
ATOM 1116 C CA . GLN A 1 142 ? 59.095 6.927 -42.738 1.00 95.81 142 GLN A CA 1
ATOM 1117 C C . GLN A 1 142 ? 59.112 6.068 -44.010 1.00 95.81 142 GLN A C 1
ATOM 1119 O O . GLN A 1 142 ? 59.856 6.372 -44.943 1.00 95.81 142 GLN A O 1
ATOM 1124 N N . LEU A 1 143 ? 58.233 5.063 -44.104 1.00 95.56 143 LEU A N 1
ATOM 1125 C CA . LEU A 1 143 ? 58.131 4.193 -45.278 1.00 95.56 143 LEU A CA 1
ATOM 1126 C C . LEU A 1 143 ? 57.744 4.962 -46.550 1.00 95.56 143 LEU A C 1
ATOM 1128 O O . LEU A 1 143 ? 58.345 4.749 -47.600 1.00 95.56 143 LEU A O 1
ATOM 1132 N N . ARG A 1 144 ? 56.780 5.890 -46.472 1.00 94.31 144 ARG A N 1
ATOM 1133 C CA . ARG A 1 144 ? 56.427 6.766 -47.608 1.00 94.31 144 ARG A CA 1
ATOM 1134 C C . ARG A 1 144 ? 57.623 7.593 -48.070 1.00 94.31 144 ARG A C 1
ATOM 1136 O O . ARG A 1 144 ? 57.858 7.715 -49.267 1.00 94.31 144 ARG A O 1
ATOM 1143 N N . THR A 1 145 ? 58.386 8.134 -47.125 1.00 95.19 145 THR A N 1
ATOM 1144 C CA . THR A 1 145 ? 59.578 8.936 -47.427 1.00 95.19 145 THR A CA 1
ATOM 1145 C C . THR A 1 145 ? 60.639 8.097 -48.138 1.00 95.19 145 THR A C 1
ATOM 1147 O O . THR A 1 145 ? 61.160 8.521 -49.167 1.00 95.19 145 THR A O 1
ATOM 1150 N N . ALA A 1 146 ? 60.906 6.886 -47.644 1.00 93.88 146 ALA A N 1
ATOM 1151 C CA . ALA A 1 146 ? 61.834 5.951 -48.274 1.00 93.88 146 ALA A CA 1
ATOM 1152 C C . ALA A 1 146 ? 61.368 5.528 -49.681 1.00 93.88 146 ALA A C 1
ATOM 1154 O O . ALA A 1 146 ? 62.163 5.537 -50.618 1.00 93.88 146 ALA A O 1
ATOM 1155 N N . ASN A 1 147 ? 60.077 5.232 -49.865 1.00 94.31 147 ASN A N 1
ATOM 1156 C CA . ASN A 1 147 ? 59.521 4.902 -51.181 1.00 94.31 147 ASN A CA 1
ATOM 1157 C C . ASN A 1 147 ? 59.690 6.053 -52.181 1.00 94.31 147 ASN A C 1
ATOM 1159 O O . ASN A 1 147 ? 60.130 5.819 -53.304 1.00 94.31 147 A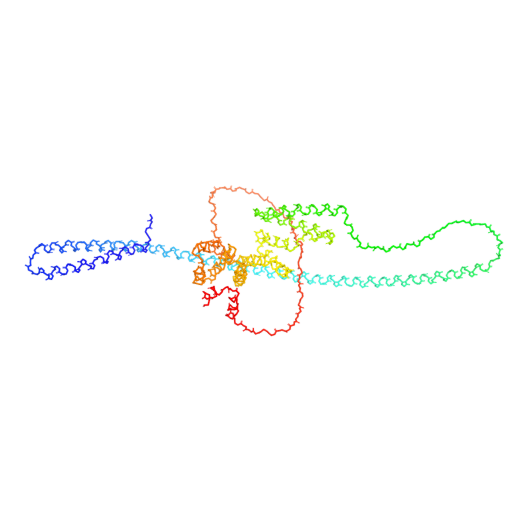SN A O 1
ATOM 1163 N N . ASN A 1 148 ? 59.422 7.294 -51.765 1.00 93.00 148 ASN A N 1
ATOM 1164 C CA . ASN A 1 148 ? 59.633 8.467 -52.615 1.00 93.00 148 ASN A CA 1
ATOM 1165 C C . ASN A 1 148 ? 61.111 8.620 -53.016 1.00 93.00 148 ASN A C 1
ATOM 1167 O O . ASN A 1 148 ? 61.406 8.985 -54.152 1.00 93.00 148 ASN A O 1
ATOM 1171 N N . GLN A 1 149 ? 62.053 8.329 -52.110 1.00 93.25 149 GLN A N 1
ATOM 1172 C CA . GLN A 1 149 ? 63.486 8.338 -52.430 1.00 93.25 149 GLN A CA 1
ATOM 1173 C C . GLN A 1 149 ? 63.844 7.263 -53.462 1.00 93.25 149 GLN A C 1
ATOM 1175 O O . GLN A 1 149 ? 64.562 7.551 -54.419 1.00 93.25 149 GLN A O 1
ATOM 1180 N N . ILE A 1 150 ? 63.323 6.041 -53.307 1.00 92.00 150 ILE A N 1
ATOM 1181 C CA . ILE A 1 150 ? 63.522 4.956 -54.280 1.00 92.00 150 ILE A CA 1
ATOM 1182 C C . ILE A 1 150 ? 62.977 5.363 -55.651 1.00 92.00 150 ILE A C 1
ATOM 1184 O O . ILE A 1 150 ? 63.653 5.171 -56.661 1.00 92.00 150 ILE A O 1
ATOM 1188 N N . GLU A 1 151 ? 61.788 5.958 -55.705 1.00 91.31 151 GLU A N 1
ATOM 1189 C CA . GLU A 1 151 ? 61.174 6.413 -56.952 1.00 91.31 151 GLU A CA 1
ATOM 1190 C C . GLU A 1 151 ? 61.999 7.524 -57.621 1.00 91.31 151 GLU A C 1
ATOM 1192 O O . GLU A 1 151 ? 62.243 7.481 -58.828 1.00 91.31 151 GLU A O 1
ATOM 1197 N N . GLN A 1 152 ? 62.519 8.478 -56.843 1.00 88.69 152 GLN A N 1
ATOM 1198 C CA . GLN A 1 152 ? 63.433 9.510 -57.343 1.00 88.69 152 GLN A CA 1
ATOM 1199 C C . GLN A 1 152 ? 64.720 8.911 -57.922 1.00 88.69 152 GLN A C 1
ATOM 1201 O O . GLN A 1 152 ? 65.129 9.299 -59.018 1.00 88.69 152 GLN A O 1
ATOM 1206 N N . LEU A 1 153 ? 65.334 7.947 -57.230 1.00 89.06 153 LEU A N 1
ATOM 1207 C CA . LEU A 1 153 ? 66.526 7.244 -57.716 1.00 89.06 153 LEU A CA 1
ATOM 1208 C C . LEU A 1 153 ? 66.227 6.425 -58.979 1.00 89.06 153 LEU A C 1
ATOM 1210 O O . LEU A 1 153 ? 67.013 6.440 -59.924 1.00 89.06 153 LEU A O 1
ATOM 1214 N N . THR A 1 154 ? 65.069 5.767 -59.032 1.00 86.75 154 THR A N 1
ATOM 1215 C CA . THR A 1 154 ? 64.618 4.983 -60.192 1.00 86.75 154 THR A CA 1
ATOM 1216 C C . THR A 1 154 ? 64.394 5.882 -61.409 1.00 86.75 154 THR A C 1
ATOM 1218 O O . THR A 1 154 ? 64.867 5.580 -62.502 1.00 86.75 154 THR A O 1
ATOM 1221 N N . ASN A 1 155 ? 63.749 7.034 -61.221 1.00 80.31 155 ASN A N 1
ATOM 1222 C CA . ASN A 1 155 ? 63.544 8.027 -62.276 1.00 80.31 155 ASN A CA 1
ATOM 1223 C C . ASN A 1 155 ? 64.862 8.668 -62.740 1.00 80.31 155 ASN A C 1
ATOM 1225 O O . ASN A 1 155 ? 65.030 8.943 -63.929 1.00 80.31 155 ASN A O 1
ATOM 1229 N N . ALA A 1 156 ? 65.812 8.891 -61.827 1.00 77.12 156 ALA A N 1
ATOM 1230 C CA . ALA A 1 156 ? 67.150 9.363 -62.176 1.00 77.12 156 ALA A CA 1
ATOM 1231 C C . ALA A 1 156 ? 67.915 8.328 -63.019 1.00 77.12 156 ALA A C 1
ATOM 1233 O O . ALA A 1 156 ? 68.527 8.697 -64.021 1.00 77.12 156 ALA A O 1
ATOM 1234 N N . ALA A 1 157 ? 67.816 7.039 -62.676 1.00 74.44 157 ALA A N 1
ATOM 1235 C CA . ALA A 1 157 ? 68.389 5.947 -63.462 1.00 74.44 157 ALA A CA 1
ATOM 1236 C C . ALA A 1 157 ? 67.711 5.797 -64.839 1.00 74.44 157 ALA A C 1
ATOM 1238 O O . ALA A 1 157 ? 68.390 5.597 -65.845 1.00 74.44 157 ALA A O 1
ATOM 1239 N N . ALA A 1 158 ? 66.388 5.973 -64.922 1.00 68.56 158 ALA A N 1
ATOM 1240 C CA . ALA A 1 158 ? 65.647 5.928 -66.185 1.00 68.56 158 ALA A CA 1
ATOM 1241 C C . ALA A 1 158 ? 66.037 7.061 -67.157 1.00 68.56 158 ALA A C 1
ATOM 1243 O O . ALA A 1 158 ? 66.035 6.860 -68.369 1.00 68.56 158 ALA A O 1
ATOM 1244 N N . ARG A 1 159 ? 66.439 8.238 -66.651 1.00 59.22 159 ARG A N 1
ATOM 1245 C CA . ARG A 1 159 ? 66.952 9.355 -67.473 1.00 59.22 159 ARG A CA 1
ATOM 1246 C C . ARG A 1 159 ? 68.352 9.112 -68.062 1.00 59.22 159 ARG A C 1
ATOM 1248 O O . ARG A 1 159 ? 68.797 9.918 -68.873 1.00 59.22 159 ARG A O 1
ATOM 1255 N N . GLN A 1 160 ? 69.035 8.029 -67.684 1.00 55.47 160 GLN A N 1
ATOM 1256 C CA . GLN A 1 160 ? 70.348 7.636 -68.216 1.00 55.47 160 GLN A CA 1
ATOM 1257 C C . GLN A 1 160 ? 70.289 6.595 -69.354 1.00 55.47 160 GLN A C 1
ATOM 1259 O O . GLN A 1 160 ? 71.336 6.244 -69.895 1.00 55.47 160 GLN A O 1
ATOM 1264 N N . ALA A 1 161 ? 69.107 6.116 -69.759 1.00 45.06 161 ALA A N 1
ATOM 1265 C CA . ALA A 1 161 ? 68.956 5.149 -70.854 1.00 45.06 161 ALA A CA 1
ATOM 1266 C C . ALA A 1 161 ? 68.577 5.831 -72.197 1.00 45.06 161 ALA A C 1
ATOM 1268 O O . ALA A 1 161 ? 67.768 6.762 -72.188 1.00 45.06 161 ALA A O 1
ATOM 1269 N N . PRO A 1 162 ? 69.127 5.403 -73.360 1.00 45.03 162 PRO A N 1
ATOM 1270 C CA . PRO A 1 162 ? 68.800 5.979 -74.670 1.00 45.03 162 PRO A CA 1
ATOM 1271 C C . PRO A 1 162 ? 67.399 5.541 -75.154 1.00 45.03 162 PRO A C 1
ATOM 1273 O O . PRO A 1 162 ? 66.876 4.529 -74.683 1.00 45.03 162 PRO A O 1
ATOM 1276 N N . PRO A 1 163 ? 66.765 6.286 -76.083 1.00 50.88 163 PRO A N 1
ATOM 1277 C CA . PRO A 1 163 ? 65.329 6.186 -76.326 1.00 50.88 163 PRO A CA 1
ATOM 1278 C C . PRO A 1 163 ? 64.976 5.024 -77.263 1.00 50.88 163 PRO A C 1
ATOM 1280 O O . PRO A 1 163 ? 65.738 4.719 -78.183 1.00 50.88 163 PRO A O 1
ATOM 1283 N N . PRO A 1 164 ? 63.757 4.477 -77.136 1.00 43.47 164 PRO A N 1
ATOM 1284 C CA . PRO A 1 164 ? 63.037 3.992 -78.301 1.00 43.47 164 PRO A CA 1
ATOM 1285 C C . PRO A 1 164 ? 61.732 4.766 -78.551 1.00 43.47 164 PRO A C 1
ATOM 1287 O O . PRO A 1 164 ? 61.052 5.255 -77.651 1.00 43.47 164 PRO A O 1
ATOM 1290 N N . SER A 1 165 ? 61.453 4.873 -79.844 1.00 36.72 165 SER A N 1
ATOM 1291 C CA . SER A 1 165 ? 60.416 5.623 -80.552 1.00 36.72 165 SER A CA 1
ATOM 1292 C C . SER A 1 165 ? 58.969 5.150 -80.279 1.00 36.72 165 SER A C 1
ATOM 1294 O O . SER A 1 165 ? 58.759 4.090 -79.690 1.00 36.72 165 SER A O 1
ATOM 1296 N N . PRO A 1 166 ? 57.950 5.929 -80.707 1.00 52.78 166 PRO A N 1
ATOM 1297 C CA . PRO A 1 166 ? 56.596 5.891 -80.167 1.00 52.78 166 PRO A CA 1
ATOM 1298 C C . PRO A 1 166 ? 55.699 4.886 -80.895 1.00 52.78 166 PRO A C 1
ATOM 1300 O O . PRO A 1 166 ? 55.817 4.692 -82.102 1.00 52.78 166 PRO A O 1
ATOM 1303 N N . THR A 1 167 ? 54.728 4.314 -80.182 1.00 37.44 167 THR A N 1
ATOM 1304 C CA . THR A 1 167 ? 53.568 3.658 -80.802 1.00 37.44 167 THR A CA 1
ATOM 1305 C C . THR A 1 167 ? 52.289 4.209 -80.183 1.00 37.44 167 THR A C 1
ATOM 1307 O O . THR A 1 167 ? 52.103 4.206 -78.969 1.00 37.44 167 THR A O 1
ATOM 1310 N N . ARG A 1 168 ? 51.455 4.751 -81.068 1.00 35.41 168 ARG A N 1
ATOM 1311 C CA . ARG A 1 168 ? 50.120 5.320 -80.867 1.00 35.41 168 ARG A CA 1
ATOM 1312 C C . ARG A 1 168 ? 49.073 4.223 -81.114 1.00 35.41 168 ARG A C 1
ATOM 1314 O O . ARG A 1 168 ? 49.376 3.331 -81.897 1.00 35.41 168 ARG A O 1
ATOM 1321 N N . LEU A 1 169 ? 47.895 4.353 -80.488 1.00 34.50 169 LEU A N 1
ATOM 1322 C CA . LEU A 1 169 ? 46.538 3.808 -80.772 1.00 34.50 169 LEU A CA 1
ATOM 1323 C C . LEU A 1 169 ? 45.855 3.586 -79.402 1.00 34.50 169 LEU A C 1
ATOM 1325 O O . LEU A 1 169 ? 46.498 3.055 -78.507 1.00 34.50 169 LEU A O 1
ATOM 1329 N N . ASP A 1 170 ? 44.590 3.867 -79.107 1.00 36.34 170 ASP A N 1
ATOM 1330 C CA . ASP A 1 170 ? 43.507 4.719 -79.617 1.00 36.34 170 ASP A CA 1
ATOM 1331 C C . ASP A 1 170 ? 42.396 4.682 -78.513 1.00 36.34 170 ASP A C 1
ATOM 1333 O O . ASP A 1 170 ? 42.528 3.917 -77.552 1.00 36.34 170 ASP A O 1
ATOM 1337 N N . PRO A 1 171 ? 41.329 5.505 -78.579 1.00 59.09 171 PRO A N 1
ATOM 1338 C CA . PRO A 1 171 ? 40.428 5.813 -77.461 1.00 59.09 171 PRO A CA 1
ATOM 1339 C C . PRO A 1 171 ? 39.110 5.011 -77.446 1.00 59.09 171 PRO A C 1
ATOM 1341 O O . PRO A 1 171 ? 38.608 4.583 -78.482 1.00 59.09 171 PRO A O 1
ATOM 1344 N N . SER A 1 172 ? 38.506 4.875 -76.259 1.00 36.22 172 SER A N 1
ATOM 1345 C CA . SER A 1 172 ? 37.095 4.510 -75.982 1.00 36.22 172 SER A CA 1
ATOM 1346 C C . SER A 1 172 ? 36.934 4.433 -74.453 1.00 36.22 172 SER A C 1
ATOM 1348 O O . SER A 1 172 ? 37.864 4.000 -73.789 1.00 36.22 172 SER A O 1
ATOM 1350 N N . SER A 1 173 ? 35.850 4.795 -73.768 1.00 38.53 173 SER A N 1
ATOM 1351 C CA . SER A 1 173 ? 34.467 5.129 -74.110 1.00 38.53 173 SER A CA 1
ATOM 1352 C C . SER A 1 173 ? 33.777 5.611 -72.813 1.00 38.53 173 SER A C 1
ATOM 1354 O O . SER A 1 173 ? 34.184 5.154 -71.749 1.00 38.53 173 SER A O 1
ATOM 1356 N N . ALA A 1 174 ? 32.720 6.431 -72.938 1.00 38.75 174 ALA A N 1
ATOM 1357 C CA . ALA A 1 174 ? 31.594 6.630 -71.996 1.00 38.75 174 ALA A CA 1
ATOM 1358 C C . ALA A 1 174 ? 31.901 7.115 -70.551 1.00 38.75 174 ALA A C 1
ATOM 1360 O O . ALA A 1 174 ? 32.888 6.753 -69.936 1.00 38.75 174 ALA A O 1
ATOM 1361 N N . GLY A 1 175 ? 31.094 7.929 -69.878 1.00 37.59 175 GLY A N 1
ATOM 1362 C CA . GLY A 1 175 ? 29.755 8.440 -70.122 1.00 37.59 175 GLY A CA 1
ATOM 1363 C C . GLY A 1 175 ? 29.302 9.230 -68.880 1.00 37.59 175 GLY A C 1
ATOM 1364 O O . GLY A 1 175 ? 29.830 9.040 -67.788 1.00 37.59 175 GLY A O 1
ATOM 1365 N N . ASP A 1 176 ? 28.360 10.139 -69.108 1.00 36.12 176 ASP A N 1
ATOM 1366 C CA . ASP A 1 176 ? 27.284 10.586 -68.216 1.00 36.12 176 ASP A CA 1
ATOM 1367 C C . ASP A 1 176 ? 27.564 11.117 -66.791 1.00 36.12 176 ASP A C 1
ATOM 1369 O O . ASP A 1 176 ? 27.845 10.405 -65.831 1.00 36.12 176 ASP A O 1
ATOM 1373 N N . ARG A 1 177 ? 27.285 12.424 -66.647 1.00 53.66 177 ARG A N 1
ATOM 1374 C CA . ARG A 1 177 ? 26.675 13.036 -65.448 1.00 53.66 177 ARG A CA 1
ATOM 1375 C C . ARG A 1 177 ? 25.243 12.488 -65.279 1.00 53.66 177 ARG A C 1
ATOM 1377 O O . ARG A 1 177 ? 24.591 12.262 -66.297 1.00 53.66 177 ARG A O 1
ATOM 1384 N N . PRO A 1 178 ? 24.699 12.367 -64.051 1.00 51.19 178 PRO A N 1
ATOM 1385 C CA . PRO A 1 178 ? 24.002 13.513 -63.429 1.00 51.19 178 PRO A CA 1
ATOM 1386 C C . PRO A 1 178 ? 24.203 13.592 -61.896 1.00 51.19 178 PRO A C 1
ATOM 1388 O O . PRO A 1 178 ? 24.332 12.591 -61.209 1.00 51.19 178 PRO A O 1
ATOM 1391 N N . SER A 1 179 ? 24.424 14.776 -61.313 1.00 58.34 179 SER A N 1
ATOM 1392 C CA . SER A 1 179 ? 23.394 15.541 -60.576 1.00 58.34 179 SER A CA 1
ATOM 1393 C C . SER A 1 179 ? 22.230 14.710 -60.028 1.00 58.34 179 SER A C 1
ATOM 1395 O O . SER A 1 179 ? 21.233 14.508 -60.712 1.00 58.34 179 SER A O 1
ATOM 1397 N N . THR A 1 180 ? 22.331 14.319 -58.760 1.00 49.47 180 THR A N 1
ATOM 1398 C CA . THR A 1 180 ? 21.173 14.010 -57.916 1.00 49.47 180 THR A CA 1
ATOM 1399 C C . THR A 1 180 ? 21.012 15.129 -56.898 1.00 49.47 180 THR A C 1
ATOM 1401 O O . THR A 1 180 ? 21.586 15.109 -55.809 1.00 49.47 180 THR A O 1
ATOM 1404 N N . ASP A 1 181 ? 20.262 16.134 -57.334 1.00 54.84 181 ASP A N 1
ATOM 1405 C CA . ASP A 1 181 ? 19.309 16.851 -56.503 1.00 54.84 181 ASP A CA 1
ATOM 1406 C C . ASP A 1 181 ? 18.255 15.845 -56.018 1.00 54.84 181 ASP A C 1
ATOM 1408 O O . ASP A 1 181 ? 17.654 15.126 -56.818 1.00 54.84 181 ASP A O 1
ATOM 1412 N N . SER A 1 182 ? 18.079 15.755 -54.707 1.00 43.16 182 SER A N 1
ATOM 1413 C CA . SER A 1 182 ? 16.884 15.174 -54.108 1.00 43.16 182 SER A CA 1
ATOM 1414 C C . SER A 1 182 ? 16.757 15.716 -52.693 1.00 43.16 182 SER A C 1
ATOM 1416 O O . SER A 1 182 ? 17.252 15.124 -51.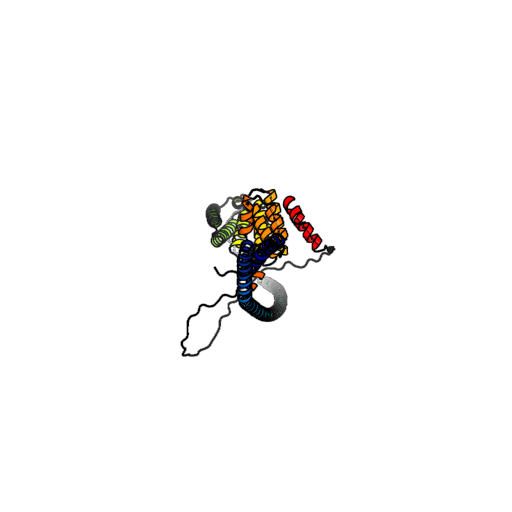729 1.00 43.16 182 SER A O 1
ATOM 1418 N N . GLY A 1 183 ? 16.088 16.865 -52.593 1.00 49.66 183 GLY A N 1
ATOM 1419 C CA . GLY A 1 183 ? 15.353 17.247 -51.398 1.00 49.66 183 GLY A CA 1
ATOM 1420 C C . GLY A 1 183 ? 14.429 16.102 -50.994 1.00 49.66 183 GLY A C 1
ATOM 1421 O O . GLY A 1 183 ? 13.468 15.779 -51.689 1.00 49.66 183 GLY A O 1
ATOM 1422 N N . PHE A 1 184 ? 14.770 15.444 -49.891 1.00 38.47 184 PHE A N 1
ATOM 1423 C CA . PHE A 1 184 ? 13.905 14.468 -49.253 1.00 38.47 184 PHE A CA 1
ATOM 1424 C C . PHE A 1 184 ? 12.946 15.255 -48.362 1.00 38.47 184 PHE A C 1
ATOM 1426 O O . PHE A 1 184 ? 13.300 15.664 -47.257 1.00 38.47 184 PHE A O 1
ATOM 1433 N N . ASP A 1 185 ? 11.754 15.523 -48.889 1.00 45.22 185 ASP A N 1
ATOM 1434 C CA . ASP A 1 185 ? 10.616 15.942 -48.082 1.00 45.22 185 ASP A CA 1
ATOM 1435 C C . ASP A 1 185 ? 10.343 14.852 -47.039 1.00 45.22 185 ASP A C 1
ATOM 1437 O O . ASP A 1 185 ? 10.019 13.706 -47.361 1.00 45.22 185 ASP A O 1
ATOM 1441 N N . ASP A 1 186 ? 10.497 15.229 -45.772 1.00 40.31 186 ASP A N 1
ATOM 1442 C CA . ASP A 1 186 ? 10.350 14.405 -44.572 1.00 40.31 186 ASP A CA 1
ATOM 1443 C C . ASP A 1 186 ? 8.858 14.141 -44.267 1.00 40.31 186 ASP A C 1
ATOM 1445 O O . ASP A 1 186 ? 8.332 14.365 -43.177 1.00 40.31 186 ASP A O 1
ATOM 1449 N N . GLY A 1 187 ? 8.122 13.702 -45.287 1.00 49.22 187 GLY A N 1
ATOM 1450 C CA . GLY A 1 187 ? 6.745 13.247 -45.196 1.00 49.22 187 GLY A CA 1
ATOM 1451 C C . GLY A 1 187 ? 6.726 11.768 -44.848 1.00 49.22 187 GLY A C 1
ATOM 1452 O O . GLY A 1 187 ? 6.502 10.939 -45.731 1.00 49.22 187 GLY A O 1
ATOM 1453 N N . SER A 1 188 ? 6.982 11.441 -43.574 1.00 55.22 188 SER A N 1
ATOM 1454 C CA . SER A 1 188 ? 6.942 10.085 -42.998 1.00 55.22 188 SER A CA 1
ATOM 1455 C C . SER A 1 188 ? 5.611 9.378 -43.303 1.00 55.22 188 SER A C 1
ATOM 1457 O O . SER A 1 188 ? 4.653 9.383 -42.526 1.00 55.22 188 SER A O 1
ATOM 1459 N N . SER A 1 189 ? 5.537 8.784 -44.490 1.00 58.88 189 SER A N 1
ATOM 1460 C CA . SER A 1 189 ? 4.397 8.021 -44.969 1.00 58.88 189 SER A CA 1
ATOM 1461 C C . SER A 1 189 ? 4.493 6.645 -44.334 1.00 58.88 189 SER A C 1
ATOM 1463 O O . SER A 1 189 ? 5.309 5.820 -44.739 1.00 58.88 189 SER A O 1
ATOM 1465 N N . ALA A 1 190 ? 3.700 6.429 -43.283 1.00 63.12 190 ALA A N 1
ATOM 1466 C CA . ALA A 1 190 ? 3.653 5.174 -42.542 1.00 63.12 190 ALA A CA 1
ATOM 1467 C C . ALA A 1 190 ? 3.591 3.965 -43.491 1.00 63.12 190 ALA A C 1
ATOM 1469 O O . ALA A 1 190 ? 2.640 3.818 -44.265 1.00 63.12 190 ALA A O 1
ATOM 1470 N N . ILE A 1 191 ? 4.595 3.090 -43.406 1.00 78.69 191 ILE A N 1
ATOM 1471 C CA . ILE A 1 191 ? 4.683 1.875 -44.221 1.00 78.69 191 ILE A CA 1
ATOM 1472 C C . ILE A 1 191 ? 3.503 0.960 -43.826 1.00 78.69 191 ILE A C 1
ATOM 1474 O O . ILE A 1 191 ? 3.155 0.899 -42.643 1.00 78.69 191 ILE A O 1
ATOM 1478 N N . PRO A 1 192 ? 2.866 0.212 -44.751 1.00 82.62 192 PRO A N 1
ATOM 1479 C CA . PRO A 1 192 ? 1.740 -0.681 -44.429 1.00 82.62 192 PRO A CA 1
ATOM 1480 C C . PRO A 1 192 ? 1.995 -1.648 -43.253 1.00 82.62 192 PRO A C 1
ATOM 1482 O O . PRO A 1 192 ? 1.082 -1.980 -42.491 1.00 82.62 192 PRO A O 1
ATOM 1485 N N . ALA A 1 193 ? 3.254 -2.049 -43.054 1.00 86.31 193 ALA A N 1
ATOM 1486 C CA . ALA A 1 193 ? 3.691 -2.845 -41.910 1.00 86.31 193 ALA A CA 1
ATOM 1487 C C . ALA A 1 193 ? 3.491 -2.127 -40.558 1.00 86.31 193 ALA A C 1
ATOM 1489 O O . ALA A 1 193 ? 3.113 -2.766 -39.577 1.00 86.31 193 ALA A O 1
ATOM 1490 N N . ASP A 1 194 ? 3.679 -0.807 -40.495 1.00 88.00 194 ASP A N 1
ATOM 1491 C CA . ASP A 1 194 ? 3.516 -0.020 -39.267 1.00 88.00 194 ASP A CA 1
ATOM 1492 C C . ASP A 1 194 ? 2.045 0.179 -38.911 1.00 88.00 194 ASP A C 1
ATOM 1494 O O . ASP A 1 194 ? 1.681 0.089 -37.740 1.00 88.00 194 ASP A O 1
ATOM 1498 N N . ARG A 1 195 ? 1.171 0.329 -39.915 1.00 88.06 195 ARG A N 1
ATOM 1499 C CA . ARG A 1 195 ? -0.287 0.311 -39.700 1.00 88.06 195 ARG A CA 1
ATOM 1500 C C . ARG A 1 195 ? -0.769 -1.046 -39.186 1.00 88.06 195 ARG A C 1
ATOM 1502 O O . ARG A 1 195 ? -1.612 -1.103 -38.296 1.00 88.06 195 ARG A O 1
ATOM 1509 N N . THR A 1 196 ? -0.190 -2.138 -39.684 1.00 92.25 196 THR A N 1
ATOM 1510 C CA . THR A 1 196 ? -0.491 -3.490 -39.184 1.00 92.25 196 THR A CA 1
ATOM 1511 C C . THR A 1 196 ? -0.023 -3.658 -37.736 1.00 92.25 196 THR A C 1
ATOM 1513 O O . THR A 1 196 ? -0.784 -4.124 -36.890 1.00 92.25 196 THR A O 1
ATOM 1516 N N . ARG A 1 197 ? 1.199 -3.209 -37.407 1.00 92.12 197 ARG A N 1
ATOM 1517 C CA . ARG A 1 197 ? 1.705 -3.193 -36.022 1.00 92.12 197 ARG A CA 1
ATOM 1518 C C . ARG A 1 197 ? 0.829 -2.352 -35.095 1.00 92.12 197 ARG A C 1
ATOM 1520 O O . ARG A 1 197 ? 0.561 -2.781 -33.976 1.00 92.12 197 ARG A O 1
ATOM 1527 N N . GLN A 1 198 ? 0.355 -1.198 -35.559 1.00 93.94 198 GLN A N 1
ATOM 1528 C CA . GLN A 1 198 ? -0.569 -0.347 -34.812 1.00 93.94 198 GLN A CA 1
ATOM 1529 C C . GLN A 1 198 ? -1.895 -1.067 -34.526 1.00 93.94 198 GLN A C 1
ATOM 1531 O O . GLN A 1 198 ? -2.343 -1.067 -33.383 1.00 93.94 198 GLN A O 1
ATOM 1536 N N . ALA A 1 199 ? -2.490 -1.727 -35.525 1.00 93.00 199 ALA A N 1
ATOM 1537 C CA . ALA A 1 199 ? -3.726 -2.491 -35.347 1.00 93.00 199 ALA A CA 1
ATOM 1538 C C . ALA A 1 199 ? -3.562 -3.632 -34.327 1.00 93.00 199 ALA A C 1
ATOM 1540 O O . ALA A 1 199 ? -4.410 -3.810 -33.453 1.00 93.00 199 ALA A O 1
ATOM 1541 N N . ILE A 1 200 ? -2.438 -4.357 -34.378 1.00 95.06 200 ILE A N 1
ATOM 1542 C CA . ILE A 1 200 ? -2.120 -5.406 -33.397 1.00 95.06 200 ILE A CA 1
ATOM 1543 C C . ILE A 1 200 ? -1.952 -4.805 -31.993 1.00 95.06 200 ILE A C 1
ATOM 1545 O O . ILE A 1 200 ? -2.501 -5.338 -31.030 1.00 95.06 200 ILE A O 1
ATOM 1549 N N . ALA A 1 201 ? -1.237 -3.683 -31.864 1.00 94.75 201 ALA A N 1
ATOM 1550 C CA . ALA A 1 201 ? -1.044 -3.011 -30.580 1.00 94.75 201 ALA A CA 1
ATOM 1551 C C . ALA A 1 201 ? -2.371 -2.520 -29.971 1.00 94.75 201 ALA A C 1
ATOM 1553 O O . ALA A 1 201 ? -2.551 -2.623 -28.759 1.00 94.75 201 ALA A O 1
ATOM 1554 N N . LEU A 1 202 ? -3.321 -2.050 -30.789 1.00 95.06 202 LEU A N 1
ATOM 1555 C CA . LEU A 1 202 ? -4.669 -1.687 -30.335 1.00 95.06 202 LEU A CA 1
ATOM 1556 C C . LEU A 1 202 ? -5.468 -2.909 -29.858 1.00 95.06 202 LEU A C 1
ATOM 1558 O O . LEU A 1 202 ? -6.082 -2.852 -28.794 1.00 95.06 202 LEU A O 1
ATOM 1562 N N . GLY A 1 203 ? -5.415 -4.031 -30.584 1.00 96.00 203 GLY A N 1
ATOM 1563 C CA . GLY A 1 203 ? -6.063 -5.277 -30.154 1.00 96.00 203 GLY A CA 1
ATOM 1564 C C . GLY A 1 203 ? -5.486 -5.828 -28.842 1.00 96.00 203 GLY A C 1
ATOM 1565 O O . GLY A 1 203 ? -6.224 -6.271 -27.957 1.00 96.00 203 GLY A O 1
ATOM 1566 N N . LEU A 1 204 ? -4.163 -5.740 -28.669 1.00 96.56 204 LEU A N 1
ATOM 1567 C CA . LEU A 1 204 ? -3.500 -6.095 -27.412 1.00 96.56 204 LEU A CA 1
ATOM 1568 C C . LEU A 1 204 ? -3.868 -5.140 -26.274 1.00 96.56 204 LEU A C 1
ATOM 1570 O O . LEU A 1 204 ? -4.043 -5.598 -25.147 1.00 96.56 204 LEU A O 1
ATOM 1574 N N . LEU A 1 205 ? -4.015 -3.842 -26.549 1.00 97.19 205 LEU A N 1
ATOM 1575 C CA . LEU A 1 205 ? -4.443 -2.861 -25.554 1.00 97.19 205 LEU A CA 1
ATOM 1576 C C . LEU A 1 205 ? -5.868 -3.144 -25.060 1.00 97.19 205 LEU A C 1
ATOM 1578 O O . LEU A 1 205 ? -6.109 -3.114 -23.855 1.00 97.19 205 LEU A O 1
ATOM 1582 N N . ASP A 1 206 ? -6.797 -3.479 -25.956 1.00 97.19 206 ASP A N 1
ATOM 1583 C CA . ASP A 1 206 ? -8.163 -3.855 -25.568 1.00 97.19 206 ASP A CA 1
ATOM 1584 C C . ASP A 1 206 ? -8.191 -5.150 -24.738 1.00 97.19 206 ASP A C 1
ATOM 1586 O O . ASP A 1 206 ? -8.862 -5.240 -23.703 1.00 97.19 206 ASP A O 1
ATOM 1590 N N . THR A 1 207 ? -7.360 -6.125 -25.118 1.00 96.88 207 THR A N 1
ATOM 1591 C CA . THR A 1 207 ? -7.168 -7.358 -24.342 1.00 96.88 207 THR A CA 1
ATOM 1592 C C . THR A 1 207 ? -6.604 -7.055 -22.950 1.00 96.88 207 THR A C 1
ATOM 1594 O O . THR A 1 207 ? -7.127 -7.550 -21.950 1.00 96.88 207 THR A O 1
ATOM 1597 N N . ALA A 1 208 ? -5.578 -6.202 -22.858 1.00 97.50 208 ALA A N 1
ATOM 1598 C CA . ALA A 1 208 ? -4.971 -5.789 -21.594 1.00 97.50 208 ALA A CA 1
ATOM 1599 C C . ALA A 1 208 ? -5.988 -5.088 -20.682 1.00 97.50 208 ALA A C 1
ATOM 1601 O O . ALA A 1 208 ? -6.090 -5.417 -19.500 1.00 97.50 208 ALA A O 1
ATOM 1602 N N . ASN A 1 209 ? -6.798 -4.187 -21.242 1.00 97.12 209 ASN A N 1
ATOM 1603 C CA . ASN A 1 209 ? -7.875 -3.502 -20.531 1.00 97.12 209 ASN A CA 1
ATOM 1604 C C . ASN A 1 209 ? -8.964 -4.467 -20.052 1.00 97.12 209 ASN A C 1
ATOM 1606 O O . ASN A 1 209 ? -9.476 -4.329 -18.939 1.00 97.12 209 ASN A O 1
ATOM 1610 N N . THR A 1 210 ? -9.305 -5.469 -20.859 1.00 97.88 210 THR A N 1
ATOM 1611 C CA . THR A 1 210 ? -10.273 -6.504 -20.483 1.00 97.88 210 THR A CA 1
ATOM 1612 C C . THR A 1 210 ? -9.761 -7.343 -19.314 1.00 97.88 210 THR A C 1
ATOM 1614 O O . THR A 1 210 ? -10.473 -7.520 -18.324 1.00 97.88 210 THR A O 1
ATOM 1617 N N . GLU A 1 211 ? -8.512 -7.806 -19.373 1.00 97.31 211 GLU A N 1
ATOM 1618 C CA . GLU A 1 211 ? -7.895 -8.559 -18.275 1.00 97.31 211 GLU A CA 1
ATOM 1619 C C . GLU A 1 211 ? -7.712 -7.697 -17.016 1.00 97.31 211 GLU A C 1
ATOM 1621 O O . GLU A 1 211 ? -7.922 -8.181 -15.902 1.00 97.31 211 GLU A O 1
ATOM 1626 N N . PHE A 1 212 ? -7.412 -6.405 -17.176 1.00 97.62 212 PHE A N 1
ATOM 1627 C CA . PHE A 1 212 ? -7.343 -5.446 -16.074 1.00 97.62 212 PHE A CA 1
ATOM 1628 C C . PHE A 1 212 ? -8.688 -5.313 -15.351 1.00 97.62 212 PHE A C 1
ATOM 1630 O O . PHE A 1 212 ? -8.745 -5.439 -14.129 1.00 97.62 212 PHE A O 1
ATOM 1637 N N . ARG A 1 213 ? -9.790 -5.128 -16.092 1.00 97.00 213 ARG A N 1
ATOM 1638 C CA . ARG A 1 213 ? -11.147 -5.026 -15.518 1.00 97.00 213 ARG A CA 1
ATOM 1639 C C . ARG A 1 213 ? -11.598 -6.317 -14.832 1.00 97.00 213 ARG A C 1
ATOM 1641 O O . ARG A 1 213 ? -12.368 -6.254 -13.880 1.00 97.00 213 ARG A O 1
ATOM 1648 N N . ARG A 1 214 ? -11.105 -7.475 -15.284 1.00 96.62 214 ARG A N 1
ATOM 1649 C CA . ARG A 1 214 ? -11.330 -8.784 -14.643 1.00 96.62 214 ARG A CA 1
ATOM 1650 C C . ARG A 1 214 ? -10.499 -8.997 -13.372 1.00 96.62 214 ARG A C 1
ATOM 1652 O O . ARG A 1 214 ? -10.705 -9.988 -12.682 1.00 96.62 214 ARG A O 1
ATOM 1659 N N . GLY A 1 215 ? -9.560 -8.101 -13.059 1.00 95.88 215 GLY A N 1
ATOM 1660 C CA . GLY A 1 215 ? -8.657 -8.234 -11.913 1.00 95.88 215 GLY A CA 1
ATOM 1661 C C . GLY A 1 215 ? -7.481 -9.187 -12.150 1.00 95.88 215 GLY A C 1
ATOM 1662 O O . GLY A 1 215 ? -6.775 -9.545 -11.208 1.00 95.88 215 GLY A O 1
ATOM 1663 N N . HIS A 1 216 ? -7.222 -9.600 -13.394 1.00 97.25 216 HIS A N 1
ATOM 1664 C CA . HIS A 1 216 ? -6.086 -10.456 -13.744 1.00 97.25 216 HIS A CA 1
ATOM 1665 C C . HIS A 1 216 ? -4.808 -9.631 -13.952 1.00 97.25 216 HIS A C 1
ATOM 1667 O O . HIS A 1 216 ? -4.218 -9.607 -15.034 1.00 97.25 216 HIS A O 1
ATOM 1673 N N . TYR A 1 217 ? -4.355 -8.957 -12.895 1.00 96.94 217 TYR A N 1
ATOM 1674 C CA . TYR A 1 217 ? -3.298 -7.942 -12.966 1.00 96.94 217 TYR A CA 1
ATOM 1675 C C . TYR A 1 217 ? -1.954 -8.445 -13.517 1.00 96.94 217 TYR A C 1
ATOM 1677 O O . TYR A 1 217 ? -1.280 -7.702 -14.223 1.00 96.94 217 TYR A O 1
ATOM 1685 N N . LEU A 1 218 ? -1.571 -9.704 -13.266 1.00 96.00 218 LEU A N 1
ATOM 1686 C CA . LEU A 1 218 ? -0.343 -10.285 -13.835 1.00 96.00 218 LEU A CA 1
ATOM 1687 C C . LEU A 1 218 ? -0.411 -10.414 -15.362 1.00 96.00 218 LEU A C 1
ATOM 1689 O O . LEU A 1 218 ? 0.540 -10.061 -16.058 1.00 96.00 218 LEU A O 1
ATOM 1693 N N . LYS A 1 219 ? -1.543 -10.904 -15.886 1.00 96.31 219 LYS A N 1
ATOM 1694 C CA . LYS A 1 219 ? -1.761 -11.049 -17.333 1.00 96.31 219 LYS A CA 1
ATOM 1695 C C . LYS A 1 219 ? -1.891 -9.683 -17.999 1.00 96.31 219 LYS A C 1
ATOM 1697 O O . LYS A 1 219 ? -1.287 -9.453 -19.043 1.00 96.31 219 LYS A O 1
ATOM 1702 N N . ALA A 1 220 ? -2.632 -8.778 -17.360 1.00 97.38 220 ALA A N 1
ATOM 1703 C CA . ALA A 1 220 ? -2.794 -7.409 -17.823 1.00 97.38 220 ALA A CA 1
ATOM 1704 C C . ALA A 1 220 ? -1.442 -6.681 -17.907 1.00 97.38 220 ALA A C 1
ATOM 1706 O O . ALA A 1 220 ? -1.141 -6.101 -18.946 1.00 97.38 220 ALA A O 1
ATOM 1707 N N . ASP A 1 221 ? -0.585 -6.763 -16.879 1.00 96.50 221 ASP A N 1
ATOM 1708 C CA . ASP A 1 221 ? 0.740 -6.123 -16.910 1.00 96.50 221 ASP A CA 1
ATOM 1709 C C . ASP A 1 221 ? 1.619 -6.661 -18.042 1.00 96.50 221 ASP A C 1
ATOM 1711 O O . ASP A 1 221 ? 2.239 -5.872 -18.753 1.00 96.50 221 ASP A O 1
ATOM 1715 N N . ALA A 1 222 ? 1.644 -7.982 -18.252 1.00 95.62 222 ALA A N 1
ATOM 1716 C CA . ALA A 1 222 ? 2.390 -8.583 -19.356 1.00 95.62 222 ALA A CA 1
ATOM 1717 C C . ALA A 1 222 ? 1.912 -8.050 -20.719 1.00 95.62 222 ALA A C 1
ATOM 1719 O O . ALA A 1 222 ? 2.730 -7.658 -21.551 1.00 95.62 222 ALA A O 1
ATOM 1720 N N . ALA A 1 223 ? 0.595 -7.946 -20.917 1.00 96.94 223 ALA A N 1
ATOM 1721 C CA . ALA A 1 223 ? 0.025 -7.382 -22.136 1.00 96.94 223 ALA A CA 1
ATOM 1722 C C . ALA A 1 223 ? 0.366 -5.888 -22.297 1.00 96.94 223 ALA A C 1
ATOM 1724 O O . ALA A 1 223 ? 0.810 -5.474 -23.367 1.00 96.94 223 ALA A O 1
ATOM 1725 N N . PHE A 1 224 ? 0.260 -5.077 -21.238 1.00 97.31 224 PHE A N 1
ATOM 1726 C CA . PHE A 1 224 ? 0.640 -3.660 -21.289 1.00 97.31 224 PHE A CA 1
ATOM 1727 C C . PHE A 1 224 ? 2.141 -3.445 -21.547 1.00 97.31 224 PHE A C 1
ATOM 1729 O O . PHE A 1 224 ? 2.517 -2.453 -22.175 1.00 97.31 224 PHE A O 1
ATOM 1736 N N . VAL A 1 225 ? 3.014 -4.344 -21.077 1.00 95.56 225 VAL A N 1
ATOM 1737 C CA . VAL A 1 225 ? 4.453 -4.317 -21.392 1.00 95.56 225 VAL A CA 1
ATOM 1738 C C . VAL A 1 225 ? 4.677 -4.494 -22.892 1.00 95.56 225 VAL A C 1
ATOM 1740 O O . VAL A 1 225 ? 5.422 -3.706 -23.479 1.00 95.56 225 VAL A O 1
ATOM 1743 N N . GLU A 1 226 ? 4.014 -5.473 -23.508 1.00 96.06 226 GLU A N 1
ATOM 1744 C CA . GLU A 1 226 ? 4.118 -5.714 -24.950 1.00 96.06 226 GLU A CA 1
ATOM 1745 C C . GLU A 1 226 ? 3.519 -4.563 -25.763 1.00 96.06 226 GLU A C 1
ATOM 1747 O O . GLU A 1 226 ? 4.179 -4.069 -26.676 1.00 96.06 226 GLU A O 1
ATOM 1752 N N . VAL A 1 227 ? 2.350 -4.035 -25.378 1.00 96.88 227 VAL A N 1
ATOM 1753 C CA . VAL A 1 227 ? 1.767 -2.839 -26.017 1.00 96.88 227 VAL A CA 1
ATOM 1754 C C . VAL A 1 227 ? 2.759 -1.681 -25.974 1.00 96.88 227 VAL A C 1
ATOM 1756 O O . VAL A 1 227 ? 3.080 -1.096 -27.003 1.00 96.88 227 VAL A O 1
ATOM 1759 N N . HIS A 1 228 ? 3.316 -1.371 -24.804 1.00 94.81 228 HIS A N 1
ATOM 1760 C CA . HIS A 1 228 ? 4.269 -0.275 -24.661 1.00 94.81 228 HIS A CA 1
ATOM 1761 C C . HIS A 1 228 ? 5.561 -0.498 -25.472 1.00 94.81 228 HIS A C 1
ATOM 1763 O O . HIS A 1 228 ? 6.124 0.455 -26.013 1.00 94.81 228 HIS A O 1
ATOM 1769 N N . LYS A 1 229 ? 6.030 -1.747 -25.598 1.00 95.06 229 LYS A N 1
ATOM 1770 C CA . LYS A 1 229 ? 7.169 -2.109 -26.455 1.00 95.06 229 LYS A CA 1
ATOM 1771 C C . LYS A 1 229 ? 6.850 -1.884 -27.935 1.00 95.06 229 LYS A C 1
ATOM 1773 O O . LYS A 1 229 ? 7.674 -1.300 -28.633 1.00 95.06 229 LYS A O 1
ATOM 1778 N N . MET A 1 230 ? 5.666 -2.294 -28.391 1.00 94.62 230 MET A N 1
ATOM 1779 C CA . MET A 1 230 ? 5.214 -2.091 -29.770 1.00 94.62 230 MET A CA 1
ATOM 1780 C C . MET A 1 230 ? 5.018 -0.608 -30.090 1.00 94.62 230 MET A C 1
ATOM 1782 O O . MET A 1 230 ? 5.497 -0.145 -31.120 1.00 94.62 230 MET A O 1
ATOM 1786 N N . VAL A 1 231 ? 4.399 0.160 -29.188 1.00 94.44 231 VAL A N 1
ATOM 1787 C CA . VAL A 1 231 ? 4.178 1.605 -29.364 1.00 94.44 231 VAL A CA 1
ATOM 1788 C C . VAL A 1 231 ? 5.500 2.356 -29.524 1.00 94.44 231 VAL A C 1
ATOM 1790 O O . VAL A 1 231 ? 5.610 3.204 -30.402 1.00 94.44 231 VAL A O 1
ATOM 1793 N N . ARG A 1 232 ? 6.542 2.001 -28.759 1.00 93.94 232 ARG A N 1
ATOM 1794 C CA . ARG A 1 232 ? 7.880 2.609 -28.902 1.00 93.94 232 ARG A CA 1
ATOM 1795 C C . ARG A 1 232 ? 8.548 2.354 -30.252 1.00 93.94 232 ARG A C 1
ATOM 1797 O O . ARG A 1 232 ? 9.456 3.094 -30.611 1.00 93.94 232 ARG A O 1
ATOM 1804 N N . GLN A 1 233 ? 8.146 1.301 -30.959 1.00 92.94 233 GLN A N 1
ATOM 1805 C CA . GLN A 1 233 ? 8.677 0.957 -32.279 1.00 92.94 233 GLN A CA 1
ATOM 1806 C C . GLN A 1 233 ? 7.883 1.610 -33.421 1.00 92.94 233 GLN A C 1
ATOM 1808 O O . GLN A 1 233 ? 8.324 1.545 -34.565 1.00 92.94 233 GLN A O 1
ATOM 1813 N N . LEU A 1 234 ? 6.725 2.219 -33.140 1.00 92.00 234 LEU A N 1
ATOM 1814 C CA . LEU A 1 234 ? 5.922 2.908 -34.150 1.00 92.00 234 LEU A CA 1
ATOM 1815 C C . LEU A 1 234 ? 6.475 4.314 -34.438 1.00 92.00 234 LEU A C 1
ATOM 1817 O O . LEU A 1 234 ? 7.003 4.955 -33.529 1.00 92.00 234 LEU A O 1
ATOM 1821 N N . PRO A 1 235 ? 6.300 4.848 -35.658 1.00 91.69 235 PRO A N 1
ATOM 1822 C CA . PRO A 1 235 ? 6.562 6.256 -35.955 1.00 91.69 235 PRO A CA 1
ATOM 1823 C C . PRO A 1 235 ? 5.735 7.201 -35.069 1.00 91.69 235 PRO A C 1
ATOM 1825 O O . PRO A 1 235 ? 4.585 6.901 -34.739 1.00 91.69 235 PRO A O 1
ATOM 1828 N N . SER A 1 236 ? 6.280 8.376 -34.732 1.00 90.44 236 SER A N 1
ATOM 1829 C CA . SER A 1 236 ? 5.643 9.360 -33.836 1.00 90.44 236 SER A CA 1
ATOM 1830 C C . SER A 1 236 ? 4.230 9.773 -34.268 1.00 90.44 236 SER A C 1
ATOM 1832 O O . SER A 1 236 ? 3.385 10.040 -33.417 1.00 90.44 236 SER A O 1
ATOM 1834 N N . SER A 1 237 ? 3.948 9.781 -35.575 1.00 90.62 237 SER A N 1
ATOM 1835 C CA . SER A 1 237 ? 2.619 10.069 -36.134 1.00 90.62 237 SER A CA 1
ATOM 1836 C C . SER A 1 237 ? 1.562 9.036 -35.727 1.00 90.62 237 SER A C 1
ATOM 1838 O O . SER A 1 237 ? 0.415 9.395 -35.481 1.00 90.62 237 SER A O 1
ATOM 1840 N N . LEU A 1 238 ? 1.943 7.761 -35.594 1.00 88.94 238 LEU A N 1
ATOM 1841 C CA . LEU A 1 238 ? 1.045 6.673 -35.192 1.00 88.94 238 LEU A CA 1
ATOM 1842 C C . LEU A 1 238 ? 0.992 6.472 -33.673 1.00 88.94 238 LEU A C 1
ATOM 1844 O O . LEU A 1 238 ? 0.017 5.917 -33.161 1.00 88.94 238 LEU A O 1
ATOM 1848 N N . GLN A 1 239 ? 2.013 6.933 -32.943 1.00 90.00 239 GLN A N 1
ATOM 1849 C CA . GLN A 1 239 ? 2.043 6.872 -31.478 1.00 90.00 239 GLN A CA 1
ATOM 1850 C C . GLN A 1 239 ? 0.953 7.731 -30.827 1.00 90.00 239 GLN A C 1
ATOM 1852 O O . GLN A 1 239 ? 0.500 7.395 -29.738 1.00 90.00 239 GLN A O 1
ATOM 1857 N N . GLN A 1 240 ? 0.494 8.796 -31.496 1.00 88.38 240 GLN A N 1
ATOM 1858 C CA . GLN A 1 240 ? -0.543 9.701 -30.978 1.00 88.38 240 GLN A CA 1
ATOM 1859 C C . GLN A 1 240 ? -1.872 8.997 -30.664 1.00 88.38 240 GLN A C 1
ATOM 1861 O O . GLN A 1 240 ? -2.638 9.483 -29.838 1.00 88.38 240 GLN A O 1
ATOM 1866 N N . ALA A 1 241 ? -2.133 7.842 -31.284 1.00 87.44 241 ALA A N 1
ATOM 1867 C CA . ALA A 1 241 ? -3.313 7.028 -31.002 1.00 87.44 241 ALA A CA 1
ATOM 1868 C C . ALA A 1 241 ? -3.271 6.338 -29.622 1.00 87.44 241 ALA A C 1
ATOM 1870 O O . ALA A 1 241 ? -4.279 5.786 -29.188 1.00 87.44 241 ALA A O 1
ATOM 1871 N N . PHE A 1 242 ? -2.121 6.342 -28.940 1.00 92.56 242 PHE A N 1
ATOM 1872 C CA . PHE A 1 242 ? -1.932 5.688 -27.651 1.00 92.56 242 PHE A CA 1
ATOM 1873 C C . PHE A 1 242 ? -1.705 6.716 -26.549 1.00 92.56 242 PHE A C 1
ATOM 1875 O O . PHE A 1 242 ? -0.739 7.482 -26.571 1.00 92.56 242 PHE A O 1
ATOM 1882 N N . ASP A 1 243 ? -2.542 6.661 -25.517 1.00 92.19 243 ASP A N 1
ATOM 1883 C CA . ASP A 1 243 ? -2.282 7.404 -24.294 1.00 92.19 243 ASP A CA 1
ATOM 1884 C C . ASP A 1 243 ? -1.210 6.681 -23.466 1.00 92.19 243 ASP A C 1
ATOM 1886 O O . ASP A 1 243 ? -1.468 5.761 -22.686 1.00 92.19 243 ASP A O 1
ATOM 1890 N N . THR A 1 244 ? 0.041 7.101 -23.656 1.00 90.94 244 THR A N 1
ATOM 1891 C CA . THR A 1 244 ? 1.185 6.561 -22.907 1.00 90.94 244 THR A CA 1
ATOM 1892 C C . THR A 1 244 ? 1.056 6.763 -21.397 1.00 90.94 244 THR A C 1
ATOM 1894 O O . THR A 1 244 ? 1.594 5.954 -20.638 1.00 90.94 244 THR A O 1
ATOM 1897 N N . SER A 1 245 ? 0.333 7.797 -20.951 1.00 91.44 245 SER A N 1
ATOM 1898 C CA . SER A 1 245 ? 0.108 8.055 -19.530 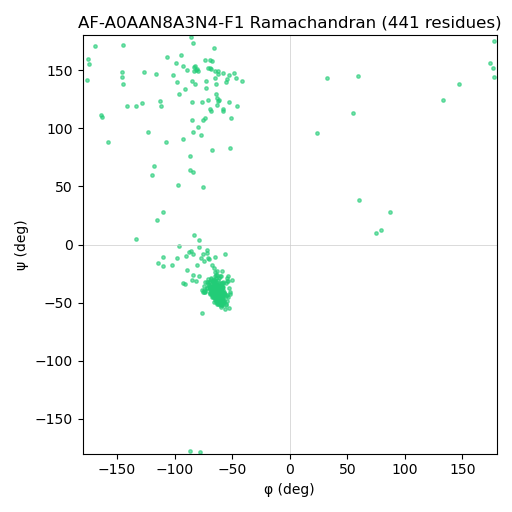1.00 91.44 245 SER A CA 1
ATOM 1899 C C . SER A 1 245 ? -0.903 7.076 -18.939 1.00 91.44 245 SER A C 1
ATOM 1901 O O . SER A 1 245 ? -0.670 6.552 -17.851 1.00 91.44 245 SER A O 1
ATOM 1903 N N . ASP A 1 246 ? -1.953 6.735 -19.686 1.00 93.69 246 ASP A N 1
ATOM 1904 C CA . ASP A 1 246 ? -2.944 5.742 -19.272 1.00 93.69 246 ASP A CA 1
ATOM 1905 C C . ASP A 1 246 ? -2.346 4.327 -19.221 1.00 93.69 246 ASP A C 1
ATOM 1907 O O . ASP A 1 246 ? -2.508 3.599 -18.239 1.00 93.69 246 ASP A O 1
ATOM 1911 N N . ILE A 1 247 ? -1.518 3.968 -20.209 1.00 94.69 247 ILE A N 1
ATOM 1912 C CA . ILE A 1 247 ? -0.769 2.701 -20.191 1.00 94.69 247 ILE A CA 1
ATOM 1913 C C . ILE A 1 247 ? 0.178 2.648 -18.981 1.00 94.69 247 ILE A C 1
ATOM 1915 O O . ILE A 1 247 ? 0.257 1.629 -18.289 1.00 94.69 247 ILE A O 1
ATOM 1919 N N . ALA A 1 248 ? 0.910 3.731 -18.698 1.00 94.56 248 ALA A N 1
ATOM 1920 C CA . ALA A 1 248 ? 1.802 3.796 -17.540 1.00 94.56 248 ALA A CA 1
ATOM 1921 C C . ALA A 1 248 ? 1.033 3.681 -16.215 1.00 94.56 248 ALA A C 1
ATOM 1923 O O . ALA A 1 248 ? 1.475 2.971 -15.307 1.00 94.56 248 ALA A O 1
ATOM 1924 N N . TYR A 1 249 ? -0.135 4.319 -16.134 1.00 96.69 249 TYR A N 1
ATOM 1925 C CA . TYR A 1 249 ? -1.047 4.240 -15.001 1.00 96.69 249 TYR A CA 1
ATOM 1926 C C . TYR A 1 249 ? -1.507 2.798 -14.756 1.00 96.69 249 TYR A C 1
ATOM 1928 O O . TYR A 1 249 ? -1.304 2.262 -13.663 1.00 96.69 249 TYR A O 1
ATOM 1936 N N . HIS A 1 250 ? -2.045 2.127 -15.777 1.00 96.88 250 HIS A N 1
ATOM 1937 C CA . HIS A 1 250 ? -2.519 0.749 -15.655 1.00 96.88 250 HIS A CA 1
ATOM 1938 C C . HIS A 1 250 ? -1.411 -0.213 -15.227 1.00 96.88 250 HIS A C 1
ATOM 1940 O O . HIS A 1 250 ? -1.631 -1.067 -14.364 1.00 96.88 250 HIS A O 1
ATOM 1946 N N . ARG A 1 251 ? -0.194 -0.042 -15.751 1.00 95.75 251 ARG A N 1
ATOM 1947 C CA . ARG A 1 251 ? 0.973 -0.830 -15.327 1.00 95.75 251 ARG A CA 1
ATOM 1948 C C . ARG A 1 251 ? 1.354 -0.580 -13.873 1.00 95.75 251 ARG A C 1
ATOM 1950 O O . ARG A 1 251 ? 1.648 -1.531 -13.150 1.00 95.75 251 ARG A O 1
ATOM 1957 N N . ALA A 1 252 ? 1.337 0.676 -13.426 1.00 96.50 252 ALA A N 1
ATOM 1958 C CA . ALA A 1 252 ? 1.612 1.012 -12.031 1.00 96.50 252 ALA A CA 1
ATOM 1959 C C . ALA A 1 252 ? 0.585 0.359 -11.090 1.00 96.50 252 ALA A C 1
ATOM 1961 O O . ALA A 1 252 ? 0.973 -0.249 -10.092 1.00 96.50 252 ALA A O 1
ATOM 1962 N N . VAL A 1 253 ? -0.703 0.390 -11.452 1.00 97.12 253 VAL A N 1
ATOM 1963 C CA . VAL A 1 253 ? -1.765 -0.296 -10.700 1.00 97.12 253 VAL A CA 1
ATOM 1964 C C . VAL A 1 253 ? -1.560 -1.813 -10.701 1.00 97.12 253 VAL A C 1
ATOM 1966 O O . VAL A 1 253 ? -1.599 -2.427 -9.638 1.00 97.12 253 VAL A O 1
ATOM 1969 N N . CYS A 1 254 ? -1.270 -2.430 -11.852 1.00 96.94 254 CYS A N 1
ATOM 1970 C CA . CYS A 1 254 ? -1.039 -3.876 -11.913 1.00 96.94 254 CYS A CA 1
ATOM 1971 C C . CYS A 1 254 ? 0.131 -4.308 -11.022 1.00 96.94 254 CYS A C 1
ATOM 1973 O O . CYS A 1 254 ? 0.038 -5.307 -10.308 1.00 96.94 254 CYS A O 1
ATOM 1975 N N . ARG A 1 255 ? 1.224 -3.535 -11.017 1.00 94.75 255 ARG A N 1
ATOM 1976 C CA . ARG A 1 255 ? 2.383 -3.790 -10.152 1.00 94.75 255 ARG A CA 1
ATOM 1977 C C . ARG A 1 255 ? 2.058 -3.602 -8.675 1.00 94.75 255 ARG A C 1
ATOM 1979 O O . ARG A 1 255 ? 2.567 -4.362 -7.860 1.00 94.75 255 ARG A O 1
ATOM 1986 N N . ALA A 1 256 ? 1.188 -2.655 -8.334 1.00 95.06 256 ALA A N 1
ATOM 1987 C CA . ALA A 1 256 ? 0.723 -2.463 -6.964 1.00 95.06 256 ALA A CA 1
ATOM 1988 C C . ALA A 1 256 ? -0.164 -3.603 -6.442 1.00 95.06 256 ALA A C 1
ATOM 1990 O O . ALA A 1 256 ? -0.196 -3.852 -5.233 1.00 95.06 256 ALA A O 1
ATOM 1991 N N . GLU A 1 257 ? -0.892 -4.280 -7.331 1.00 94.81 257 GLU A N 1
ATOM 1992 C CA . GLU A 1 257 ? -1.782 -5.383 -6.962 1.00 94.81 257 GLU A CA 1
ATOM 1993 C C . GLU A 1 257 ? -1.103 -6.758 -7.009 1.00 94.81 257 GLU A C 1
ATOM 1995 O O . GLU A 1 257 ? -1.405 -7.607 -6.174 1.00 94.81 257 GLU A O 1
ATOM 2000 N N . ALA A 1 258 ? -0.170 -6.981 -7.938 1.00 93.44 258 ALA A N 1
ATOM 2001 C CA . ALA A 1 258 ? 0.443 -8.294 -8.154 1.00 93.44 258 ALA A CA 1
ATOM 2002 C C . ALA A 1 258 ? 1.945 -8.387 -7.837 1.00 93.44 258 ALA A C 1
ATOM 2004 O O . ALA A 1 258 ? 2.484 -9.490 -7.757 1.00 93.44 258 ALA A O 1
ATOM 2005 N N . GLY A 1 259 ? 2.639 -7.255 -7.710 1.00 89.88 259 GLY A N 1
ATOM 2006 C CA . GLY A 1 259 ? 4.082 -7.211 -7.481 1.00 89.88 259 GLY A CA 1
ATOM 2007 C C . GLY A 1 259 ? 4.478 -7.324 -6.010 1.00 89.88 259 GLY A C 1
ATOM 2008 O O . GLY A 1 259 ? 3.647 -7.370 -5.100 1.00 89.88 259 GLY A O 1
ATOM 2009 N N . THR A 1 260 ? 5.789 -7.320 -5.766 1.00 93.31 260 THR A N 1
ATOM 2010 C CA . THR A 1 260 ? 6.321 -7.135 -4.411 1.00 93.31 260 THR A CA 1
ATOM 2011 C C . THR A 1 260 ? 6.046 -5.705 -3.934 1.00 93.31 260 THR A C 1
ATOM 2013 O O . THR A 1 260 ? 6.007 -4.767 -4.733 1.00 93.31 260 THR A O 1
ATOM 2016 N N . ASN A 1 261 ? 5.891 -5.504 -2.621 1.00 93.75 261 ASN A N 1
ATOM 2017 C CA . ASN A 1 261 ? 5.584 -4.175 -2.073 1.00 93.75 261 ASN A CA 1
ATOM 2018 C C . ASN A 1 261 ? 6.650 -3.116 -2.441 1.00 93.75 261 ASN A C 1
ATOM 2020 O O . ASN A 1 261 ? 6.311 -1.953 -2.636 1.00 93.75 261 ASN A O 1
ATOM 2024 N N . ALA A 1 262 ? 7.921 -3.510 -2.570 1.00 92.56 262 ALA A N 1
ATOM 2025 C CA . ALA A 1 262 ? 9.010 -2.606 -2.951 1.00 92.56 262 ALA A CA 1
ATOM 2026 C C . ALA A 1 262 ? 8.967 -2.217 -4.443 1.00 92.56 262 ALA A C 1
ATOM 2028 O O . ALA A 1 262 ? 9.193 -1.060 -4.796 1.00 92.56 262 ALA A O 1
ATOM 2029 N N . GLU A 1 263 ? 8.645 -3.163 -5.333 1.00 93.50 263 GLU A N 1
ATOM 2030 C CA . GLU A 1 263 ? 8.442 -2.855 -6.754 1.00 93.50 263 GLU A CA 1
ATOM 2031 C C . GLU A 1 263 ? 7.232 -1.946 -6.963 1.00 93.50 263 GLU A C 1
ATOM 2033 O O . GLU A 1 263 ? 7.307 -0.994 -7.743 1.00 93.50 263 GLU A O 1
ATOM 2038 N N . ALA A 1 264 ? 6.138 -2.233 -6.253 1.00 94.31 264 ALA A N 1
ATOM 2039 C CA . ALA A 1 264 ? 4.932 -1.420 -6.250 1.00 94.31 264 ALA A CA 1
ATOM 2040 C C . ALA A 1 264 ? 5.246 0.031 -5.865 1.00 94.31 264 ALA A C 1
ATOM 2042 O O . ALA A 1 264 ? 4.927 0.940 -6.626 1.00 94.31 264 ALA A O 1
ATOM 2043 N N . GLU A 1 265 ? 5.935 0.238 -4.738 1.00 96.06 265 GLU A N 1
ATOM 2044 C CA . GLU A 1 265 ? 6.372 1.558 -4.267 1.00 96.06 265 GLU A CA 1
ATOM 2045 C C . GLU A 1 265 ? 7.153 2.308 -5.356 1.00 96.06 265 GLU A C 1
ATOM 2047 O O . GLU A 1 265 ? 6.729 3.378 -5.793 1.00 96.06 265 GLU A O 1
ATOM 2052 N N . SER A 1 266 ? 8.217 1.700 -5.899 1.00 95.44 266 SER A N 1
ATOM 2053 C CA . SER A 1 266 ? 9.051 2.354 -6.918 1.00 95.44 266 SER A CA 1
ATOM 2054 C C . SER A 1 266 ? 8.274 2.724 -8.186 1.00 95.44 266 SER A C 1
ATOM 2056 O O . SER A 1 266 ? 8.544 3.759 -8.801 1.00 95.44 266 SER A O 1
ATOM 2058 N N . LYS A 1 267 ? 7.320 1.889 -8.616 1.00 95.19 267 LYS A N 1
ATOM 2059 C CA . LYS A 1 267 ? 6.520 2.153 -9.822 1.00 95.19 267 LYS A CA 1
ATOM 2060 C C . LYS A 1 267 ? 5.477 3.242 -9.606 1.00 95.19 267 LYS A C 1
ATOM 2062 O O . LYS A 1 267 ? 5.318 4.083 -10.489 1.00 95.19 267 LYS A O 1
ATOM 2067 N N . LEU A 1 268 ? 4.808 3.249 -8.457 1.00 96.81 268 LEU A N 1
ATOM 2068 C CA . LEU A 1 268 ? 3.821 4.269 -8.104 1.00 96.81 268 LEU A CA 1
ATOM 2069 C C . LEU A 1 268 ? 4.486 5.646 -7.932 1.00 96.81 268 LEU A C 1
ATOM 2071 O O . LEU A 1 268 ? 3.996 6.630 -8.482 1.00 96.81 268 LEU A O 1
ATOM 2075 N N . GLU A 1 269 ? 5.639 5.713 -7.259 1.00 95.75 269 GLU A N 1
ATOM 2076 C CA . GLU A 1 269 ? 6.411 6.957 -7.119 1.00 95.75 269 GLU A CA 1
ATOM 2077 C C . GLU A 1 269 ? 6.915 7.470 -8.469 1.00 95.75 269 GLU A C 1
ATOM 2079 O O . GLU A 1 269 ? 6.738 8.643 -8.800 1.00 95.75 269 GLU A O 1
ATOM 2084 N N . SER A 1 270 ? 7.483 6.578 -9.289 1.00 95.06 270 SER A N 1
ATOM 2085 C CA . SER A 1 270 ? 7.934 6.931 -10.636 1.00 95.06 270 SER A CA 1
ATOM 2086 C C . SER A 1 270 ? 6.790 7.488 -11.481 1.00 95.06 270 SER A C 1
ATOM 2088 O O . SER A 1 270 ? 7.029 8.395 -12.275 1.00 95.06 270 SER A O 1
ATOM 2090 N N . PHE A 1 271 ? 5.566 6.972 -11.330 1.00 95.75 271 PHE A N 1
ATOM 2091 C CA . PHE A 1 271 ? 4.405 7.487 -12.050 1.00 95.75 271 PHE A CA 1
ATOM 2092 C C . PHE A 1 271 ? 4.068 8.920 -11.619 1.00 95.75 271 PHE A C 1
ATOM 2094 O O . PHE A 1 271 ? 3.952 9.798 -12.472 1.00 95.75 271 PHE A O 1
ATOM 2101 N N . LEU A 1 272 ? 3.981 9.177 -10.308 1.00 94.00 272 LEU A N 1
ATOM 2102 C CA . LEU A 1 272 ? 3.664 10.509 -9.776 1.00 94.00 272 LEU A CA 1
ATOM 2103 C C . LEU A 1 272 ? 4.712 11.571 -10.139 1.00 94.00 272 LEU A C 1
ATOM 2105 O O . LEU A 1 272 ? 4.351 12.733 -10.280 1.00 94.00 272 LEU A O 1
ATOM 2109 N N . GLN A 1 273 ? 5.981 11.179 -10.297 1.00 93.94 273 GLN A N 1
ATOM 2110 C CA . GLN A 1 273 ? 7.076 12.085 -10.670 1.00 93.94 273 GLN A CA 1
ATOM 2111 C C . GLN A 1 273 ? 7.155 12.380 -12.173 1.00 93.94 273 GLN A C 1
ATOM 2113 O O . GLN A 1 273 ? 7.629 13.441 -12.559 1.00 93.94 273 GLN A O 1
ATOM 2118 N N . SER A 1 274 ? 6.768 11.427 -13.026 1.00 91.75 274 SER A N 1
ATOM 2119 C CA . SER A 1 274 ? 6.994 11.529 -14.478 1.00 91.75 274 SER A CA 1
ATOM 2120 C C . SER A 1 274 ? 5.754 11.921 -15.279 1.00 91.75 274 SER A C 1
ATOM 2122 O O . SER A 1 274 ? 5.882 12.365 -16.420 1.00 91.75 274 SER A O 1
ATOM 2124 N N . HIS A 1 275 ? 4.558 11.781 -14.703 1.00 89.50 275 HIS A N 1
ATOM 2125 C CA . HIS A 1 275 ? 3.297 11.999 -15.408 1.00 89.50 275 HIS A CA 1
ATOM 2126 C C . HIS A 1 275 ? 2.481 13.148 -14.810 1.00 89.50 275 HIS A C 1
ATOM 2128 O O . HIS A 1 275 ? 1.369 12.955 -14.314 1.00 89.50 275 HIS A O 1
ATOM 2134 N N . ASP A 1 276 ? 2.990 14.375 -14.937 1.00 81.06 276 ASP A N 1
ATOM 2135 C CA . ASP A 1 276 ? 2.290 15.584 -14.477 1.00 81.06 276 ASP A CA 1
ATOM 2136 C C . ASP A 1 276 ? 0.947 15.820 -15.175 1.00 81.06 276 ASP A C 1
ATOM 2138 O O . ASP A 1 276 ? 0.021 16.355 -14.570 1.00 81.06 276 ASP A O 1
ATOM 2142 N N . LYS A 1 277 ? 0.817 15.353 -16.422 1.00 83.12 277 LYS A N 1
ATOM 2143 C CA . LYS A 1 277 ? -0.409 15.452 -17.232 1.00 83.12 277 LYS A CA 1
ATOM 2144 C C . LYS A 1 277 ? -1.484 14.417 -16.876 1.00 83.12 277 LYS A C 1
ATOM 2146 O O . LYS A 1 277 ? -2.544 14.426 -17.493 1.00 83.12 277 LYS A O 1
ATOM 2151 N N . SER A 1 278 ? -1.219 13.515 -15.929 1.00 89.88 278 SER A N 1
ATOM 2152 C CA . SER A 1 278 ? -2.195 12.501 -15.522 1.00 89.88 278 SER A CA 1
ATOM 2153 C C . SER A 1 278 ? -3.456 13.137 -14.938 1.00 89.88 278 SER A C 1
ATOM 2155 O O . SER A 1 278 ? -3.423 14.192 -14.297 1.00 89.88 278 SER A O 1
ATOM 2157 N N . THR A 1 279 ? -4.597 12.486 -15.161 1.00 93.62 279 THR A N 1
ATOM 2158 C CA . THR A 1 279 ? -5.877 12.987 -14.653 1.00 93.62 279 THR A CA 1
ATOM 2159 C C . THR A 1 279 ? -5.868 13.027 -13.123 1.00 93.62 279 THR A C 1
ATOM 2161 O O . THR A 1 279 ? -5.260 12.176 -12.466 1.00 93.62 279 THR A O 1
ATOM 2164 N N . ARG A 1 280 ? -6.598 13.979 -12.521 1.00 93.50 280 ARG A N 1
ATOM 2165 C CA . ARG A 1 280 ? -6.722 14.064 -11.051 1.00 93.50 280 ARG A CA 1
ATOM 2166 C C . ARG A 1 280 ? -7.170 12.735 -10.435 1.00 93.50 280 ARG A C 1
ATOM 2168 O O . ARG A 1 280 ? -6.657 12.339 -9.395 1.00 93.50 280 ARG A O 1
ATOM 2175 N N . ARG A 1 281 ? -8.062 12.012 -11.122 1.00 95.12 281 ARG A N 1
ATOM 2176 C CA . ARG A 1 281 ? -8.555 10.693 -10.708 1.00 95.12 281 ARG A CA 1
ATOM 2177 C C . ARG A 1 281 ? -7.451 9.634 -10.666 1.00 95.12 281 ARG A C 1
ATOM 2179 O O . ARG A 1 281 ? -7.335 8.928 -9.668 1.00 95.12 281 ARG A O 1
ATOM 2186 N N . GLN A 1 282 ? -6.620 9.545 -11.707 1.00 95.56 282 GLN A N 1
ATOM 2187 C CA . GLN A 1 282 ? -5.476 8.625 -11.727 1.00 95.56 282 GLN A CA 1
ATOM 2188 C C . GLN A 1 282 ? -4.486 8.962 -10.604 1.00 95.56 282 GLN A C 1
ATOM 2190 O O . GLN A 1 282 ? -4.060 8.065 -9.878 1.00 95.56 282 GLN A O 1
ATOM 2195 N N . ARG A 1 283 ? -4.173 10.249 -10.393 1.00 95.25 283 ARG A N 1
ATOM 2196 C CA . ARG A 1 283 ? -3.284 10.689 -9.300 1.00 95.25 283 ARG A CA 1
ATOM 2197 C C . ARG A 1 283 ? -3.834 10.317 -7.924 1.00 95.25 283 ARG A C 1
ATOM 2199 O O . ARG A 1 283 ? -3.091 9.756 -7.118 1.00 95.25 283 ARG A O 1
ATOM 2206 N N . ALA A 1 284 ? -5.125 10.538 -7.682 1.00 96.12 284 ALA A N 1
ATOM 2207 C CA . ALA A 1 284 ? -5.78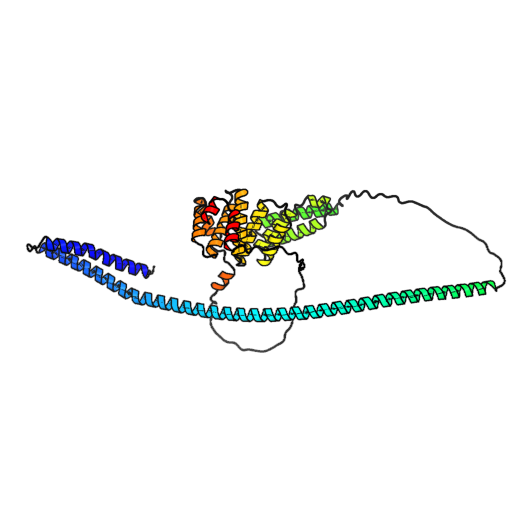3 10.179 -6.425 1.00 96.12 284 ALA A CA 1
ATOM 2208 C C . ALA A 1 284 ? -5.743 8.667 -6.169 1.00 96.12 284 ALA A C 1
ATOM 2210 O O . ALA A 1 284 ? -5.427 8.223 -5.062 1.00 96.12 284 ALA A O 1
ATOM 2211 N N . GLN A 1 285 ? -5.983 7.858 -7.205 1.00 97.06 285 GLN A N 1
ATOM 2212 C CA . GLN A 1 285 ? -5.909 6.403 -7.105 1.00 97.06 285 GLN A CA 1
ATOM 2213 C C . GLN A 1 285 ? -4.482 5.899 -6.845 1.00 97.06 285 GLN A C 1
ATOM 2215 O O . GLN A 1 285 ? -4.283 5.051 -5.976 1.00 97.06 285 GLN A O 1
ATOM 2220 N N . ILE A 1 286 ? -3.481 6.431 -7.550 1.00 97.44 286 ILE A N 1
ATOM 2221 C CA . ILE A 1 286 ? -2.071 6.066 -7.344 1.00 97.44 286 ILE A CA 1
ATOM 2222 C C . ILE A 1 286 ? -1.607 6.467 -5.941 1.00 97.44 286 ILE A C 1
ATOM 2224 O O . ILE A 1 286 ? -0.966 5.670 -5.259 1.00 97.44 286 ILE A O 1
ATOM 2228 N N . THR A 1 287 ? -1.997 7.654 -5.470 1.00 97.38 287 THR A N 1
ATOM 2229 C CA . THR A 1 287 ? -1.699 8.136 -4.111 1.00 97.38 287 THR A CA 1
ATOM 2230 C C . THR A 1 287 ? -2.310 7.212 -3.049 1.00 97.38 287 THR A C 1
ATOM 2232 O O . THR A 1 287 ? -1.637 6.832 -2.090 1.00 97.38 287 THR A O 1
ATOM 2235 N N . HIS A 1 288 ? -3.559 6.772 -3.246 1.00 97.69 288 HIS A N 1
ATOM 2236 C CA . HIS A 1 288 ? -4.223 5.789 -2.379 1.00 97.69 288 HIS A CA 1
ATOM 2237 C C . HIS A 1 288 ? -3.497 4.436 -2.355 1.00 97.69 288 HIS A C 1
ATOM 2239 O O . HIS A 1 288 ? -3.239 3.872 -1.288 1.00 97.69 288 HIS A O 1
ATOM 2245 N N . LEU A 1 289 ? -3.113 3.917 -3.525 1.00 97.75 289 LEU A N 1
ATOM 2246 C CA . LEU A 1 289 ? -2.363 2.662 -3.630 1.00 97.75 289 LEU A CA 1
ATOM 2247 C C . LEU A 1 289 ? -0.975 2.760 -2.990 1.00 97.75 289 LEU A C 1
ATOM 2249 O O . LEU A 1 289 ? -0.521 1.796 -2.366 1.00 97.75 289 LEU A O 1
ATOM 2253 N N . LEU A 1 290 ? -0.318 3.914 -3.096 1.00 97.19 290 LEU A N 1
ATOM 2254 C CA . LEU A 1 290 ? 0.981 4.165 -2.480 1.00 97.19 290 LEU A CA 1
ATOM 2255 C C . LEU A 1 290 ? 0.861 4.190 -0.952 1.00 97.19 290 LEU A C 1
ATOM 2257 O O . LEU A 1 290 ? 1.608 3.486 -0.272 1.00 97.19 290 LEU A O 1
ATOM 2261 N N . ALA A 1 291 ? -0.154 4.874 -0.410 1.00 97.75 291 ALA A N 1
ATOM 2262 C CA . ALA A 1 291 ? -0.473 4.828 1.017 1.00 97.75 291 ALA A CA 1
ATOM 2263 C C . ALA A 1 291 ? -0.670 3.381 1.499 1.00 97.75 291 ALA A C 1
ATOM 2265 O O . ALA A 1 291 ? -0.035 2.952 2.465 1.00 97.75 291 ALA A O 1
ATOM 2266 N N . ARG A 1 292 ? -1.479 2.588 0.781 1.00 97.50 292 ARG A N 1
ATOM 2267 C CA . ARG A 1 292 ? -1.724 1.169 1.091 1.00 97.50 292 ARG A CA 1
ATOM 2268 C C . ARG A 1 292 ? -0.435 0.343 1.059 1.00 97.50 292 ARG A C 1
ATOM 2270 O O . ARG A 1 292 ? -0.231 -0.515 1.916 1.00 97.50 292 ARG A O 1
ATOM 2277 N N . THR A 1 293 ? 0.440 0.605 0.092 1.00 96.88 293 THR A N 1
ATOM 2278 C CA . THR A 1 293 ? 1.737 -0.072 -0.049 1.00 96.88 293 THR A CA 1
ATOM 2279 C C . THR A 1 293 ? 2.667 0.261 1.119 1.00 96.88 293 THR A C 1
ATOM 2281 O O . THR A 1 293 ? 3.253 -0.647 1.706 1.00 96.88 293 THR A O 1
ATOM 2284 N N . HIS A 1 294 ? 2.727 1.521 1.557 1.00 96.50 294 HIS A N 1
ATOM 2285 C CA . HIS A 1 294 ? 3.497 1.900 2.744 1.00 96.50 294 HIS A CA 1
ATOM 2286 C C . HIS A 1 294 ? 2.951 1.288 4.039 1.00 96.50 294 HIS A C 1
ATOM 2288 O O . HIS A 1 294 ? 3.747 0.938 4.911 1.00 96.50 294 HIS A O 1
ATOM 2294 N N . VAL A 1 295 ? 1.627 1.098 4.167 1.00 96.31 295 VAL A N 1
ATOM 2295 C CA . VAL A 1 295 ? 1.058 0.329 5.291 1.00 96.31 295 VAL A CA 1
ATOM 2296 C C . VAL A 1 295 ? 1.605 -1.090 5.287 1.00 96.31 295 VAL A C 1
ATOM 2298 O O . VAL A 1 295 ? 2.102 -1.543 6.316 1.00 96.31 295 VAL A O 1
ATOM 2301 N N . LYS A 1 296 ? 1.578 -1.770 4.131 1.00 94.88 296 LYS A N 1
ATOM 2302 C CA . LYS A 1 296 ? 2.146 -3.118 4.002 1.00 94.88 296 LYS A CA 1
ATOM 2303 C C . LYS A 1 296 ? 3.629 -3.119 4.373 1.00 94.88 296 LYS A C 1
ATOM 2305 O O . LYS A 1 296 ? 4.043 -3.985 5.127 1.00 94.88 296 LYS A O 1
ATOM 2310 N N . LEU A 1 297 ? 4.409 -2.124 3.955 1.00 94.44 297 LEU A N 1
ATOM 2311 C CA . LEU A 1 297 ? 5.829 -1.975 4.318 1.00 94.44 297 LEU A CA 1
ATOM 2312 C C . LEU A 1 297 ? 6.078 -1.559 5.783 1.00 94.44 297 LEU A C 1
ATOM 2314 O O . LEU A 1 297 ? 7.229 -1.454 6.196 1.00 94.44 297 LEU A O 1
ATOM 2318 N N . GLY A 1 298 ? 5.033 -1.285 6.568 1.00 94.25 298 GLY A N 1
ATOM 2319 C CA . GLY A 1 298 ? 5.137 -0.843 7.960 1.00 94.25 298 GLY A CA 1
ATOM 2320 C C . GLY A 1 298 ? 5.561 0.613 8.158 1.00 94.25 298 GLY A C 1
ATOM 2321 O O . GLY A 1 298 ? 5.800 1.040 9.286 1.00 94.25 298 GLY A O 1
ATOM 2322 N N . ARG A 1 299 ? 5.597 1.416 7.090 1.00 95.31 299 ARG A N 1
ATOM 2323 C CA . ARG A 1 299 ? 5.961 2.842 7.116 1.00 95.31 299 ARG A CA 1
ATOM 2324 C C . ARG A 1 299 ? 4.731 3.708 7.414 1.00 95.31 299 ARG A C 1
ATOM 2326 O O . ARG A 1 299 ? 4.294 4.495 6.576 1.00 95.31 299 ARG A O 1
ATOM 2333 N N . LEU A 1 300 ? 4.146 3.552 8.607 1.00 95.31 300 LEU A N 1
ATOM 2334 C CA . LEU A 1 300 ? 2.839 4.142 8.951 1.00 95.31 300 LEU A CA 1
ATOM 2335 C C . LEU A 1 300 ? 2.803 5.677 8.891 1.00 95.31 300 LEU A C 1
ATOM 2337 O O . LEU A 1 300 ? 1.768 6.241 8.550 1.00 95.31 300 LEU A O 1
ATOM 2341 N N . ASP A 1 301 ? 3.903 6.364 9.204 1.00 93.38 301 ASP A N 1
ATOM 2342 C CA . ASP A 1 301 ? 3.945 7.832 9.150 1.00 93.38 301 ASP A CA 1
ATOM 2343 C C . ASP A 1 301 ? 3.871 8.380 7.722 1.00 93.38 301 ASP A C 1
ATOM 2345 O O . ASP A 1 301 ? 3.221 9.399 7.495 1.00 93.38 301 ASP A O 1
ATOM 2349 N N . VAL A 1 302 ? 4.519 7.696 6.776 1.00 95.00 302 VAL A N 1
ATOM 2350 C CA . VAL A 1 302 ? 4.492 8.038 5.346 1.00 95.00 302 VAL A CA 1
ATOM 2351 C C . VAL A 1 302 ? 3.150 7.627 4.743 1.00 95.00 302 VAL A C 1
ATOM 2353 O O . VAL A 1 302 ? 2.533 8.394 4.008 1.00 95.00 302 VAL A O 1
ATOM 2356 N N . ALA A 1 303 ? 2.636 6.455 5.130 1.00 96.50 303 ALA A N 1
ATOM 2357 C CA . ALA A 1 303 ? 1.307 6.004 4.734 1.00 96.50 303 ALA A CA 1
ATOM 2358 C C . ALA A 1 303 ? 0.212 7.003 5.139 1.00 96.50 303 ALA A C 1
ATOM 2360 O O . ALA A 1 303 ? -0.683 7.278 4.344 1.00 96.50 303 ALA A O 1
ATOM 2361 N N . LEU A 1 304 ? 0.292 7.565 6.352 1.00 95.56 304 LEU A N 1
ATOM 2362 C CA . LEU A 1 304 ? -0.658 8.567 6.837 1.00 95.56 304 LEU A CA 1
ATOM 2363 C C . LEU A 1 304 ? -0.655 9.827 5.964 1.00 95.56 304 LEU A C 1
ATOM 2365 O O . LEU A 1 304 ? -1.715 10.360 5.657 1.00 95.56 304 LEU A O 1
ATOM 2369 N N . GLU A 1 305 ? 0.524 10.294 5.555 1.00 94.62 305 GLU A N 1
ATOM 2370 C CA . GLU A 1 305 ? 0.675 11.481 4.711 1.00 94.62 305 GLU A CA 1
ATOM 2371 C C . GLU A 1 305 ? 0.015 11.290 3.342 1.00 94.62 305 GLU A C 1
ATOM 2373 O O . GLU A 1 305 ? -0.859 12.072 2.961 1.00 94.62 305 GLU A O 1
ATOM 2378 N N . TYR A 1 306 ? 0.340 10.192 2.655 1.00 96.44 306 TYR A N 1
ATOM 2379 C CA . TYR A 1 306 ? -0.293 9.864 1.380 1.00 96.44 306 TYR A CA 1
ATOM 2380 C C . TYR A 1 306 ? -1.790 9.586 1.525 1.00 96.44 306 TYR A C 1
ATOM 2382 O O . TYR A 1 306 ? -2.570 9.978 0.662 1.00 96.44 306 TYR A O 1
ATOM 2390 N N . SER A 1 307 ? -2.223 8.967 2.625 1.00 97.06 307 SER A N 1
ATOM 2391 C CA . SER A 1 307 ? -3.644 8.714 2.869 1.00 97.06 307 SER A CA 1
ATOM 2392 C C . SER A 1 307 ? -4.432 10.011 3.054 1.00 97.06 307 SER A C 1
ATOM 2394 O O . SER A 1 307 ? -5.511 10.136 2.481 1.00 97.06 307 SER A O 1
ATOM 2396 N N . CYS A 1 308 ? -3.902 10.990 3.794 1.00 95.38 308 CYS A N 1
ATOM 2397 C CA . CYS A 1 308 ? -4.525 12.308 3.918 1.00 95.38 308 CYS A CA 1
ATOM 2398 C C . CYS A 1 308 ? -4.626 13.011 2.559 1.00 95.38 308 CYS A C 1
ATOM 2400 O O . CYS A 1 308 ? -5.681 13.551 2.227 1.00 95.38 308 CYS A O 1
ATOM 2402 N N . SER A 1 309 ? -3.556 12.952 1.760 1.00 95.06 309 SER A N 1
ATOM 2403 C CA . SER A 1 309 ? -3.541 13.523 0.411 1.00 95.06 309 SER A CA 1
ATOM 2404 C C . SER A 1 309 ? -4.576 12.864 -0.502 1.00 95.06 309 SER A C 1
ATOM 2406 O O . SER A 1 309 ? -5.339 13.556 -1.171 1.00 95.06 309 SER A O 1
ATOM 2408 N N . ALA A 1 310 ? -4.670 11.531 -0.479 1.00 96.44 310 ALA A N 1
ATOM 2409 C CA . ALA A 1 310 ? -5.648 10.783 -1.260 1.00 96.44 310 ALA A CA 1
ATOM 2410 C C . ALA A 1 310 ? -7.091 11.141 -0.868 1.00 96.44 310 ALA A C 1
ATOM 2412 O O . ALA A 1 310 ? -7.918 11.363 -1.748 1.00 96.44 310 ALA A O 1
ATOM 2413 N N . VAL A 1 311 ? -7.395 11.250 0.432 1.00 96.69 311 VAL A N 1
ATOM 2414 C CA . VAL A 1 311 ? -8.726 11.668 0.910 1.00 96.69 311 VAL A CA 1
ATOM 2415 C C . VAL A 1 311 ? -9.069 13.078 0.428 1.00 96.69 311 VAL A C 1
ATOM 2417 O O . VAL A 1 311 ? -10.185 13.290 -0.045 1.00 96.69 311 VAL A O 1
ATOM 2420 N N . GLY A 1 312 ? -8.120 14.017 0.512 1.00 94.62 312 GLY A N 1
ATOM 2421 C CA . GLY A 1 312 ? -8.281 15.378 -0.006 1.00 94.62 312 GLY A CA 1
ATOM 2422 C C . GLY A 1 312 ? -8.583 15.397 -1.503 1.00 94.62 312 GLY A C 1
ATOM 2423 O O . GLY A 1 312 ? -9.607 15.932 -1.919 1.00 94.62 312 GLY A O 1
ATOM 2424 N N . GLN A 1 313 ? -7.756 14.718 -2.300 1.00 95.44 313 GLN A N 1
ATOM 2425 C CA . GLN A 1 313 ? -7.927 14.642 -3.753 1.00 95.44 313 GLN A CA 1
ATOM 2426 C C . GLN A 1 313 ? -9.264 13.998 -4.150 1.00 95.44 313 GLN A C 1
ATOM 2428 O O . GLN A 1 313 ? -9.954 14.511 -5.026 1.00 95.44 313 GLN A O 1
ATOM 2433 N N . TRP A 1 314 ? -9.667 12.899 -3.502 1.00 96.88 314 TRP A N 1
ATOM 2434 C CA . TRP A 1 314 ? -10.959 12.266 -3.786 1.00 96.88 314 TRP A CA 1
ATOM 2435 C C . TRP A 1 314 ? -12.145 13.134 -3.378 1.00 96.88 314 TRP A C 1
ATOM 2437 O O . TRP A 1 314 ? -13.146 13.143 -4.084 1.00 96.88 314 TRP A O 1
ATOM 2447 N N . HIS A 1 315 ? -12.030 13.889 -2.284 1.00 95.81 315 HIS A N 1
ATOM 2448 C CA . HIS A 1 315 ? -13.075 14.819 -1.866 1.00 95.81 315 HIS A CA 1
ATOM 2449 C C . HIS A 1 315 ? -13.274 15.963 -2.867 1.00 95.81 315 HIS A C 1
ATOM 2451 O O . HIS A 1 315 ? -14.407 16.353 -3.125 1.00 95.81 315 HIS A O 1
ATOM 2457 N N . GLU A 1 316 ? -12.185 16.480 -3.443 1.00 95.12 316 GLU A N 1
ATOM 2458 C CA . GLU A 1 316 ? -12.246 17.501 -4.496 1.00 95.12 316 GLU A CA 1
ATOM 2459 C C . GLU A 1 316 ? -12.861 16.978 -5.800 1.00 95.12 316 GLU A C 1
ATOM 2461 O O . GLU A 1 316 ? -13.463 17.750 -6.542 1.00 95.12 316 GLU A O 1
ATOM 2466 N N . ILE A 1 317 ? -12.677 15.689 -6.104 1.00 95.81 317 ILE A N 1
ATOM 2467 C CA . ILE A 1 317 ? -13.238 15.058 -7.304 1.00 95.81 317 ILE A CA 1
ATOM 2468 C C . ILE A 1 317 ? -14.730 14.788 -7.111 1.00 95.81 317 ILE A C 1
ATOM 2470 O O . ILE A 1 317 ? -15.543 15.246 -7.909 1.00 95.81 317 ILE A O 1
ATOM 2474 N N . ASP A 1 318 ? -15.074 14.010 -6.085 1.00 95.88 318 ASP A N 1
ATOM 2475 C CA . ASP A 1 318 ? -16.448 13.658 -5.743 1.00 95.88 318 ASP A CA 1
ATOM 2476 C C . ASP A 1 318 ? -16.503 13.123 -4.297 1.00 95.88 318 ASP A C 1
ATOM 2478 O O . ASP A 1 318 ? -16.053 12.001 -4.032 1.00 95.88 318 ASP A O 1
ATOM 2482 N N . PRO A 1 319 ? -17.084 13.871 -3.345 1.00 94.56 319 PRO A N 1
ATOM 2483 C CA . PRO A 1 319 ? -17.174 13.447 -1.949 1.00 94.56 319 PRO A CA 1
ATOM 2484 C C . PRO A 1 319 ? -18.142 12.274 -1.724 1.00 94.56 319 PRO A C 1
ATOM 2486 O O . PRO A 1 319 ? -18.155 11.697 -0.637 1.00 94.56 319 PRO A O 1
ATOM 2489 N N . SER A 1 320 ? -18.967 11.926 -2.715 1.00 94.75 320 SER A N 1
ATOM 2490 C CA . SER A 1 320 ? -19.972 10.863 -2.622 1.00 94.75 320 SER A CA 1
ATOM 2491 C C . SER A 1 320 ? -19.522 9.528 -3.223 1.00 94.75 320 SER A C 1
ATOM 2493 O O . SER A 1 320 ? -20.167 8.502 -2.981 1.00 94.75 320 SER A O 1
ATOM 2495 N N . CYS A 1 321 ? -18.409 9.514 -3.965 1.00 95.69 321 CYS A N 1
ATOM 2496 C CA . CYS A 1 321 ? -17.937 8.316 -4.649 1.00 95.69 321 CYS A CA 1
ATOM 2497 C C . CYS A 1 321 ? -17.386 7.253 -3.684 1.00 95.69 321 CYS A C 1
ATOM 2499 O O . CYS A 1 321 ? -16.832 7.552 -2.622 1.00 95.69 321 CYS A O 1
ATOM 2501 N N . ASP A 1 322 ? -17.478 5.982 -4.080 1.00 96.94 322 ASP A N 1
ATOM 2502 C CA . ASP A 1 322 ? -16.971 4.862 -3.276 1.00 96.94 322 ASP A CA 1
ATOM 2503 C C . ASP A 1 322 ? -15.459 4.967 -3.024 1.00 96.94 322 ASP A C 1
ATOM 2505 O O . ASP A 1 322 ? -14.982 4.611 -1.947 1.00 96.94 322 ASP A O 1
ATOM 2509 N N . GLN A 1 323 ? -14.701 5.508 -3.984 1.00 96.94 323 GLN A N 1
ATOM 2510 C CA . GLN A 1 323 ? -13.250 5.666 -3.864 1.00 96.94 323 GLN A CA 1
ATOM 2511 C C . GLN A 1 323 ? -12.857 6.675 -2.775 1.00 96.94 323 GLN A C 1
ATOM 2513 O O . GLN A 1 323 ? -11.833 6.492 -2.115 1.00 96.94 323 GLN A O 1
ATOM 2518 N N . HIS A 1 324 ? -13.681 7.703 -2.539 1.00 97.31 324 HIS A N 1
ATOM 2519 C CA . HIS A 1 324 ? -13.489 8.616 -1.415 1.00 97.31 324 HIS A CA 1
ATOM 2520 C C . HIS A 1 324 ? -13.606 7.863 -0.085 1.00 97.31 324 HIS A C 1
ATOM 2522 O O . HIS A 1 324 ? -12.714 7.952 0.761 1.00 97.31 324 HIS A O 1
ATOM 2528 N N . PHE A 1 325 ? -14.655 7.052 0.077 1.00 97.50 325 PHE A N 1
ATOM 2529 C CA . PHE A 1 325 ? -14.844 6.252 1.288 1.00 97.50 325 PHE A CA 1
ATOM 2530 C C . PHE A 1 325 ? -13.804 5.138 1.439 1.00 97.50 325 PHE A C 1
ATOM 2532 O O . PHE A 1 325 ? -13.423 4.831 2.567 1.00 97.50 325 PHE A O 1
ATOM 2539 N N . ASP A 1 326 ? -13.274 4.587 0.343 1.00 97.69 326 ASP A N 1
ATOM 2540 C CA . ASP A 1 326 ? -12.108 3.696 0.377 1.00 97.69 326 ASP A CA 1
ATOM 2541 C C . ASP A 1 326 ? -10.870 4.401 0.941 1.00 97.69 326 ASP A C 1
ATOM 2543 O O . ASP A 1 326 ? -10.187 3.857 1.814 1.00 97.69 326 ASP A O 1
ATOM 2547 N N . ALA A 1 327 ? -10.584 5.625 0.494 1.00 97.62 327 ALA A N 1
ATOM 2548 C CA . ALA A 1 327 ? -9.469 6.409 1.019 1.00 97.62 327 ALA A CA 1
ATOM 2549 C C . ALA A 1 327 ? -9.655 6.743 2.510 1.00 97.62 327 ALA A C 1
ATOM 2551 O O . ALA A 1 327 ? -8.707 6.633 3.294 1.00 97.62 327 ALA A O 1
ATOM 2552 N N . VAL A 1 328 ? -10.881 7.077 2.931 1.00 97.69 328 VAL A N 1
ATOM 2553 C CA . VAL A 1 328 ? -11.213 7.322 4.345 1.00 97.69 328 VAL A CA 1
ATOM 2554 C C . VAL A 1 328 ? -11.077 6.043 5.179 1.00 97.69 328 VAL A C 1
ATOM 2556 O O . VAL A 1 328 ? -10.507 6.080 6.269 1.00 97.69 328 VAL A O 1
ATOM 2559 N N . ALA A 1 329 ? -11.522 4.894 4.669 1.00 97.94 329 ALA A N 1
ATOM 2560 C CA . ALA A 1 329 ? -11.363 3.602 5.336 1.00 97.94 329 ALA A CA 1
ATOM 2561 C C . ALA A 1 329 ? -9.885 3.250 5.559 1.00 97.94 329 ALA A C 1
ATOM 2563 O O . ALA A 1 329 ? -9.506 2.767 6.630 1.00 97.94 329 ALA A O 1
ATOM 2564 N N . LEU A 1 330 ? -9.028 3.534 4.573 1.00 98.00 330 LEU A N 1
ATOM 2565 C CA . LEU A 1 330 ? -7.586 3.344 4.710 1.00 98.00 330 LEU A CA 1
ATOM 2566 C C . LEU A 1 330 ? -6.991 4.285 5.771 1.00 98.00 330 LEU A C 1
ATOM 2568 O O . LEU A 1 330 ? -6.215 3.827 6.612 1.00 98.00 330 LEU A O 1
ATOM 2572 N N . LEU A 1 331 ? -7.398 5.559 5.792 1.00 97.50 331 LEU A N 1
ATOM 2573 C CA . LEU A 1 331 ? -6.979 6.532 6.808 1.00 97.50 331 LEU A CA 1
ATOM 2574 C C . LEU A 1 331 ? -7.341 6.057 8.221 1.00 97.50 331 LEU A C 1
ATOM 2576 O O . LEU A 1 331 ? -6.492 6.024 9.116 1.00 97.50 331 LEU A O 1
ATOM 2580 N N . VAL A 1 332 ? -8.591 5.632 8.412 1.00 97.31 332 VAL A N 1
ATOM 2581 C CA . VAL A 1 332 ? -9.093 5.069 9.673 1.00 97.31 332 VAL A CA 1
ATOM 2582 C C . VAL A 1 332 ? -8.259 3.860 10.088 1.00 97.31 332 VAL A C 1
ATOM 2584 O O . VAL A 1 332 ? -7.873 3.752 11.255 1.00 97.31 332 VAL A O 1
ATOM 2587 N N . ARG A 1 333 ? -7.923 2.962 9.154 1.00 96.94 333 ARG A N 1
ATOM 2588 C CA . ARG A 1 333 ? -7.077 1.803 9.453 1.00 96.94 333 ARG A CA 1
ATOM 2589 C C . ARG A 1 333 ? -5.671 2.210 9.889 1.00 96.94 333 ARG A C 1
ATOM 2591 O O . ARG A 1 333 ? -5.166 1.658 10.865 1.00 96.94 333 ARG A O 1
ATOM 2598 N N . ILE A 1 334 ? -5.053 3.180 9.219 1.00 96.38 334 ILE A N 1
ATOM 2599 C CA . ILE A 1 334 ? -3.726 3.691 9.592 1.00 96.38 334 ILE A CA 1
ATOM 2600 C C . ILE A 1 334 ? -3.751 4.269 11.012 1.00 96.38 334 ILE A C 1
ATOM 2602 O O . ILE A 1 334 ? -2.857 3.976 11.804 1.00 96.38 334 ILE A O 1
ATOM 2606 N N . LEU A 1 335 ? -4.790 5.028 11.373 1.00 95.06 335 LEU A N 1
ATOM 2607 C CA . LEU A 1 335 ? -4.941 5.588 12.722 1.00 95.06 335 LEU A CA 1
ATOM 2608 C C . LEU A 1 335 ? -5.092 4.503 13.800 1.00 95.06 335 LEU A C 1
ATOM 2610 O O . LEU A 1 335 ? -4.495 4.628 14.872 1.00 95.06 335 LEU A O 1
ATOM 2614 N N . HIS A 1 336 ? -5.820 3.418 13.513 1.00 94.56 336 HIS A N 1
ATOM 2615 C CA . HIS A 1 336 ? -5.880 2.254 14.404 1.00 94.56 336 HIS A CA 1
ATOM 2616 C C . HIS A 1 336 ? -4.505 1.598 14.575 1.00 94.56 336 HIS A C 1
ATOM 2618 O O . HIS A 1 336 ? -4.096 1.333 15.702 1.00 94.56 336 HIS A O 1
ATOM 2624 N N . LEU A 1 337 ? -3.768 1.387 13.478 1.00 93.94 337 LEU A N 1
ATOM 2625 C CA . LEU A 1 337 ? -2.420 0.805 13.516 1.00 93.94 337 LEU A CA 1
ATOM 2626 C C . LEU A 1 337 ? -1.407 1.699 14.255 1.00 93.94 337 LEU A C 1
ATOM 2628 O O . LEU A 1 337 ? -0.446 1.190 14.818 1.00 93.94 337 LEU A O 1
ATOM 2632 N N . GLN A 1 338 ? -1.630 3.016 14.298 1.00 93.06 338 GLN A N 1
ATOM 2633 C CA . GLN A 1 338 ? -0.843 3.963 15.098 1.00 93.06 338 GLN A CA 1
ATOM 2634 C C . GLN A 1 338 ? -1.284 4.063 16.573 1.00 93.06 338 GLN A C 1
ATOM 2636 O O . GLN A 1 338 ? -0.817 4.960 17.276 1.00 93.06 338 GLN A O 1
ATOM 2641 N N . VAL A 1 339 ? -2.189 3.197 17.046 1.00 90.88 339 VAL A N 1
ATOM 2642 C CA . VAL A 1 339 ? -2.723 3.210 18.423 1.00 90.88 339 VAL A CA 1
ATOM 2643 C C . VAL A 1 339 ? -3.431 4.537 18.756 1.00 90.88 339 VAL A C 1
ATOM 2645 O O . VAL A 1 339 ? -3.339 5.072 19.858 1.00 90.88 339 VAL A O 1
ATOM 2648 N N . LYS A 1 340 ? -4.169 5.100 17.787 1.00 89.75 340 LYS A N 1
ATOM 2649 C CA . LYS A 1 340 ? -4.989 6.318 17.955 1.00 89.75 340 LYS A CA 1
ATOM 2650 C C . LYS A 1 340 ? -6.476 6.043 17.677 1.00 89.75 340 LYS A C 1
ATOM 2652 O O . LYS A 1 340 ? -7.053 6.672 16.785 1.00 89.75 340 LYS A O 1
ATOM 2657 N N . PRO A 1 341 ? -7.126 5.133 18.428 1.00 90.31 341 PRO A N 1
ATOM 2658 C CA . PRO A 1 341 ? -8.498 4.706 18.147 1.00 90.31 341 PRO A CA 1
ATOM 2659 C C . PRO A 1 341 ? -9.515 5.849 18.263 1.00 90.31 341 PRO A C 1
ATOM 2661 O O . PRO A 1 341 ? -10.425 5.929 17.448 1.00 90.31 341 PRO A O 1
ATOM 2664 N N . LEU A 1 342 ? -9.324 6.790 19.196 1.00 92.06 342 LEU A N 1
ATOM 2665 C CA . LEU A 1 342 ? -10.221 7.944 19.354 1.00 92.06 342 LEU A CA 1
ATOM 2666 C C . LEU A 1 342 ? -10.264 8.825 18.098 1.00 92.06 342 LEU A C 1
ATOM 2668 O O . LEU A 1 342 ? -11.334 9.242 17.670 1.00 92.06 342 LEU A O 1
ATOM 2672 N N . LYS A 1 343 ? -9.109 9.050 17.456 1.00 93.06 343 LYS A N 1
ATOM 2673 C CA . LYS A 1 343 ? -9.038 9.809 16.197 1.00 93.06 343 LYS A CA 1
ATOM 2674 C C . LYS A 1 343 ? -9.698 9.055 15.049 1.00 93.06 343 LYS A C 1
ATOM 2676 O O . LYS A 1 343 ? -10.336 9.661 14.198 1.00 93.06 343 LYS A O 1
ATOM 2681 N N . ALA A 1 344 ? -9.551 7.735 15.031 1.00 93.88 344 ALA A N 1
ATOM 2682 C CA . ALA A 1 344 ? -10.184 6.899 14.026 1.00 93.88 344 ALA A CA 1
ATOM 2683 C C . ALA A 1 344 ? -11.719 6.908 14.164 1.00 93.88 344 ALA A C 1
ATOM 2685 O O . ALA A 1 344 ? -12.411 7.059 13.161 1.00 93.88 344 ALA A O 1
ATOM 2686 N N . LEU A 1 345 ? -12.241 6.828 15.394 1.00 93.94 345 LEU A N 1
ATOM 2687 C CA . LEU A 1 345 ? -13.672 6.967 15.685 1.00 93.94 345 LEU A CA 1
ATOM 2688 C C . LEU A 1 345 ? -14.199 8.348 15.285 1.00 93.94 345 LEU A C 1
ATOM 2690 O O . LEU A 1 345 ? -15.194 8.424 14.572 1.00 93.94 345 LEU A O 1
ATOM 2694 N N . ALA A 1 346 ? -13.477 9.419 15.627 1.00 94.94 346 ALA A N 1
ATOM 2695 C CA . ALA A 1 346 ? -13.862 10.775 15.247 1.00 94.94 346 ALA A CA 1
ATOM 2696 C C . ALA A 1 346 ? -13.974 10.953 13.719 1.00 94.94 346 ALA A C 1
ATOM 2698 O O . ALA A 1 346 ? -14.874 11.640 13.247 1.00 94.94 346 ALA A O 1
ATOM 2699 N N . VAL A 1 347 ? -13.099 10.311 12.932 1.00 95.12 347 VAL A N 1
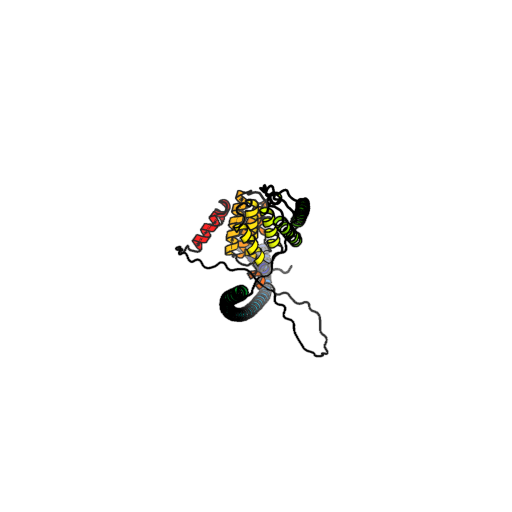ATOM 2700 C CA . VAL A 1 347 ? -13.191 10.298 11.459 1.00 95.12 347 VAL A CA 1
ATOM 2701 C C . VAL A 1 347 ? -14.402 9.490 10.975 1.00 95.12 347 VAL A C 1
ATOM 2703 O O . VAL A 1 347 ? -15.108 9.941 10.072 1.00 95.12 347 VAL A 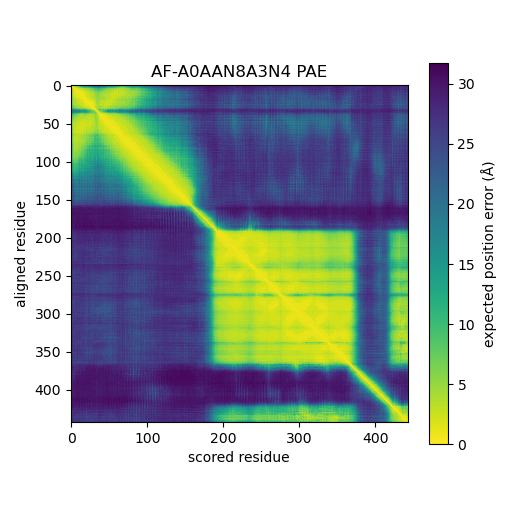O 1
ATOM 2706 N N . ILE A 1 348 ? -14.679 8.328 11.578 1.00 96.00 348 ILE A N 1
ATOM 2707 C CA . ILE A 1 348 ? -15.855 7.504 11.242 1.00 96.00 348 ILE A CA 1
ATOM 2708 C C . ILE A 1 348 ? -17.156 8.269 11.515 1.00 96.00 348 ILE A C 1
ATOM 2710 O O . ILE A 1 348 ? -18.077 8.212 10.703 1.00 96.00 348 ILE A O 1
ATOM 2714 N N . ASP A 1 349 ? -17.230 9.026 12.608 1.00 95.88 349 ASP A N 1
ATOM 2715 C CA . ASP A 1 349 ? -18.429 9.786 12.975 1.00 95.88 349 ASP A CA 1
ATOM 2716 C C . ASP A 1 349 ? -18.756 10.916 11.995 1.00 95.88 349 ASP A C 1
ATOM 2718 O O . ASP A 1 349 ? -19.904 11.353 11.926 1.00 95.88 349 ASP A O 1
ATOM 2722 N N . LYS A 1 350 ? -17.777 11.361 11.198 1.00 95.50 350 LYS A N 1
ATOM 2723 C CA . LYS A 1 350 ? -17.991 12.324 10.108 1.00 95.50 350 LYS A CA 1
ATOM 2724 C C . LYS A 1 350 ? -18.471 11.686 8.804 1.00 95.50 350 LYS A C 1
ATOM 2726 O O . LYS A 1 350 ? -18.823 12.416 7.881 1.00 95.50 350 LYS A O 1
ATOM 2731 N N . CYS A 1 351 ? -18.487 10.358 8.705 1.00 94.94 351 CYS A N 1
ATOM 2732 C CA . CYS A 1 351 ? -19.005 9.661 7.533 1.00 94.94 351 CYS A CA 1
ATOM 2733 C C . CYS A 1 351 ? -20.541 9.528 7.604 1.00 94.94 351 CYS A C 1
ATOM 2735 O O . CYS A 1 351 ? -21.084 9.372 8.701 1.00 94.94 351 CYS A O 1
ATOM 2737 N N . PRO A 1 352 ? -21.249 9.519 6.457 1.00 96.25 352 PRO A N 1
ATOM 2738 C CA . PRO A 1 352 ? -22.673 9.188 6.403 1.00 96.25 352 PRO A CA 1
ATOM 2739 C C . PRO A 1 352 ? -22.971 7.830 7.054 1.00 96.25 352 PRO A C 1
ATOM 2741 O O . PRO A 1 352 ? -22.190 6.890 6.893 1.00 96.25 352 PRO A O 1
ATOM 2744 N N . GLU A 1 353 ? -24.106 7.705 7.753 1.00 95.62 353 GLU A N 1
ATOM 2745 C CA . GLU A 1 353 ? -24.461 6.494 8.519 1.00 95.62 353 GLU A CA 1
ATOM 2746 C C . GLU A 1 353 ? -24.420 5.216 7.671 1.00 95.62 353 GLU A C 1
ATOM 2748 O O . GLU A 1 353 ? -23.817 4.221 8.067 1.00 95.62 353 GLU A O 1
ATOM 2753 N N . ASN A 1 354 ? -24.945 5.270 6.443 1.00 96.12 354 ASN A N 1
ATOM 2754 C CA . ASN A 1 354 ? -24.941 4.144 5.504 1.00 96.12 354 ASN A CA 1
ATOM 2755 C C . ASN A 1 354 ? -23.537 3.715 5.030 1.00 96.12 354 ASN A C 1
ATOM 2757 O O . ASN A 1 354 ? -23.401 2.680 4.381 1.00 96.12 354 ASN A O 1
ATOM 2761 N N . ARG A 1 355 ? -22.490 4.497 5.321 1.00 96.94 355 ARG A N 1
ATOM 2762 C CA . ARG A 1 355 ? -21.095 4.204 4.956 1.00 96.94 355 ARG A CA 1
ATOM 2763 C C . ARG A 1 355 ? -20.211 3.857 6.152 1.00 96.94 355 ARG A C 1
ATOM 2765 O O . ARG A 1 355 ? -19.102 3.369 5.938 1.00 96.94 355 ARG A O 1
ATOM 2772 N N . LYS A 1 356 ? -20.660 4.053 7.397 1.00 96.69 356 LYS A N 1
ATOM 2773 C CA . LYS A 1 356 ? -19.811 3.834 8.585 1.00 96.69 356 LYS A CA 1
ATOM 2774 C C . LYS A 1 356 ? -19.308 2.395 8.697 1.00 96.69 356 LYS A C 1
ATOM 2776 O O . LYS A 1 356 ? -18.121 2.183 8.939 1.00 96.69 356 LYS A O 1
ATOM 2781 N N . ASP A 1 357 ? -20.167 1.408 8.458 1.00 95.62 357 ASP A N 1
ATOM 2782 C CA . ASP A 1 357 ? -19.778 -0.006 8.553 1.00 95.62 357 ASP A CA 1
ATOM 2783 C C . ASP A 1 357 ? -18.828 -0.433 7.434 1.00 95.62 357 ASP A C 1
ATOM 2785 O O . ASP A 1 357 ? -17.887 -1.198 7.665 1.00 95.62 357 ASP A O 1
ATOM 2789 N N . TYR A 1 358 ? -19.004 0.133 6.239 1.00 97.06 358 TYR A N 1
ATOM 2790 C CA . TYR A 1 358 ? -18.059 -0.032 5.140 1.00 97.06 358 TYR A CA 1
ATOM 2791 C C . TYR A 1 358 ? -16.668 0.489 5.524 1.00 97.06 358 TYR A C 1
ATOM 2793 O O . TYR A 1 358 ? -15.679 -0.239 5.437 1.00 97.06 358 TYR A O 1
ATOM 2801 N N . VAL A 1 359 ? -16.602 1.727 6.028 1.00 96.50 359 VAL A N 1
ATOM 2802 C CA . VAL A 1 359 ? -15.351 2.383 6.435 1.00 96.50 359 VAL A CA 1
ATOM 2803 C C . VAL A 1 359 ? -14.647 1.616 7.560 1.00 96.50 359 VAL A C 1
ATOM 2805 O O . VAL A 1 359 ? -13.423 1.484 7.540 1.00 96.50 359 VAL A O 1
ATOM 2808 N N . ARG A 1 360 ? -15.400 1.053 8.514 1.00 95.00 360 ARG A N 1
ATOM 2809 C CA . ARG A 1 360 ? -14.850 0.217 9.597 1.00 95.00 360 ARG A CA 1
ATOM 2810 C C . ARG A 1 360 ? -14.274 -1.109 9.095 1.00 95.00 360 ARG A C 1
ATOM 2812 O O . ARG A 1 360 ? -13.238 -1.550 9.589 1.00 95.00 360 ARG A O 1
ATOM 2819 N N . SER A 1 361 ? -14.949 -1.763 8.151 1.00 95.25 361 SER A N 1
ATOM 2820 C CA . SER A 1 361 ? -14.659 -3.155 7.779 1.00 95.25 361 SER A CA 1
ATOM 2821 C C . SER A 1 361 ? -13.680 -3.306 6.612 1.00 95.25 361 SER A C 1
ATOM 2823 O O . SER A 1 361 ? -12.886 -4.246 6.621 1.00 95.25 361 SER A O 1
ATOM 2825 N N . LYS A 1 362 ? -13.670 -2.386 5.637 1.00 95.31 362 LYS A N 1
ATOM 2826 C CA . LYS A 1 362 ? -12.969 -2.554 4.347 1.00 95.31 362 LYS A CA 1
ATOM 2827 C C . LYS A 1 362 ? -11.493 -2.953 4.465 1.00 95.31 362 LYS A C 1
ATOM 2829 O O . LYS A 1 362 ? -11.030 -3.815 3.722 1.00 95.31 362 LYS A O 1
ATOM 2834 N N . TYR A 1 363 ? -10.757 -2.336 5.390 1.00 93.50 363 TYR A N 1
ATOM 2835 C CA . TYR A 1 363 ? -9.325 -2.584 5.605 1.00 93.50 363 TYR A CA 1
ATOM 2836 C C . TYR A 1 363 ? -9.014 -3.194 6.979 1.00 93.50 363 TYR A C 1
ATOM 2838 O O . TYR A 1 363 ? -7.875 -3.121 7.439 1.00 93.50 363 TYR A O 1
ATOM 2846 N N . SER A 1 364 ? -9.989 -3.827 7.639 1.00 90.75 364 SER A N 1
ATOM 2847 C CA . SER A 1 364 ? -9.795 -4.462 8.955 1.00 90.75 364 SER A CA 1
ATOM 2848 C C . SER A 1 364 ? -8.698 -5.540 8.941 1.00 90.75 364 SER A C 1
ATOM 2850 O O . SER A 1 364 ? -7.933 -5.658 9.898 1.00 90.75 364 SER A O 1
ATOM 2852 N N . ASN A 1 365 ? -8.558 -6.246 7.817 1.00 90.69 365 ASN A N 1
ATOM 2853 C CA . ASN A 1 365 ? -7.560 -7.296 7.599 1.00 90.69 365 ASN A CA 1
ATOM 2854 C C . ASN A 1 365 ? -6.204 -6.768 7.103 1.00 90.69 365 ASN A C 1
ATOM 2856 O O . ASN A 1 365 ? -5.260 -7.541 6.953 1.00 90.69 365 ASN A O 1
ATOM 2860 N N . LEU A 1 366 ? -6.078 -5.467 6.816 1.00 88.62 366 LEU A N 1
ATOM 2861 C CA . LEU A 1 366 ? -4.814 -4.903 6.349 1.00 88.62 366 LEU A CA 1
ATOM 2862 C C . LEU A 1 366 ? -3.839 -4.817 7.527 1.00 88.62 366 LEU A C 1
ATOM 2864 O O . LEU A 1 366 ? -4.025 -4.008 8.440 1.00 88.62 366 LEU A O 1
ATOM 2868 N N . LEU A 1 367 ? -2.814 -5.663 7.518 1.00 85.31 367 LEU A N 1
ATOM 2869 C CA . LEU A 1 367 ? -1.773 -5.705 8.542 1.00 85.31 367 LEU A CA 1
ATOM 2870 C C . LEU A 1 367 ? -0.506 -4.999 8.046 1.00 85.31 367 LEU A C 1
ATOM 2872 O O . LEU A 1 367 ? -0.171 -5.039 6.862 1.00 85.31 367 LEU A O 1
ATOM 2876 N N . SER A 1 368 ? 0.203 -4.355 8.970 1.00 76.94 368 SER A N 1
ATOM 2877 C CA . SER A 1 368 ? 1.582 -3.921 8.740 1.00 76.94 368 SER A CA 1
ATOM 2878 C C . SER A 1 368 ? 2.491 -5.152 8.748 1.00 76.94 368 SER A C 1
ATOM 2880 O O . SER A 1 368 ? 2.294 -6.025 9.593 1.00 76.94 368 SER A O 1
ATOM 2882 N N . THR A 1 369 ? 3.503 -5.234 7.874 1.00 63.97 369 THR A N 1
ATOM 2883 C CA . THR A 1 369 ? 4.494 -6.338 7.914 1.00 63.97 369 THR A CA 1
ATOM 2884 C C . THR A 1 369 ? 5.157 -6.456 9.293 1.00 63.97 369 THR A C 1
ATOM 2886 O O . THR A 1 369 ? 5.454 -7.562 9.735 1.00 63.97 369 THR A O 1
ATOM 2889 N N . VAL A 1 370 ? 5.270 -5.346 10.034 1.00 57.66 370 VAL A N 1
ATOM 2890 C CA . VAL A 1 370 ? 5.758 -5.332 11.426 1.00 57.66 370 VAL A CA 1
ATOM 2891 C C . VAL A 1 370 ? 4.802 -6.065 12.385 1.00 57.66 370 VAL A C 1
ATOM 2893 O O . VAL A 1 370 ? 5.242 -6.660 13.358 1.00 57.66 370 VAL A O 1
ATOM 2896 N N . ALA A 1 371 ? 3.495 -6.073 12.108 1.00 46.78 371 ALA A N 1
ATOM 2897 C CA . ALA A 1 371 ? 2.488 -6.753 12.928 1.00 46.78 371 ALA A CA 1
ATOM 2898 C C . ALA A 1 371 ? 2.341 -8.253 12.600 1.00 46.78 371 ALA A C 1
ATOM 2900 O O . ALA A 1 371 ? 1.960 -9.035 13.469 1.00 46.78 371 ALA A O 1
ATOM 2901 N N . ILE A 1 372 ? 2.658 -8.673 11.367 1.00 47.06 372 ILE A N 1
ATOM 2902 C CA . ILE A 1 372 ? 2.551 -10.083 10.941 1.00 47.06 372 ILE A CA 1
ATOM 2903 C C . ILE A 1 372 ? 3.638 -10.943 11.602 1.00 47.06 372 ILE A C 1
ATOM 2905 O O . ILE A 1 372 ? 3.370 -12.080 11.983 1.00 47.06 372 ILE A O 1
ATOM 2909 N N . GLN A 1 373 ? 4.833 -10.392 11.833 1.00 42.25 373 GLN A N 1
ATOM 2910 C CA . GLN A 1 373 ? 5.886 -11.103 12.571 1.00 42.25 373 GLN A CA 1
ATOM 2911 C C . GLN A 1 373 ? 5.550 -11.313 14.057 1.00 42.25 373 GLN A C 1
ATOM 2913 O O . GLN A 1 373 ? 6.104 -12.210 14.676 1.00 42.25 373 GLN A O 1
ATOM 2918 N N . ALA A 1 374 ? 4.591 -10.565 14.614 1.00 43.69 374 ALA A N 1
ATOM 2919 C CA . ALA A 1 374 ? 4.152 -10.727 16.001 1.00 43.69 374 ALA A CA 1
ATOM 2920 C C . ALA A 1 374 ? 3.036 -11.780 16.195 1.00 43.69 374 ALA A C 1
ATOM 2922 O O . ALA A 1 374 ? 2.652 -12.047 17.329 1.00 43.69 374 ALA A O 1
ATOM 2923 N N . THR A 1 375 ? 2.466 -12.356 15.123 1.00 39.38 375 THR A N 1
ATOM 2924 C CA . THR A 1 375 ? 1.279 -13.245 15.212 1.00 39.38 375 THR A CA 1
ATOM 2925 C C . THR A 1 375 ? 1.370 -14.554 14.408 1.00 39.38 375 THR A C 1
ATOM 2927 O O . THR A 1 375 ? 0.414 -15.326 14.380 1.00 39.38 375 THR A O 1
ATOM 2930 N N . GLY A 1 376 ? 2.511 -14.854 13.781 1.00 34.38 376 GLY A N 1
ATOM 2931 C CA . GLY A 1 376 ? 2.684 -15.983 12.856 1.00 34.38 376 GLY A CA 1
ATOM 2932 C C . GLY A 1 376 ? 3.297 -17.265 13.436 1.00 34.38 376 GLY A C 1
ATOM 2933 O O . GLY A 1 376 ? 4.226 -17.790 12.836 1.00 34.38 376 GLY A O 1
ATOM 2934 N N . GLY A 1 377 ? 2.790 -17.799 14.551 1.00 30.52 377 GLY A N 1
ATOM 2935 C CA . GLY A 1 377 ? 3.116 -19.156 15.020 1.00 30.52 377 GLY A CA 1
ATOM 2936 C C . GLY A 1 377 ? 2.098 -20.176 14.500 1.00 30.52 377 GLY A C 1
ATOM 2937 O O . GLY A 1 377 ? 1.056 -20.387 15.116 1.00 30.52 377 GLY A O 1
ATOM 2938 N N . ARG A 1 378 ? 2.352 -20.781 13.334 1.00 29.94 378 ARG A N 1
ATOM 2939 C CA . ARG A 1 378 ? 1.487 -21.817 12.743 1.00 29.94 378 ARG A CA 1
ATOM 2940 C C . ARG A 1 378 ? 1.854 -23.185 13.332 1.00 29.94 378 ARG A C 1
ATOM 2942 O O . ARG A 1 378 ? 2.996 -23.612 13.200 1.00 29.94 378 ARG A O 1
ATOM 2949 N N . MET A 1 379 ? 0.884 -23.867 13.949 1.00 38.91 379 MET A N 1
ATOM 2950 C CA . MET A 1 379 ? 1.008 -25.264 14.392 1.00 38.91 379 MET A CA 1
ATOM 2951 C C . MET A 1 379 ? 1.413 -26.195 13.231 1.00 38.91 379 MET A C 1
ATOM 2953 O O . MET A 1 379 ? 0.859 -26.050 12.134 1.00 38.91 379 MET A O 1
ATOM 2957 N N . PRO A 1 380 ? 2.301 -27.181 13.457 1.00 40.56 380 PRO A N 1
ATOM 2958 C CA . PRO A 1 380 ? 2.539 -28.261 12.507 1.00 40.56 380 PRO A CA 1
ATOM 2959 C C . PRO A 1 380 ? 1.434 -29.333 12.607 1.00 40.56 380 PRO A C 1
ATOM 2961 O O . PRO A 1 380 ? 0.877 -29.543 13.688 1.00 40.56 380 PRO A O 1
ATOM 2964 N N . PRO A 1 381 ? 1.099 -30.028 11.503 1.00 39.06 381 PRO A N 1
ATOM 2965 C CA . PRO A 1 381 ? 0.192 -31.164 11.546 1.00 39.06 381 PRO A CA 1
ATOM 2966 C C . PRO A 1 381 ? 0.887 -32.364 12.195 1.00 39.06 381 PRO A C 1
ATOM 2968 O O . PRO A 1 381 ? 2.031 -32.693 11.888 1.00 39.06 381 PRO A O 1
ATOM 2971 N N . THR A 1 382 ? 0.171 -33.016 13.101 1.00 39.75 382 THR A N 1
ATOM 2972 C CA . THR A 1 382 ? 0.571 -34.247 13.776 1.00 39.75 382 THR A CA 1
ATOM 2973 C C . THR A 1 382 ? 0.411 -35.432 12.820 1.00 39.75 382 THR A C 1
ATOM 2975 O O . THR A 1 382 ? -0.697 -35.695 12.358 1.00 39.75 382 THR A O 1
ATOM 2978 N N . GLN A 1 383 ? 1.483 -36.183 12.560 1.00 33.06 383 GLN A N 1
ATOM 2979 C CA . GLN A 1 383 ? 1.391 -37.601 12.195 1.00 33.06 383 GLN A CA 1
ATOM 2980 C C . GLN A 1 383 ? 2.594 -38.382 12.764 1.00 33.06 383 GLN A C 1
ATOM 2982 O O . GLN A 1 383 ? 3.653 -37.781 12.950 1.00 33.06 383 GLN A O 1
ATOM 2987 N N . PRO A 1 384 ? 2.411 -39.674 13.106 1.00 41.97 384 PRO A N 1
ATOM 2988 C CA . PRO A 1 384 ? 3.242 -40.391 14.071 1.00 41.97 384 PRO A CA 1
ATOM 2989 C C . PRO A 1 384 ? 4.405 -41.190 13.455 1.00 41.97 384 PRO A C 1
ATOM 2991 O O . PRO A 1 384 ? 4.416 -41.493 12.264 1.00 41.97 384 PRO A O 1
ATOM 2994 N N . ASP A 1 385 ? 5.343 -41.535 14.341 1.00 35.06 385 ASP A N 1
ATOM 2995 C CA . ASP A 1 385 ? 6.560 -42.344 14.187 1.00 35.06 385 ASP A CA 1
ATOM 2996 C C . ASP A 1 385 ? 6.449 -43.616 13.326 1.00 35.06 385 ASP A C 1
ATOM 2998 O O . ASP A 1 385 ? 5.492 -44.377 13.467 1.00 35.06 385 ASP A O 1
ATOM 3002 N N . ALA A 1 386 ? 7.495 -43.899 12.525 1.00 34.06 386 ALA A N 1
ATOM 3003 C CA . ALA A 1 386 ? 8.435 -45.043 12.656 1.00 34.06 386 ALA A CA 1
ATOM 3004 C C . ALA A 1 386 ? 9.470 -45.039 11.474 1.00 34.06 386 ALA A C 1
ATOM 3006 O O . ALA A 1 386 ? 9.402 -44.146 10.631 1.00 34.06 386 ALA A O 1
ATOM 3007 N N . PRO A 1 387 ? 10.498 -45.920 11.409 1.00 40.78 387 PRO A N 1
ATOM 3008 C CA . PRO A 1 387 ? 11.913 -45.541 11.469 1.00 40.78 387 PRO A CA 1
ATOM 3009 C C . PRO A 1 387 ? 12.676 -45.629 10.128 1.00 40.78 387 PRO A C 1
ATOM 3011 O O . PRO A 1 387 ? 12.290 -46.334 9.199 1.00 40.78 387 PRO A O 1
ATOM 3014 N N . GLN A 1 388 ? 13.824 -44.942 10.066 1.00 39.19 388 GLN A N 1
ATOM 3015 C CA . GLN A 1 388 ? 14.809 -45.045 8.977 1.00 39.19 388 GLN A CA 1
ATOM 3016 C C . GLN A 1 388 ? 15.507 -46.416 8.925 1.00 39.19 388 GLN A C 1
ATOM 3018 O O . GLN A 1 388 ? 15.694 -47.068 9.954 1.00 39.19 388 GLN A O 1
ATOM 3023 N N . PRO A 1 389 ? 16.056 -46.760 7.747 1.00 41.84 389 PRO A N 1
ATOM 3024 C CA . PRO A 1 389 ? 17.501 -46.966 7.682 1.00 41.84 389 PRO A CA 1
ATOM 3025 C C . PRO A 1 389 ? 18.157 -46.120 6.579 1.00 41.84 389 PRO A C 1
ATOM 3027 O O . PRO A 1 389 ? 17.543 -45.780 5.570 1.00 41.84 389 PRO A O 1
ATOM 3030 N N . GLY A 1 390 ? 19.406 -45.726 6.834 1.00 34.97 390 GLY A N 1
ATOM 3031 C CA . GLY A 1 390 ? 20.156 -44.761 6.034 1.00 34.97 390 GLY A CA 1
ATOM 3032 C C . GLY A 1 390 ? 20.738 -45.291 4.726 1.00 34.97 390 GLY A C 1
ATOM 3033 O O . GLY A 1 390 ? 20.568 -46.454 4.390 1.00 34.97 390 GLY A O 1
ATOM 3034 N N . VAL A 1 391 ? 21.441 -44.398 4.023 1.00 34.47 391 VAL A N 1
ATOM 3035 C CA . VAL A 1 391 ? 22.734 -44.584 3.337 1.00 34.47 391 VAL A CA 1
ATOM 3036 C C . VAL A 1 391 ? 23.164 -43.219 2.767 1.00 34.47 391 VAL A C 1
ATOM 3038 O O . VAL A 1 391 ? 22.351 -42.403 2.337 1.00 34.47 391 VAL A O 1
ATOM 3041 N N . SER A 1 392 ? 24.466 -42.986 2.868 1.00 35.22 392 SER A N 1
ATOM 3042 C CA . SER A 1 392 ? 25.314 -41.916 2.339 1.00 35.22 392 SER A CA 1
ATOM 3043 C C . SER A 1 392 ? 25.133 -41.602 0.847 1.00 35.22 392 SER A C 1
ATOM 3045 O O . SER A 1 392 ? 24.944 -42.510 0.051 1.00 35.22 392 SER A O 1
ATOM 3047 N N . ASP A 1 393 ? 25.309 -40.342 0.438 1.00 32.25 393 ASP A N 1
ATOM 3048 C CA . ASP A 1 393 ? 26.547 -39.905 -0.232 1.00 32.25 393 ASP A CA 1
ATOM 3049 C C . ASP A 1 393 ? 26.495 -38.442 -0.686 1.00 32.25 393 ASP A C 1
ATOM 3051 O O . ASP A 1 393 ? 25.441 -37.850 -0.915 1.00 32.25 393 ASP A O 1
ATOM 3055 N N . GLY A 1 394 ? 27.681 -37.839 -0.737 1.00 32.91 394 GLY A N 1
ATOM 3056 C CA . GLY A 1 394 ? 27.874 -36.414 -0.944 1.00 32.91 394 GLY A CA 1
ATOM 3057 C C . GLY A 1 394 ? 27.876 -35.931 -2.395 1.00 32.91 394 GLY A C 1
ATOM 3058 O O . GLY A 1 394 ? 27.933 -36.701 -3.350 1.00 32.91 394 GLY A O 1
ATOM 3059 N N . ARG A 1 395 ? 27.923 -34.592 -2.485 1.00 30.05 395 ARG A N 1
ATOM 3060 C CA . ARG A 1 395 ? 28.668 -33.726 -3.429 1.00 30.05 395 ARG A CA 1
ATOM 3061 C C . ARG A 1 395 ? 27.788 -32.597 -4.023 1.00 30.05 395 ARG A C 1
ATOM 3063 O O . ARG A 1 395 ? 26.766 -32.883 -4.636 1.00 30.05 395 ARG A O 1
ATOM 3070 N N . PRO A 1 396 ? 28.184 -31.311 -3.884 1.00 43.47 396 PRO A N 1
ATOM 3071 C CA . PRO A 1 396 ? 27.606 -30.165 -4.612 1.00 43.47 396 PRO A CA 1
ATOM 3072 C C . PRO A 1 396 ? 28.329 -30.015 -5.984 1.00 43.47 396 PRO A C 1
ATOM 3074 O O . PRO A 1 396 ? 29.227 -30.824 -6.227 1.00 43.47 396 PRO A O 1
ATOM 3077 N N . PRO A 1 397 ? 28.077 -29.031 -6.889 1.00 50.69 397 PRO A N 1
ATOM 3078 C CA . PRO A 1 397 ? 27.412 -27.729 -6.695 1.00 50.69 397 PRO A CA 1
ATOM 3079 C C . PRO A 1 397 ? 26.547 -27.229 -7.885 1.00 50.69 397 PRO A C 1
ATOM 3081 O O . PRO A 1 397 ? 26.665 -27.717 -9.003 1.00 50.69 397 PRO A O 1
ATOM 3084 N N . ARG A 1 398 ? 25.784 -26.137 -7.705 1.00 28.77 398 ARG A N 1
ATOM 3085 C CA . ARG A 1 398 ? 25.728 -25.066 -8.726 1.00 28.77 398 ARG A CA 1
ATOM 3086 C C . ARG A 1 398 ? 25.131 -23.769 -8.185 1.00 28.77 398 ARG A C 1
ATOM 3088 O O . ARG A 1 398 ? 23.941 -23.673 -7.914 1.00 28.77 398 ARG A O 1
ATOM 3095 N N . LEU A 1 399 ? 25.991 -22.761 -8.083 1.00 33.34 399 LEU A N 1
ATOM 3096 C CA . LEU A 1 399 ? 25.628 -21.356 -7.941 1.00 33.34 399 LEU A CA 1
ATOM 3097 C C . LEU A 1 399 ? 25.047 -20.856 -9.270 1.00 33.34 399 LEU A C 1
ATOM 3099 O O . LEU A 1 399 ? 25.711 -20.943 -10.304 1.00 33.34 399 LEU A O 1
ATOM 3103 N N . GLN A 1 400 ? 23.835 -20.309 -9.231 1.00 33.59 400 GLN A N 1
ATOM 3104 C CA . GLN A 1 400 ? 23.340 -19.388 -10.250 1.00 33.59 400 GLN A CA 1
ATOM 3105 C C . GLN A 1 400 ? 23.198 -18.004 -9.618 1.00 33.59 400 GLN A C 1
ATOM 3107 O O . GLN A 1 400 ? 22.479 -17.808 -8.642 1.00 33.59 400 GLN A O 1
ATOM 3112 N N . VAL A 1 401 ? 23.951 -17.064 -10.178 1.00 39.41 401 VAL A N 1
ATOM 3113 C CA . VAL A 1 401 ? 23.891 -15.625 -9.920 1.00 39.41 401 VAL A CA 1
ATOM 3114 C C . VAL A 1 401 ? 22.801 -15.027 -10.814 1.00 39.41 401 VAL A C 1
ATOM 3116 O O . VAL A 1 401 ? 22.762 -15.384 -11.992 1.00 39.41 401 VAL A O 1
ATOM 3119 N N . PRO A 1 402 ? 21.989 -14.066 -10.342 1.00 43.34 402 PRO A N 1
ATOM 3120 C CA . PRO A 1 402 ? 21.343 -13.110 -11.223 1.00 43.34 402 PRO A CA 1
ATOM 3121 C C . PRO A 1 402 ? 22.137 -11.800 -11.297 1.00 43.34 402 PRO A C 1
ATOM 3123 O O . PRO A 1 402 ? 22.504 -11.187 -10.294 1.00 43.34 402 PRO A O 1
ATOM 3126 N N . SER A 1 403 ? 22.371 -11.394 -12.539 1.00 31.44 403 SER A N 1
ATOM 3127 C CA . SER A 1 403 ? 22.939 -10.131 -12.992 1.00 31.44 403 SER A CA 1
ATOM 3128 C C . SER A 1 403 ? 22.067 -8.908 -12.654 1.00 31.44 403 SER A C 1
ATOM 3130 O O . SER A 1 403 ? 20.853 -8.956 -12.819 1.00 31.44 403 SER A O 1
ATOM 3132 N N . THR A 1 404 ? 22.744 -7.832 -12.212 1.00 35.34 404 THR A N 1
ATOM 3133 C CA . THR A 1 404 ? 22.643 -6.393 -12.599 1.00 35.34 404 THR A CA 1
ATOM 3134 C C . THR A 1 404 ? 21.277 -5.820 -13.021 1.00 35.34 404 THR A C 1
ATOM 3136 O O . THR A 1 404 ? 20.581 -6.406 -13.833 1.00 35.34 404 THR A O 1
ATOM 3139 N N . ALA A 1 405 ? 20.866 -4.588 -12.719 1.00 33.06 405 ALA A N 1
ATOM 3140 C CA . ALA A 1 405 ? 21.477 -3.399 -12.126 1.00 33.06 405 ALA A CA 1
ATOM 3141 C C . ALA A 1 405 ? 20.358 -2.343 -11.963 1.00 33.06 405 ALA A C 1
ATOM 3143 O O . ALA A 1 405 ? 19.372 -2.370 -12.704 1.00 33.06 405 ALA A O 1
ATOM 3144 N N . ARG A 1 406 ? 20.538 -1.346 -11.086 1.00 31.08 406 ARG A N 1
ATOM 3145 C CA . ARG A 1 406 ? 19.891 -0.033 -11.261 1.00 31.08 406 ARG A CA 1
ATOM 3146 C C . ARG A 1 406 ? 20.805 1.098 -10.758 1.00 31.08 406 ARG A C 1
ATOM 3148 O O . ARG A 1 406 ? 21.520 0.877 -9.783 1.00 31.08 406 ARG A O 1
ATOM 3155 N N . PRO A 1 407 ? 20.814 2.278 -11.417 1.00 40.91 407 PRO A N 1
ATOM 3156 C CA . PRO A 1 407 ? 21.777 3.340 -11.154 1.00 40.91 407 PRO A CA 1
ATOM 3157 C C . PRO A 1 407 ? 21.395 4.205 -9.952 1.00 40.91 407 PRO A C 1
ATOM 3159 O O . PRO A 1 407 ? 20.220 4.396 -9.638 1.00 40.91 407 PRO A O 1
ATOM 3162 N N . ARG A 1 408 ? 22.432 4.785 -9.352 1.00 39.28 408 ARG A N 1
ATOM 3163 C CA . ARG A 1 408 ? 22.408 5.838 -8.334 1.00 39.28 408 ARG A CA 1
ATOM 3164 C C . ARG A 1 408 ? 22.456 7.203 -9.048 1.00 39.28 408 ARG A C 1
ATOM 3166 O O . ARG A 1 408 ? 23.314 7.352 -9.918 1.00 39.28 408 ARG A O 1
ATOM 3173 N N . PRO A 1 409 ? 21.631 8.209 -8.708 1.00 41.16 409 PRO A N 1
ATOM 3174 C CA . PRO A 1 409 ? 21.934 9.592 -9.048 1.00 41.16 409 PRO A CA 1
ATOM 3175 C C . PRO A 1 409 ? 22.903 10.172 -8.015 1.00 41.16 409 PRO A C 1
ATOM 3177 O O . PRO A 1 409 ? 22.800 9.903 -6.816 1.00 41.16 409 PRO A O 1
ATOM 3180 N N . GLY A 1 410 ? 23.874 10.922 -8.529 1.00 31.92 410 GLY A N 1
ATOM 3181 C CA . GLY A 1 410 ? 24.986 11.493 -7.791 1.00 31.92 410 GLY A CA 1
ATOM 3182 C C . GLY A 1 410 ? 24.600 12.606 -6.824 1.00 31.92 410 GLY A C 1
ATOM 3183 O O . GLY A 1 410 ? 23.571 13.270 -6.941 1.00 31.92 410 GLY A O 1
ATOM 3184 N N . ALA A 1 411 ? 25.500 12.789 -5.865 1.00 38.16 411 ALA A N 1
ATOM 3185 C CA . ALA A 1 411 ? 25.530 13.895 -4.936 1.00 38.16 411 ALA A CA 1
ATOM 3186 C C . ALA A 1 411 ? 25.752 15.219 -5.683 1.00 38.16 411 ALA A C 1
ATOM 3188 O O . ALA A 1 411 ? 26.775 15.412 -6.335 1.00 38.16 411 ALA A O 1
ATOM 3189 N N . GLY A 1 412 ? 24.797 16.134 -5.541 1.00 29.52 412 GLY A N 1
ATOM 3190 C CA . GLY A 1 412 ? 24.948 17.556 -5.817 1.00 29.52 412 GLY A CA 1
ATOM 3191 C C . GLY A 1 412 ? 24.591 18.313 -4.547 1.00 29.52 412 GLY A C 1
ATOM 3192 O O . GLY A 1 412 ? 23.419 18.491 -4.233 1.00 29.52 412 GLY A O 1
ATOM 3193 N N . SER A 1 413 ? 25.617 18.678 -3.785 1.00 35.47 413 SER A N 1
ATOM 3194 C CA . SER A 1 413 ? 25.524 19.533 -2.607 1.00 35.47 413 SER A CA 1
ATOM 3195 C C . SER A 1 413 ? 25.152 20.949 -3.040 1.00 35.47 413 SER A C 1
ATOM 3197 O O . SER A 1 413 ? 25.941 21.605 -3.715 1.00 35.47 413 SER A O 1
ATOM 3199 N N . ILE A 1 414 ? 23.972 21.424 -2.638 1.00 31.91 414 ILE A N 1
ATOM 3200 C CA . ILE A 1 414 ? 23.700 22.855 -2.497 1.00 31.91 414 ILE A CA 1
ATOM 3201 C C . ILE A 1 414 ? 23.011 23.048 -1.149 1.00 31.91 414 ILE A C 1
ATOM 3203 O O . ILE A 1 414 ? 21.956 22.485 -0.862 1.00 31.91 414 ILE A O 1
ATOM 3207 N N . VAL A 1 415 ? 23.682 23.830 -0.313 1.00 44.50 415 VAL A N 1
ATOM 3208 C CA . VAL A 1 415 ? 23.253 24.302 0.998 1.00 44.50 415 VAL A CA 1
ATOM 3209 C C . VAL A 1 415 ? 21.874 24.960 0.887 1.00 44.50 415 VAL A C 1
ATOM 3211 O O . VAL A 1 415 ? 21.687 25.926 0.152 1.00 44.50 415 VAL A O 1
ATOM 3214 N N . SER A 1 416 ? 20.900 24.455 1.640 1.00 35.19 416 SER A N 1
ATOM 3215 C CA . SER A 1 416 ? 19.657 25.166 1.944 1.00 35.19 416 SER A CA 1
ATOM 3216 C C . SER A 1 416 ? 19.282 24.882 3.390 1.00 35.19 416 SER A C 1
ATOM 3218 O O . SER A 1 416 ? 19.140 23.731 3.797 1.00 35.19 416 SER A O 1
ATOM 3220 N N . GLY A 1 417 ? 19.212 25.954 4.179 1.00 39.03 417 GLY A N 1
ATOM 3221 C CA . GLY A 1 417 ? 19.002 25.912 5.619 1.00 39.03 417 GLY A CA 1
ATOM 3222 C C . GLY A 1 417 ? 17.702 25.205 5.983 1.00 39.03 417 GLY A C 1
ATOM 3223 O O . GLY A 1 417 ? 16.610 25.685 5.690 1.00 39.03 417 GLY A O 1
ATOM 3224 N N . THR A 1 418 ? 17.819 24.067 6.658 1.00 34.19 418 THR A N 1
ATOM 3225 C CA . THR A 1 418 ? 16.682 23.380 7.263 1.00 34.19 418 THR A CA 1
ATOM 3226 C C . THR A 1 418 ? 16.416 23.973 8.637 1.00 34.19 418 THR A C 1
ATOM 3228 O O . THR A 1 418 ? 17.144 23.722 9.597 1.00 34.19 418 THR A O 1
ATOM 3231 N N . THR A 1 419 ? 15.337 24.741 8.745 1.00 40.25 419 THR A N 1
ATOM 3232 C CA . THR A 1 419 ? 14.687 24.998 10.026 1.00 40.25 419 THR A CA 1
ATOM 3233 C C . THR A 1 419 ? 14.189 23.663 10.585 1.00 40.25 419 THR A C 1
ATOM 3235 O O . THR A 1 419 ? 13.444 22.926 9.934 1.00 40.25 419 THR A O 1
ATOM 3238 N N . ASN A 1 420 ? 14.623 23.324 11.800 1.00 39.50 420 ASN A N 1
ATOM 3239 C CA . ASN A 1 420 ? 14.143 22.159 12.540 1.00 39.50 420 ASN A CA 1
ATOM 3240 C C . ASN A 1 420 ? 12.674 22.372 12.931 1.00 39.50 420 ASN A C 1
ATOM 3242 O O . ASN A 1 420 ? 12.345 22.779 14.043 1.00 39.50 420 ASN A O 1
ATOM 3246 N N . THR A 1 421 ? 11.767 22.116 11.993 1.00 49.34 421 THR A N 1
ATOM 3247 C CA . THR A 1 421 ? 10.334 22.061 12.261 1.00 49.34 421 THR A CA 1
ATOM 3248 C C . THR A 1 421 ? 10.043 20.823 13.105 1.00 49.34 421 THR A C 1
ATOM 3250 O O . THR A 1 421 ? 10.264 19.687 12.679 1.00 49.34 421 THR A O 1
ATOM 3253 N N . SER A 1 422 ? 9.561 21.057 14.330 1.00 61.50 422 SER A N 1
ATOM 3254 C CA . SER A 1 422 ? 9.112 20.016 15.262 1.00 61.50 422 SER A CA 1
ATOM 3255 C C . SER A 1 422 ? 8.196 19.005 14.559 1.00 61.50 422 SER A C 1
ATOM 3257 O O . SER A 1 422 ? 7.369 19.371 13.719 1.00 61.50 422 SER A O 1
ATOM 3259 N N . THR A 1 423 ? 8.302 17.725 14.922 1.00 57.16 423 THR A N 1
ATOM 3260 C CA . THR A 1 423 ? 7.446 16.636 14.414 1.00 57.16 423 THR A CA 1
ATOM 3261 C C . THR A 1 423 ? 5.952 16.929 14.590 1.00 57.16 423 THR A C 1
ATOM 3263 O O . THR A 1 423 ? 5.137 16.473 13.788 1.00 57.16 423 THR A O 1
ATOM 3266 N N . ALA A 1 424 ? 5.584 17.742 15.585 1.00 58.38 424 ALA A N 1
ATOM 3267 C CA . ALA A 1 424 ? 4.227 18.248 15.770 1.00 58.38 424 ALA A CA 1
ATOM 3268 C C . ALA A 1 424 ? 3.799 19.228 14.659 1.00 58.38 424 ALA A C 1
ATOM 3270 O O . ALA A 1 424 ? 2.680 19.129 14.159 1.00 58.38 424 ALA A O 1
ATOM 3271 N N . SER A 1 425 ? 4.700 20.111 14.216 1.00 67.38 425 SER A N 1
ATOM 3272 C CA . SER A 1 425 ? 4.454 21.068 13.128 1.00 67.38 425 SER A CA 1
ATOM 3273 C C . SER A 1 425 ? 4.271 20.350 11.788 1.00 67.38 425 SER A C 1
ATOM 3275 O O . SER A 1 425 ? 3.270 20.555 11.104 1.00 67.38 425 SER A O 1
ATOM 3277 N N . LYS A 1 426 ? 5.144 19.376 11.482 1.00 68.00 426 LYS A N 1
ATOM 3278 C CA . LYS A 1 426 ? 4.995 18.524 10.287 1.00 68.00 426 LYS A CA 1
ATOM 3279 C C . LYS A 1 426 ? 3.677 17.738 10.294 1.00 68.00 426 LYS A C 1
ATOM 3281 O O . LYS A 1 426 ? 3.053 17.571 9.253 1.00 68.00 426 LYS A O 1
ATOM 3286 N N . ARG A 1 427 ? 3.199 17.286 11.463 1.00 66.81 427 ARG A N 1
ATOM 3287 C CA . ARG A 1 427 ? 1.883 16.626 11.591 1.00 66.81 427 ARG A CA 1
ATOM 3288 C C . ARG A 1 427 ? 0.711 17.584 11.372 1.00 66.81 427 ARG A C 1
ATOM 3290 O O . ARG A 1 427 ? -0.250 17.192 10.720 1.00 66.81 427 ARG A O 1
ATOM 3297 N N . ALA A 1 428 ? 0.782 18.807 11.890 1.00 69.50 428 ALA A N 1
ATOM 3298 C CA . ALA A 1 428 ? -0.257 19.814 11.678 1.00 69.50 428 ALA A CA 1
ATOM 3299 C C . ALA A 1 428 ? -0.373 20.209 10.196 1.00 69.50 428 ALA A C 1
ATOM 3301 O O . ALA A 1 428 ? -1.478 20.399 9.692 1.00 69.50 428 ALA A O 1
ATOM 3302 N N . GLU A 1 429 ? 0.752 20.263 9.477 1.00 73.50 429 GLU A N 1
ATOM 3303 C CA . GLU A 1 429 ? 0.765 20.515 8.034 1.00 73.50 429 GLU A CA 1
ATOM 3304 C C . GLU A 1 429 ? 0.082 19.406 7.229 1.00 73.50 429 GLU A C 1
ATOM 3306 O O . GLU A 1 429 ? -0.697 19.704 6.326 1.00 73.50 429 GLU A O 1
ATOM 3311 N N . ARG A 1 430 ? 0.287 18.134 7.598 1.00 76.81 430 ARG A N 1
ATOM 3312 C CA . ARG A 1 430 ? -0.320 16.982 6.905 1.00 76.81 430 ARG A CA 1
ATOM 3313 C C . ARG A 1 430 ? -1.844 17.028 6.887 1.00 76.81 430 ARG A C 1
ATOM 3315 O O . ARG A 1 430 ? -2.458 16.672 5.886 1.00 76.81 430 ARG A O 1
ATOM 3322 N N . TYR A 1 431 ? -2.467 17.487 7.971 1.00 81.56 431 TYR A N 1
ATOM 3323 C CA . TYR A 1 431 ? -3.925 17.570 8.035 1.00 81.56 431 TYR A CA 1
ATOM 3324 C C . TYR A 1 431 ? -4.495 18.726 7.214 1.00 81.56 431 TYR A C 1
ATOM 3326 O O . TYR A 1 431 ? -5.681 18.702 6.916 1.00 81.56 431 TYR A O 1
ATOM 3334 N N . LYS A 1 432 ? -3.693 19.707 6.771 1.00 81.25 432 LYS A N 1
ATOM 3335 C CA . LYS A 1 432 ? -4.197 20.818 5.940 1.00 81.25 432 LYS A CA 1
ATOM 3336 C C . LYS A 1 432 ? -4.809 20.339 4.620 1.00 81.25 432 LYS A C 1
ATOM 3338 O O . LYS A 1 432 ? -5.705 21.010 4.120 1.00 81.25 432 LYS A O 1
ATOM 3343 N N . GLN A 1 433 ? -4.355 19.191 4.110 1.00 80.38 433 GLN A N 1
ATOM 3344 C CA . GLN A 1 433 ? -4.841 18.571 2.871 1.00 80.38 433 GLN A CA 1
ATOM 3345 C C . GLN A 1 433 ? -6.192 17.860 3.033 1.00 80.38 433 GLN A C 1
ATOM 3347 O O . GLN A 1 433 ? -6.806 17.478 2.042 1.00 80.38 433 GLN A O 1
ATOM 3352 N N . LEU A 1 434 ? -6.660 17.656 4.267 1.00 80.12 434 LEU A N 1
ATOM 3353 C CA . LEU A 1 434 ? -7.950 17.028 4.508 1.00 80.12 434 LEU A CA 1
ATOM 3354 C C . LEU A 1 434 ? -9.098 18.036 4.364 1.00 80.12 434 LEU A C 1
ATOM 3356 O O . LEU A 1 434 ? -8.945 19.208 4.727 1.00 80.12 434 LEU A O 1
ATOM 3360 N N . PRO A 1 435 ? -10.286 17.569 3.949 1.00 80.75 435 PRO A N 1
ATOM 3361 C CA . PRO A 1 435 ? -11.513 18.347 4.052 1.00 80.75 435 PRO A CA 1
ATOM 3362 C C . PRO A 1 435 ? -11.732 18.870 5.476 1.00 80.75 435 PRO A C 1
ATOM 3364 O O . PRO A 1 435 ? -11.404 18.192 6.457 1.00 80.75 435 PRO A O 1
ATOM 3367 N N . LEU A 1 436 ? -12.322 20.065 5.597 1.00 81.88 436 LEU A N 1
ATOM 3368 C CA . LEU A 1 436 ? -12.484 20.772 6.875 1.00 81.88 436 LEU A CA 1
ATOM 3369 C C . LEU A 1 436 ? -13.133 19.893 7.958 1.00 81.88 436 LEU A C 1
ATOM 3371 O O . LEU A 1 436 ? -12.677 19.876 9.100 1.00 81.88 436 LEU A O 1
ATOM 3375 N N . LEU A 1 437 ? -14.140 19.106 7.576 1.00 82.69 437 LEU A N 1
ATOM 3376 C CA . LEU A 1 437 ? -14.861 18.207 8.477 1.00 82.69 437 LEU A CA 1
ATOM 3377 C C . LEU A 1 437 ? -13.958 17.159 9.156 1.00 82.69 437 LEU A C 1
ATOM 3379 O O . LEU A 1 437 ? -14.153 16.856 10.332 1.00 82.69 437 LEU A O 1
ATOM 3383 N N . PHE A 1 438 ? -12.941 16.654 8.452 1.00 84.94 438 PHE A N 1
ATOM 3384 C CA . PHE A 1 438 ? -11.973 15.700 8.996 1.00 84.94 438 PHE A CA 1
ATOM 3385 C C . PHE A 1 438 ? -10.838 16.402 9.738 1.00 84.94 438 PHE A C 1
ATOM 3387 O O . PHE A 1 438 ? -10.330 15.869 10.721 1.00 84.94 438 PHE A O 1
ATOM 3394 N N . ARG A 1 439 ? -10.469 17.621 9.324 1.00 87.06 439 ARG A N 1
ATOM 3395 C CA . ARG A 1 439 ? -9.489 18.441 10.051 1.00 87.06 439 ARG A CA 1
ATOM 3396 C C . ARG A 1 439 ? -9.931 18.690 11.484 1.00 87.06 439 ARG A C 1
ATOM 3398 O O . ARG A 1 439 ? -9.153 18.429 12.392 1.00 87.06 439 ARG A O 1
ATOM 3405 N N . MET A 1 440 ? -11.186 19.100 11.670 1.00 79.31 440 MET A N 1
ATOM 3406 C CA . MET A 1 440 ? -11.766 19.339 12.996 1.00 79.31 440 MET A CA 1
ATOM 3407 C C . MET A 1 440 ? -11.831 18.079 13.867 1.00 79.31 440 MET A C 1
ATOM 3409 O O . MET A 1 440 ? -11.839 18.186 15.084 1.00 79.31 440 MET A O 1
ATOM 3413 N N . ALA A 1 441 ? -11.896 16.890 13.264 1.00 76.38 441 ALA A N 1
ATOM 3414 C CA . ALA A 1 441 ? -11.918 15.624 13.995 1.00 76.38 441 ALA A CA 1
ATOM 3415 C C . ALA A 1 441 ? -10.518 15.158 14.448 1.00 76.38 441 ALA A C 1
ATOM 3417 O O . ALA A 1 441 ? -10.403 14.273 15.295 1.00 76.38 441 ALA A O 1
ATOM 3418 N N . LEU A 1 442 ? -9.450 15.701 13.851 1.00 79.94 442 LEU A N 1
ATOM 3419 C CA . LEU A 1 442 ? -8.071 15.242 14.056 1.00 79.94 442 LEU A CA 1
ATOM 3420 C C . LEU A 1 442 ? -7.191 16.227 14.833 1.00 79.94 442 LEU A C 1
ATOM 3422 O O . LEU A 1 442 ? -6.138 15.800 15.336 1.00 79.94 442 LEU A O 1
ATOM 3426 N N . THR A 1 443 ? -7.599 17.495 1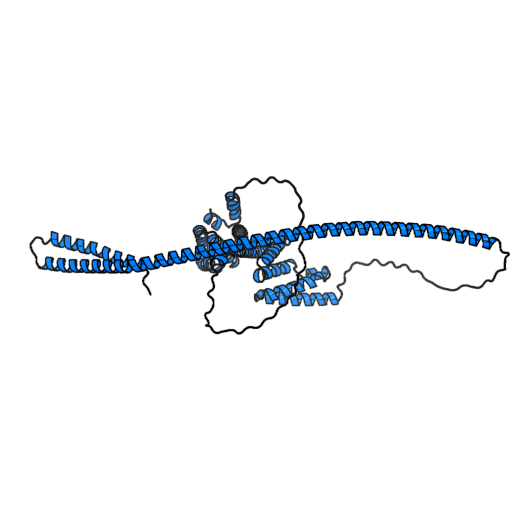4.914 1.00 76.69 443 THR A N 1
ATOM 3427 C CA . THR A 1 443 ? -7.097 18.501 15.863 1.00 76.69 443 THR A CA 1
ATOM 3428 C C . THR A 1 443 ? -7.685 18.248 17.234 1.00 76.69 443 THR A C 1
ATOM 3430 O O . THR A 1 443 ? -6.875 18.090 18.172 1.00 76.69 443 THR A O 1
#

Nearest PDB structures (foldseek):
  3q15-assembly1_A-2  TM=6.961E-01  e=2.976E-02  Bacillus subtilis
  3q15-assembly2_B-3  TM=6.844E-01  e=4.698E-02  Bacillus subtilis
  4gpk-assembly1_A  TM=4.725E-01  e=5.902E-02  Bacillus thuringiensis serovar thuringiensis
  4gpk-assembly1_D  TM=5.375E-01  e=2.322E-01  Bacillus thuringiensis serovar thuringiensis
  1hz4-assembly1_A  TM=5.952E-01  e=4.399E-01  Escherichia coli

Radius of gyration: 43.81 Å; Cα contacts (8 Å, |Δi|>4): 294; chains: 1; bounding box: 118×73×151 Å

Organism: NCBI:txid574655

Secondary structure (DSSP, 8-state):
-PPPHHHHHHHHHHHHHHHHHHHHHHHHHHHHTTTT-HHHHHHHHHHHHHHHHHHHHHHHHHHHHHHHHHHHHHHHHHHHHHHHHHHHHHHHHHHHHHHHHHHHHHHHHHHHHHHHHHHHHHHHHHHHHHHHHHHHHHHHHHHHHHHHHHHHHHHHHHTTSPP----------------------------HHHHHHHHHHHHHHHHHHHHHHTT-HHHHHHHHHHHHHHHHHS-HHHHTTS-HHHHHHHHHHHHHHHS-HHHHHHHHHHHHHH-TTS-HHHHHHHHHHHHHHHHHTT-HHHHHHHHHHHHHHHHHH-TTSHHHHHHHHHHHHHHHHTT-HHHHHHHHHTS-HHHHHHHHHTTTT---HHHHTTT--PPPPP------------------PPP---PPPPP-----------HHHHHHHHHTTS-HHHHHHH-